Protein 8YP7 (pdb70)

Solvent-accessible surface area: 19147 Å² total; per-residue (Å²): 104,58,4,1,0,0,2,4,6,4,61,37,57,39,62,0,65,0,0,5,21,2,0,77,55,1,24,134,139,43,121,10,22,0,0,0,0,2,9,16,61,17,122,46,64,98,46,9,60,131,29,3,95,86,20,59,120,41,6,60,55,65,71,4,95,108,11,106,20,122,174,159,78,94,14,15,62,13,1,45,8,9,36,147,4,42,88,28,1,103,68,22,0,42,74,16,81,100,85,78,72,12,8,0,0,0,0,2,10,17,3,0,16,0,0,51,3,0,86,114,40,68,11,9,5,6,1,1,7,13,12,0,0,5,2,0,1,0,2,45,35,4,35,113,18,49,186,82,128,196,102,16,70,3,32,38,28,45,80,2,144,34,61,21,10,10,43,8,12,77,70,109,127,44,90,0,15,126,43,0,32,69,1,6,90,44,8,57,69,6,96,0,0,0,0,0,0,2,64,82,1,7,98,23,4,0,119,105,16,70,90,151,101,114,69,105,12,69,10,18,11,0,0,2,1,15,92,150,10,70,168,20,24,104,42,0,88,120,20,70,133,34,22,0,0,0,0,13,4,15,70,30,16,52,17,18,54,91,12,1,30,19,0,0,44,0,1,26,63,1,121,26,82,0,0,0,4,3,87,42,7,81,131,41,60,119,90,25,92,161,88,22,178,47,69,179,55,3,39,34,4,17,24,172,22,1,65,111,123,1,128,66,47,8,40,16,21,55,74,130,9,20,46,33,99,0,3,70,39,49,4,12,5,0,0,0,2,3,0,29,10,33,16,0,0,14,0,0,43,46,17,7,4,0,0,0,3,0,54,121,5,56,16,44,0,2,0,11,2,0,24,85,50,29,97,1,3,22,80,2,58,16,11,22,154,116,46,0,86,105,78,41,0,18,60,10,0,84,15,0,27,99,22,66,102,0,132,115,2,75,95,93,0,112,100,14,80,60,4,2,57,140,6,65,50,144,123,7,61,2,46,82,9,11,40,54,0,0,115,101,1,113,92,62,99

Sequence (445 aa):
GTPHIAILPSPGMGHLIPMAEFAKRLVHHHNFSITFVIPTDGPPSSAYQQVLTSLPSSIDHIFLPQVDLTDPRIETLISLTVARSLSSLRTTLSSLQSSKNLVSLVVDLFGTDAFDPAIELGISPYIFFPSTAMTLSLFLYMPQLDKSVDLVRIPGCVPVRGSDLFDPVQDRTDEAYKWVIHHSNRYPMAEGVIENSFMELEHGALKYLQTVQSGKPPVYAVGPLIKSGSKIIEWLDDQPVGSVLFVSFGSGGTLSYEQMTELAHGLESSQQRFLWVVRSPNQIPNSTYFSVQSQKDPLAYLPEGFLNRTEGRGLVVSNWAPQAQILSHGSTGGFMSHCGWNSILESVVHGVPIIAWPLYAEQKMNSIIVVEDVKVALRPAGVGERVVERSEITAVVKALMEGEEGKKVRNRMKELKEAAARAVSDDGASTIAIADLAQKWRSSM

Foldseek 3Di:
DAEEEEEEFAADCLTVQLVLLLQQVLVVPDVYAYEHEYQAQDDHDVVSVVSQVPHDPSYHYHYQPHDPPPDDDSLLVRLVSLLVRLVSLLVVVVVCVVVGNYAEYEYELSNLSNVVSCVVVVHAYEYEYSAALQLVQCLLCLLVVVVVDQFDCRQQDDTHGPCLRFDLCNDCVDPSNVSSVVSSVSQLSHQEYEYQADCLLRVRSLVRLQPDDPSHHHYAHQDDRADVQVVVVVVLVPADFQQEEEAFELDQDAAALVLQQLLLLLVVVLVTAYEHAFAAHPNDDPCQCVPFPDNRFNCSSYDPCSCVSCVVRYHYHYNDHPLLSSLQRRSHNEYEDLQSVRSVRSNLLSLHQYAHQHQGSSSVVSCCSCCPNLNLYHYFPQHNNDRGGSNSSSVRCCCLRPNPSVVVSSVSSVVSNVLNVQQCPCPHSNVVSSVVVSVVSRVSD

Nearest PDB structures (foldseek):
  8chd-assembly2_B  TM=9.323E-01  e=1.605E-59  Nicotiana tabacum
  2vg8-assembly1_A  TM=9.278E-01  e=6.434E-56  Arabidopsis thaliana
  2vce-assembly1_A  TM=9.344E-01  e=2.105E-55  Arabidopsis thaliana
  6su6-assembly1_A  TM=9.503E-01  e=6.708E-53  Persicaria tinctoria
  6jel-assembly1_A  TM=9.452E-01  e=6.356E-53  Phytolacca americana

B-factor: mean 32.53, std 11.42, range [18.03, 87.18]

Organism: Rhodiola rosea (NCBI:txid203015)

InterPro domains:
  IPR002213 UDP-glucuronosyl/UDP-glucosyltransferase [PF00201] (269-432)
  IPR002213 UDP-glucuronosyl/UDP-glucosyltransferase [cd03784] (5-452)
  IPR035595 UDP-glycosyltransferase family, conserved site [PS00375] (345-388)

Secondary structure (DSSP, 8-state):
--EEEEEEPPSSHHHHHHHHHHHHHHHHSS--EEEEEE--SSPPPHHHHHHHHTS-TTEEEEEPPPP------HHHHHHHHHHTTHHHHHHHHHHHHHHSEEEEEEE-TT-GGGHHHHHHHTPEEEEEE-S-HHHHHHHHHHHHHHHH---B--TTS--B-GGGS-GGGS-TTSHHHHHHHHHHHHGGG-SEEEES--TTTSHHHHHHHTS--TTS--EEE--------HHHHHHHHTS-TT-EEEEE-SSS---BHHHHHHHHHHHHHHT-EEEEEE---BS--HHHHTTSS-TT-GGGGSPTTHHHHTTTTEEEEES---HHHHHTSTTEEEEEE---HHHHHHHHHTT--EEE---SHHHHHHHHIIIIIS--EE--TTTTTSPPPHHHHHHHHHHHHTSHHHHHHHHHHHHHHHHHHHHTSTTSHHHHHHHHHHHHHHHT-

Radius of gyration: 22.28 Å; Cα contacts (8 Å, |Δi|>4): 879; chains: 1; bounding box: 59×59×52 Å

Structure (mmCIF, N/CA/C/O backbone):
data_8YP7
#
_entry.id   8YP7
#
_cell.length_a   69.191
_cell.length_b   70.826
_cell.length_c   92.662
_cell.angle_alpha   90.00
_cell.angle_beta   90.00
_cell.angle_gamma   90.00
#
_symmetry.space_group_name_H-M   'P 21 21 21'
#
loop_
_entity.id
_entity.type
_entity.pdbx_description
1 polymer Glycosyltransferase
2 water water
#
loop_
_atom_site.group_PDB
_atom_site.id
_atom_site.type_symbol
_atom_site.label_atom_id
_atom_site.label_alt_id
_atom_site.label_comp_id
_atom_site.label_asym_id
_atom_site.label_entity_id
_atom_site.label_seq_id
_atom_site.pdbx_PDB_ins_code
_atom_site.Cartn_x
_atom_site.Cartn_y
_atom_site.Cartn_z
_atom_site.occupancy
_atom_site.B_iso_or_equiv
_atom_site.auth_seq_id
_atom_site.auth_comp_id
_atom_site.auth_asym_id
_atom_site.auth_atom_id
_atom_site.pdbx_PDB_model_num
ATOM 1 N N . GLY A 1 5 ? 61.123 26.222 -0.384 1.00 57.71 3 GLY A N 1
ATOM 2 C CA . GLY A 1 5 ? 61.584 27.185 0.655 1.00 58.45 3 GLY A CA 1
ATOM 3 C C . GLY A 1 5 ? 63.040 26.950 1.051 1.00 62.33 3 GLY A C 1
ATOM 4 O O . GLY A 1 5 ? 63.701 26.116 0.400 1.00 63.69 3 GLY A O 1
ATOM 5 N N . THR A 1 6 ? 63.541 27.677 2.060 1.00 47.69 4 THR A N 1
ATOM 6 C CA . THR A 1 6 ? 64.928 27.563 2.590 1.00 45.93 4 THR A CA 1
ATOM 7 C C . THR A 1 6 ? 64.943 27.510 4.118 1.00 38.80 4 THR A C 1
ATOM 8 O O . THR A 1 6 ? 64.035 27.994 4.800 1.00 31.51 4 THR A O 1
ATOM 12 N N . PRO A 1 7 ? 66.040 26.977 4.678 1.00 33.74 5 PRO A N 1
ATOM 13 C CA . PRO A 1 7 ? 66.077 26.528 6.061 1.00 30.80 5 PRO A CA 1
ATOM 14 C C . PRO A 1 7 ? 66.057 27.710 7.033 1.00 26.78 5 PRO A C 1
ATOM 15 O O . PRO A 1 7 ? 66.604 28.734 6.736 1.00 26.19 5 PRO A O 1
ATOM 19 N N . HIS A 1 8 ? 65.440 27.498 8.180 1.00 27.10 6 HIS A N 1
ATOM 20 C CA . HIS A 1 8 ? 65.330 28.499 9.264 1.00 21.96 6 HIS A CA 1
ATOM 21 C C . HIS A 1 8 ? 65.868 27.857 10.543 1.00 23.87 6 HIS A C 1
ATOM 22 O O . HIS A 1 8 ? 65.489 26.709 10.827 1.00 22.94 6 HIS A O 1
ATOM 29 N N . ILE A 1 9 ? 66.700 28.568 11.292 1.00 19.91 7 ILE A N 1
ATOM 30 C CA . ILE A 1 9 ? 67.254 28.027 12.565 1.00 21.14 7 ILE A CA 1
ATOM 31 C C . ILE A 1 9 ? 66.848 28.971 13.680 1.00 21.80 7 ILE A C 1
ATOM 32 O O . ILE A 1 9 ? 66.850 30.179 13.435 1.00 22.60 7 ILE A O 1
ATOM 37 N N . ALA A 1 10 ? 66.401 28.419 14.803 1.00 22.82 8 ALA A N 1
ATOM 38 C CA . ALA A 1 10 ? 66.171 29.179 16.049 1.00 21.86 8 ALA A CA 1
ATOM 39 C C . ALA A 1 10 ? 67.426 29.066 16.894 1.00 22.07 8 ALA A C 1
ATOM 40 O O . ALA A 1 10 ? 68.029 27.970 16.921 1.00 19.94 8 ALA A O 1
ATOM 42 N N . ILE A 1 11 ? 67.831 30.168 17.543 1.00 20.19 9 ILE A N 1
ATOM 43 C CA . ILE A 1 11 ? 68.981 30.173 18.486 1.00 20.67 9 ILE A CA 1
ATOM 44 C C . ILE A 1 11 ? 68.468 30.708 19.816 1.00 21.15 9 ILE A C 1
ATOM 45 O O . ILE A 1 11 ? 67.824 31.801 19.826 1.00 22.59 9 ILE A O 1
ATOM 50 N N . LEU A 1 12 ? 68.699 29.965 20.886 1.00 20.60 10 LEU A N 1
ATOM 51 C CA . LEU A 1 12 ? 68.285 30.355 22.258 1.00 21.39 10 LEU A CA 1
ATOM 52 C C . LEU A 1 12 ? 69.523 30.744 23.070 1.00 21.59 10 LEU A C 1
ATOM 53 O O . LEU A 1 12 ? 70.189 29.870 23.616 1.00 23.27 10 LEU A O 1
ATOM 58 N N . PRO A 1 13 ? 69.872 32.047 23.201 1.00 23.07 11 PRO A N 1
ATOM 59 C CA . PRO A 1 13 ? 71.112 32.455 23.870 1.00 25.69 11 PRO A CA 1
ATOM 60 C C . PRO A 1 13 ? 70.926 32.607 25.386 1.00 30.04 11 PRO A C 1
ATOM 61 O O . PRO A 1 13 ? 69.798 32.698 25.834 1.00 30.54 11 PRO A O 1
ATOM 65 N N . SER A 1 14 ? 72.035 32.625 26.118 1.00 35.55 12 SER A N 1
ATOM 66 C CA . SER A 1 14 ? 72.124 33.088 27.524 1.00 37.39 12 SER A CA 1
ATOM 67 C C . SER A 1 14 ? 72.080 34.607 27.565 1.00 42.71 12 SER A C 1
ATOM 68 O O . SER A 1 14 ? 72.339 35.299 26.566 1.00 38.89 12 SER A O 1
ATOM 71 N N . PRO A 1 15 ? 71.737 35.157 28.748 1.00 48.16 13 PRO A N 1
ATOM 72 C CA . PRO A 1 15 ? 71.939 36.576 29.013 1.00 49.83 13 PRO A CA 1
ATOM 73 C C . PRO A 1 15 ? 73.459 36.808 29.025 1.00 43.45 13 PRO A C 1
ATOM 74 O O . PRO A 1 15 ? 74.221 35.882 29.209 1.00 45.80 13 PRO A O 1
ATOM 78 N N . GLY A 1 16 ? 73.879 38.044 28.807 1.00 46.53 14 GLY A N 1
ATOM 79 C CA . GLY A 1 16 ? 75.298 38.406 28.902 1.00 45.18 14 GLY A CA 1
ATOM 80 C C . GLY A 1 16 ? 75.936 38.471 27.540 1.00 45.88 14 GLY A C 1
ATOM 81 O O . GLY A 1 16 ? 75.817 37.509 26.726 1.00 45.55 14 GLY A O 1
ATOM 82 N N . MET A 1 17 ? 76.626 39.572 27.324 1.00 43.63 15 MET A N 1
ATOM 83 C CA . MET A 1 17 ? 77.329 39.869 26.064 1.00 46.93 15 MET A CA 1
ATOM 84 C C . MET A 1 17 ? 78.256 38.702 25.705 1.00 41.44 15 MET A C 1
ATOM 85 O O . MET A 1 17 ? 78.384 38.443 24.506 1.00 37.07 15 MET A O 1
ATOM 90 N N . GLY A 1 18 ? 78.843 38.019 26.700 1.00 39.97 16 GLY A N 1
ATOM 91 C CA . GLY A 1 18 ? 79.868 36.982 26.483 1.00 38.05 16 GLY A CA 1
ATOM 92 C C . GLY A 1 18 ? 79.314 35.781 25.719 1.00 35.20 16 GLY A C 1
ATOM 93 O O . GLY A 1 18 ? 80.057 35.162 24.962 1.00 38.60 16 GLY A O 1
ATOM 94 N N . HIS A 1 19 ? 78.058 35.419 25.952 1.00 31.98 17 HIS A N 1
ATOM 95 C CA . HIS A 1 19 ? 77.376 34.308 25.242 1.00 33.42 17 HIS A CA 1
ATOM 96 C C . HIS A 1 19 ? 76.768 34.819 23.937 1.00 31.57 17 HIS A C 1
ATOM 97 O O . HIS A 1 19 ? 76.794 34.060 22.941 1.00 29.66 17 HIS A O 1
ATOM 104 N N . LEU A 1 20 ? 76.225 36.046 23.938 1.00 26.96 18 LEU A N 1
ATOM 105 C CA . LEU A 1 20 ? 75.448 36.559 22.769 1.00 26.89 18 LEU A CA 1
ATOM 106 C C . LEU A 1 20 ? 76.399 36.876 21.631 1.00 25.20 18 LEU A C 1
ATOM 107 O O . LEU A 1 20 ? 76.079 36.511 20.484 1.00 24.90 18 LEU A O 1
ATOM 112 N N . ILE A 1 21 ? 77.526 37.541 21.921 1.00 25.57 19 ILE A N 1
ATOM 113 C CA . ILE A 1 21 ? 78.427 38.046 20.854 1.00 27.66 19 ILE A CA 1
ATOM 114 C C . ILE A 1 21 ? 78.826 36.885 19.940 1.00 25.57 19 ILE A C 1
ATOM 115 O O . ILE A 1 21 ? 78.705 36.999 18.716 1.00 21.72 19 ILE A O 1
ATOM 120 N N . PRO A 1 22 ? 79.371 35.764 20.448 1.00 22.42 20 PRO A N 1
ATOM 121 C CA . PRO A 1 22 ? 79.805 34.706 19.526 1.00 23.71 20 PRO A CA 1
ATOM 122 C C . PRO A 1 22 ? 78.641 34.031 18.777 1.00 22.58 20 PRO A C 1
ATOM 123 O O . PRO A 1 22 ? 78.820 33.635 17.633 1.00 23.98 20 PRO A O 1
ATOM 127 N N . MET A 1 23 ? 77.473 33.918 19.405 1.00 23.31 21 MET A N 1
ATOM 128 C CA . MET A 1 23 ? 76.275 33.364 18.721 1.00 25.04 21 MET A CA 1
ATOM 129 C C . MET A 1 23 ? 75.830 34.320 17.609 1.00 24.30 21 MET A C 1
ATOM 130 O O . MET A 1 23 ? 75.453 33.843 16.517 1.00 21.10 21 MET A O 1
ATOM 135 N N . ALA A 1 24 ? 75.868 35.628 17.866 1.00 20.92 22 ALA A N 1
ATOM 136 C CA . ALA A 1 24 ? 75.540 36.632 16.833 1.00 22.42 22 ALA A CA 1
ATOM 137 C C . ALA A 1 24 ? 76.531 36.521 15.690 1.00 20.71 22 ALA A C 1
ATOM 138 O O . ALA A 1 24 ? 76.090 36.638 14.518 1.00 22.46 22 ALA A O 1
ATOM 140 N N . GLU A 1 25 ? 77.817 36.356 15.996 1.00 21.40 23 GLU A N 1
ATOM 141 C CA . GLU A 1 25 ? 78.849 36.284 14.922 1.00 26.54 23 GLU A CA 1
ATOM 142 C C . GLU A 1 25 ? 78.699 34.970 14.142 1.00 23.22 23 GLU A C 1
ATOM 143 O O . GLU A 1 25 ? 78.845 34.974 12.915 1.00 22.05 23 GLU A O 1
ATOM 149 N N . PHE A 1 26 ? 78.398 33.875 14.832 1.00 21.74 24 PHE A N 1
ATOM 150 C CA . PHE A 1 26 ? 78.031 32.620 14.137 1.00 21.07 24 PHE A CA 1
ATOM 151 C C . PHE A 1 26 ? 76.877 32.892 13.154 1.00 20.15 24 PHE A C 1
ATOM 152 O O . PHE A 1 26 ? 76.971 32.478 11.993 1.00 20.65 24 PHE A O 1
ATOM 160 N N . ALA A 1 27 ? 75.791 33.530 13.603 1.00 21.76 25 ALA A N 1
ATOM 161 C CA . ALA A 1 27 ? 74.546 33.762 12.828 1.00 20.00 25 ALA A CA 1
ATOM 162 C C . ALA A 1 27 ? 74.877 34.618 11.608 1.00 23.01 25 ALA A C 1
ATOM 163 O O . ALA A 1 27 ? 74.467 34.245 10.478 1.00 21.02 25 ALA A O 1
ATOM 165 N N . LYS A 1 28 ? 75.664 35.680 11.817 1.00 22.93 26 LYS A N 1
ATOM 166 C CA . LYS A 1 28 ? 76.114 36.547 10.705 1.00 24.53 26 LYS A CA 1
ATOM 167 C C . LYS A 1 28 ? 76.941 35.745 9.697 1.00 22.51 26 LYS A C 1
ATOM 168 O O . LYS A 1 28 ? 76.757 35.960 8.485 1.00 23.17 26 LYS A O 1
ATOM 174 N N . ARG A 1 29 ? 77.864 34.927 10.173 1.00 23.62 27 ARG A N 1
ATOM 175 C CA . ARG A 1 29 ? 78.743 34.148 9.265 1.00 29.00 27 ARG A CA 1
ATOM 176 C C . ARG A 1 29 ? 77.871 33.168 8.462 1.00 27.27 27 ARG A C 1
ATOM 177 O O . ARG A 1 29 ? 78.098 33.035 7.223 1.00 25.64 27 ARG A O 1
ATOM 185 N N . LEU A 1 30 ? 76.873 32.534 9.093 1.00 25.06 28 LEU A N 1
ATOM 186 C CA . LEU A 1 30 ? 76.007 31.559 8.378 1.00 23.65 28 LEU A CA 1
ATOM 187 C C . LEU A 1 30 ? 75.191 32.252 7.279 1.00 25.41 28 LEU A C 1
ATOM 188 O O . LEU A 1 30 ? 75.154 31.749 6.179 1.00 25.83 28 LEU A O 1
ATOM 193 N N . VAL A 1 31 ? 74.533 33.372 7.564 1.00 24.13 29 VAL A N 1
ATOM 194 C CA . VAL A 1 31 ? 73.646 34.036 6.578 1.00 24.06 29 VAL A CA 1
ATOM 195 C C . VAL A 1 31 ? 74.494 34.793 5.547 1.00 26.93 29 VAL A C 1
ATOM 196 O O . VAL A 1 31 ? 73.935 35.136 4.527 1.00 26.81 29 VAL A O 1
ATOM 200 N N . HIS A 1 32 ? 75.776 35.037 5.798 1.00 26.74 30 HIS A N 1
ATOM 201 C CA . HIS A 1 32 ? 76.623 35.809 4.859 1.00 28.99 30 HIS A CA 1
ATOM 202 C C . HIS A 1 32 ? 76.719 35.032 3.540 1.00 28.61 30 HIS A C 1
ATOM 203 O O . HIS A 1 32 ? 76.503 35.646 2.463 1.00 25.57 30 HIS A O 1
ATOM 210 N N . HIS A 1 33 ? 76.968 33.731 3.604 1.00 25.07 31 HIS A N 1
ATOM 211 C CA . HIS A 1 33 ? 77.200 32.923 2.366 1.00 28.83 31 HIS A CA 1
ATOM 212 C C . HIS A 1 33 ? 76.188 31.784 2.221 1.00 28.91 31 HIS A C 1
ATOM 213 O O . HIS A 1 33 ? 76.495 30.874 1.448 1.00 26.10 31 HIS A O 1
ATOM 220 N N . HIS A 1 34 ? 75.050 31.827 2.931 1.00 25.42 32 HIS A N 1
ATOM 221 C CA . HIS A 1 34 ? 73.933 30.862 2.827 1.00 24.54 32 HIS A CA 1
ATOM 222 C C . HIS A 1 34 ? 72.590 31.574 2.835 1.00 26.53 32 HIS A C 1
ATOM 223 O O . HIS A 1 34 ? 72.385 32.464 3.669 1.00 26.30 32 HIS A O 1
ATOM 230 N N . ASN A 1 35 ? 71.643 31.130 1.999 1.00 26.91 33 ASN A N 1
ATOM 231 C CA . ASN A 1 35 ? 70.267 31.677 1.969 1.00 31.17 33 ASN A CA 1
ATOM 232 C C . ASN A 1 35 ? 69.466 31.071 3.135 1.00 30.05 33 ASN A C 1
ATOM 233 O O . ASN A 1 35 ? 68.467 30.400 2.886 1.00 35.63 33 ASN A O 1
ATOM 238 N N . PHE A 1 36 ? 69.930 31.224 4.366 1.00 26.01 34 PHE A N 1
ATOM 239 C CA . PHE A 1 36 ? 69.231 30.719 5.564 1.00 23.63 34 PHE A CA 1
ATOM 240 C C . PHE A 1 36 ? 68.665 31.933 6.290 1.00 26.45 34 PHE A C 1
ATOM 241 O O . PHE A 1 36 ? 69.163 33.054 6.094 1.00 25.69 34 PHE A O 1
ATOM 249 N N . SER A 1 37 ? 67.678 31.745 7.153 1.00 23.22 35 SER A N 1
ATOM 250 C CA . SER A 1 37 ? 67.217 32.847 8.031 1.00 22.58 35 SER A CA 1
ATOM 251 C C . SER A 1 37 ? 67.227 32.310 9.463 1.00 22.99 35 SER A C 1
ATOM 252 O O . SER A 1 37 ? 67.255 31.062 9.626 1.00 19.73 35 SER A O 1
ATOM 255 N N . ILE A 1 38 ? 67.264 33.191 10.461 1.00 20.17 36 ILE A N 1
ATOM 256 C CA . ILE A 1 38 ? 67.539 32.815 11.869 1.00 22.05 36 ILE A CA 1
ATOM 257 C C . ILE A 1 38 ? 66.597 33.657 12.718 1.00 22.06 36 ILE A C 1
ATOM 258 O O . ILE A 1 38 ? 66.429 34.829 12.342 1.00 23.12 36 ILE A O 1
ATOM 263 N N . THR A 1 39 ? 66.089 33.094 13.815 1.00 22.91 37 THR A N 1
ATOM 264 C CA . THR A 1 39 ? 65.419 33.830 14.918 1.00 22.62 37 THR A CA 1
ATOM 265 C C . THR A 1 39 ? 66.145 33.542 16.223 1.00 21.79 37 THR A C 1
ATOM 266 O O . THR A 1 39 ? 66.331 32.351 16.594 1.00 22.53 37 THR A O 1
ATOM 270 N N . PHE A 1 40 ? 66.619 34.586 16.870 1.00 19.27 38 PHE A N 1
ATOM 271 C CA . PHE A 1 40 ? 67.062 34.519 18.279 1.00 21.72 38 PHE A CA 1
ATOM 272 C C . PHE A 1 40 ? 65.795 34.545 19.140 1.00 22.51 38 PHE A C 1
ATOM 273 O O . PHE A 1 40 ? 64.996 35.474 19.045 1.00 24.30 38 PHE A O 1
ATOM 281 N N . VAL A 1 41 ? 65.613 33.513 19.937 1.00 24.97 39 VAL A N 1
ATOM 282 C CA . VAL A 1 41 ? 64.438 33.338 20.814 1.00 25.83 39 VAL A CA 1
ATOM 283 C C . VAL A 1 41 ? 64.985 33.426 22.231 1.00 30.02 39 VAL A C 1
ATOM 284 O O . VAL A 1 41 ? 65.809 32.597 22.586 1.00 29.26 39 VAL A O 1
ATOM 288 N N . ILE A 1 42 ? 64.641 34.497 22.942 1.00 28.00 40 ILE A N 1
ATOM 289 C CA . ILE A 1 42 ? 65.420 34.945 24.115 1.00 26.92 40 ILE A CA 1
ATOM 290 C C . ILE A 1 42 ? 64.570 34.757 25.366 1.00 26.53 40 ILE A C 1
ATOM 291 O O . ILE A 1 42 ? 63.578 35.450 25.549 1.00 25.36 40 ILE A O 1
ATOM 296 N N . PRO A 1 43 ? 64.955 33.809 26.243 1.00 28.42 41 PRO A N 1
ATOM 297 C CA . PRO A 1 43 ? 64.316 33.655 27.550 1.00 29.67 41 PRO A CA 1
ATOM 298 C C . PRO A 1 43 ? 64.844 34.770 28.460 1.00 28.11 41 PRO A C 1
ATOM 299 O O . PRO A 1 43 ? 66.006 35.085 28.341 1.00 28.03 41 PRO A O 1
ATOM 303 N N . THR A 1 44 ? 64.021 35.314 29.359 1.00 31.39 42 THR A N 1
ATOM 304 C CA . THR A 1 44 ? 64.438 36.450 30.226 1.00 33.77 42 THR A CA 1
ATOM 305 C C . THR A 1 44 ? 63.816 36.279 31.611 1.00 31.65 42 THR A C 1
ATOM 306 O O . THR A 1 44 ? 62.671 35.787 31.678 1.00 30.35 42 THR A O 1
ATOM 310 N N . ASP A 1 45 ? 64.538 36.687 32.647 1.00 34.69 43 ASP A N 1
ATOM 311 C CA . ASP A 1 45 ? 63.976 36.817 34.025 1.00 36.79 43 ASP A CA 1
ATOM 312 C C . ASP A 1 45 ? 63.911 38.298 34.426 1.00 41.65 43 ASP A C 1
ATOM 313 O O . ASP A 1 45 ? 63.536 38.596 35.564 1.00 40.06 43 ASP A O 1
ATOM 318 N N . GLY A 1 46 ? 64.156 39.195 33.486 1.00 41.99 44 GLY A N 1
ATOM 319 C CA . GLY A 1 46 ? 64.141 40.643 33.725 1.00 43.32 44 GLY A CA 1
ATOM 320 C C . GLY A 1 46 ? 64.505 41.370 32.441 1.00 41.28 44 GLY A C 1
ATOM 321 O O . GLY A 1 46 ? 64.936 40.735 31.472 1.00 33.40 44 GLY A O 1
ATOM 322 N N . PRO A 1 47 ? 64.422 42.711 32.429 1.00 36.63 45 PRO A N 1
ATOM 323 C CA . PRO A 1 47 ? 64.638 43.461 31.190 1.00 35.21 45 PRO A CA 1
ATOM 324 C C . PRO A 1 47 ? 66.048 43.189 30.678 1.00 31.37 45 PRO A C 1
ATOM 325 O O . PRO A 1 47 ? 67.018 43.127 31.426 1.00 30.14 45 PRO A O 1
ATOM 329 N N . PRO A 1 48 ? 66.227 42.895 29.382 1.00 36.40 46 PRO A N 1
ATOM 330 C CA . PRO A 1 48 ? 67.575 42.772 28.844 1.00 35.45 46 PRO A CA 1
ATOM 331 C C . PRO A 1 48 ? 68.289 44.137 28.940 1.00 32.99 46 PRO A C 1
ATOM 332 O O . PRO A 1 48 ? 67.620 45.171 28.916 1.00 34.99 46 PRO A O 1
ATOM 336 N N . SER A 1 49 ? 69.610 44.121 28.998 1.00 30.64 47 SER A N 1
ATOM 337 C CA . SER A 1 49 ? 70.466 45.334 29.038 1.00 32.09 47 SER A CA 1
ATOM 338 C C . SER A 1 49 ? 70.389 46.045 27.685 1.00 28.78 47 SER A C 1
ATOM 339 O O . SER A 1 49 ? 70.094 45.394 26.660 1.00 23.72 47 SER A O 1
ATOM 342 N N . SER A 1 50 ? 70.731 47.328 27.649 1.00 26.75 48 SER A N 1
ATOM 343 C CA . SER A 1 50 ? 70.732 48.089 26.383 1.00 27.04 48 SER A CA 1
ATOM 344 C C . SER A 1 50 ? 71.847 47.562 25.473 1.00 23.36 48 SER A C 1
ATOM 345 O O . SER A 1 50 ? 71.642 47.587 24.265 1.00 23.36 48 SER A O 1
ATOM 348 N N . ALA A 1 51 ? 72.969 47.081 26.025 1.00 28.48 49 ALA A N 1
ATOM 349 C CA . ALA A 1 51 ? 74.091 46.502 25.235 1.00 28.33 49 ALA A CA 1
ATOM 350 C C . ALA A 1 51 ? 73.591 45.225 24.533 1.00 25.10 49 ALA A C 1
ATOM 351 O O . ALA A 1 51 ? 73.868 45.030 23.383 1.00 23.39 49 ALA A O 1
ATOM 353 N N . TYR A 1 52 ? 72.764 44.432 25.193 1.00 25.88 50 TYR A N 1
ATOM 354 C CA . TYR A 1 52 ? 72.172 43.196 24.627 1.00 26.66 50 TYR A CA 1
ATOM 355 C C . TYR A 1 52 ? 71.224 43.578 23.489 1.00 26.69 50 TYR A C 1
ATOM 356 O O . TYR A 1 52 ? 71.332 43.036 22.394 1.00 27.51 50 TYR A O 1
ATOM 365 N N . GLN A 1 53 ? 70.338 44.558 23.724 1.00 25.90 51 GLN A N 1
ATOM 366 C CA . GLN A 1 53 ? 69.439 45.096 22.682 1.00 24.10 51 GLN A CA 1
ATOM 367 C C . GLN A 1 53 ? 70.239 45.650 21.511 1.00 24.43 51 GLN A C 1
ATOM 368 O O . GLN A 1 53 ? 69.754 45.527 20.357 1.00 25.56 51 GLN A O 1
ATOM 374 N N . GLN A 1 54 ? 71.368 46.313 21.784 1.00 24.78 52 GLN A N 1
ATOM 375 C CA . GLN A 1 54 ? 72.199 46.951 20.731 1.00 26.51 52 GLN A CA 1
ATOM 376 C C . GLN A 1 54 ? 72.641 45.842 19.761 1.00 24.10 52 GLN A C 1
ATOM 377 O O . GLN A 1 54 ? 72.511 46.017 18.581 1.00 23.22 52 GLN A O 1
ATOM 383 N N . VAL A 1 55 ? 73.161 44.736 20.284 1.00 25.00 53 VAL A N 1
ATOM 384 C CA . VAL A 1 55 ? 73.607 43.587 19.433 1.00 26.88 53 VAL A CA 1
ATOM 385 C C . VAL A 1 55 ? 72.402 43.086 18.615 1.00 23.85 53 VAL A C 1
ATOM 386 O O . VAL A 1 55 ? 72.522 42.993 17.377 1.00 25.87 53 VAL A O 1
ATOM 390 N N . LEU A 1 56 ? 71.260 42.808 19.252 1.00 24.21 54 LEU A N 1
ATOM 391 C CA . LEU A 1 56 ? 70.095 42.203 18.519 1.00 27.37 54 LEU A CA 1
ATOM 392 C C . LEU A 1 56 ? 69.594 43.145 17.428 1.00 29.68 54 LEU A C 1
ATOM 393 O O . LEU A 1 56 ? 69.252 42.664 16.339 1.00 26.72 54 LEU A O 1
ATOM 398 N N . THR A 1 57 ? 69.524 44.452 17.688 1.00 28.96 55 THR A N 1
ATOM 399 C CA . THR A 1 57 ? 68.789 45.339 16.757 1.00 28.65 55 THR A CA 1
ATOM 400 C C . THR A 1 57 ? 69.730 45.681 15.603 1.00 30.86 55 THR A C 1
ATOM 401 O O . THR A 1 57 ? 69.217 46.187 14.609 1.00 35.13 55 THR A O 1
ATOM 405 N N . SER A 1 58 ? 71.030 45.390 15.700 1.00 30.61 56 SER A N 1
ATOM 406 C CA . SER A 1 58 ? 72.060 45.697 14.670 1.00 34.77 56 SER A CA 1
ATOM 407 C C . SER A 1 58 ? 72.269 44.525 13.714 1.00 34.02 56 SER A C 1
ATOM 408 O O . SER A 1 58 ? 73.053 44.687 12.780 1.00 31.12 56 SER A O 1
ATOM 411 N N . LEU A 1 59 ? 71.612 43.392 13.921 1.00 28.30 57 LEU A N 1
ATOM 412 C CA . LEU A 1 59 ? 71.803 42.224 13.039 1.00 29.39 57 LEU A CA 1
ATOM 413 C C . LEU A 1 59 ? 71.125 42.436 11.692 1.00 26.51 57 LEU A C 1
ATOM 414 O O . LEU A 1 59 ? 70.118 43.126 11.570 1.00 27.09 57 LEU A O 1
ATOM 419 N N . PRO A 1 60 ? 71.585 41.742 10.639 1.00 29.40 58 PRO A N 1
ATOM 420 C CA . PRO A 1 60 ? 70.932 41.864 9.338 1.00 30.32 58 PRO A CA 1
ATOM 421 C C . PRO A 1 60 ? 69.494 41.327 9.351 1.00 28.81 58 PRO A C 1
ATOM 422 O O . PRO A 1 60 ? 69.103 40.594 10.267 1.00 25.63 58 PRO A O 1
ATOM 426 N N . SER A 1 61 ? 68.719 41.734 8.347 1.00 26.85 59 SER A N 1
ATOM 427 C CA . SER A 1 61 ? 67.252 41.512 8.278 1.00 32.74 59 SER A CA 1
ATOM 428 C C . SER A 1 61 ? 66.949 40.020 8.111 1.00 27.93 59 SER A C 1
ATOM 429 O O . SER A 1 61 ? 65.840 39.663 8.409 1.00 29.88 59 SER A O 1
ATOM 432 N N . SER A 1 62 ? 67.909 39.179 7.743 1.00 26.51 60 SER A N 1
ATOM 433 C CA . SER A 1 62 ? 67.685 37.704 7.709 1.00 27.51 60 SER A CA 1
ATOM 434 C C . SER A 1 62 ? 67.694 37.122 9.133 1.00 25.13 60 SER A C 1
ATOM 435 O O . SER A 1 62 ? 67.374 35.899 9.282 1.00 26.25 60 SER A O 1
ATOM 438 N N . ILE A 1 63 ? 68.109 37.891 10.138 1.00 24.89 61 ILE A N 1
ATOM 439 C CA . ILE A 1 63 ? 68.229 37.454 11.561 1.00 23.75 61 ILE A CA 1
ATOM 440 C C . ILE A 1 63 ? 67.276 38.278 12.427 1.00 31.32 61 ILE A C 1
ATOM 441 O O . ILE A 1 63 ? 67.642 39.427 12.778 1.00 29.15 61 ILE A O 1
ATOM 446 N N . ASP A 1 64 ? 66.142 37.712 12.858 1.00 27.73 62 ASP A N 1
ATOM 447 C CA . ASP A 1 64 ? 65.204 38.464 13.741 1.00 27.47 62 ASP A CA 1
ATOM 448 C C . ASP A 1 64 ? 65.326 37.927 15.151 1.00 24.97 62 ASP A C 1
ATOM 449 O O . ASP A 1 64 ? 66.193 37.072 15.399 1.00 22.39 62 ASP A O 1
ATOM 454 N N . HIS A 1 65 ? 64.558 38.491 16.074 1.00 21.79 63 HIS A N 1
ATOM 455 C CA . HIS A 1 65 ? 64.607 38.043 17.487 1.00 23.40 63 HIS A CA 1
ATOM 456 C C . HIS A 1 65 ? 63.225 38.238 18.105 1.00 25.34 63 HIS A C 1
ATOM 457 O O . HIS A 1 65 ? 62.487 39.142 17.626 1.00 24.99 63 HIS A O 1
ATOM 464 N N . ILE A 1 66 ? 62.907 37.350 19.036 1.00 28.11 64 ILE A N 1
ATOM 465 C CA . ILE A 1 66 ? 61.655 37.272 19.831 1.00 27.30 64 ILE A CA 1
ATOM 466 C C . ILE A 1 66 ? 62.073 37.074 21.281 1.00 28.25 64 ILE A C 1
ATOM 467 O O . ILE A 1 66 ? 62.881 36.176 21.581 1.00 29.41 64 ILE A O 1
ATOM 472 N N . PHE A 1 67 ? 61.521 37.886 22.176 1.00 25.85 65 PHE A N 1
ATOM 473 C CA . PHE A 1 67 ? 61.623 37.707 23.638 1.00 27.33 65 PHE A CA 1
ATOM 474 C C . PHE A 1 67 ? 60.438 36.877 24.108 1.00 25.19 65 PHE A C 1
ATOM 475 O O . PHE A 1 67 ? 59.304 37.152 23.703 1.00 27.67 65 PHE A O 1
ATOM 483 N N . LEU A 1 68 ? 60.735 35.865 24.915 1.00 29.64 66 LEU A N 1
ATOM 484 C CA . LEU A 1 68 ? 59.714 35.039 25.582 1.00 29.96 66 LEU A CA 1
ATOM 485 C C . LEU A 1 68 ? 59.211 35.846 26.776 1.00 32.34 66 LEU A C 1
ATOM 486 O O . LEU A 1 68 ? 59.949 36.679 27.306 1.00 30.21 66 LEU A O 1
ATOM 491 N N . PRO A 1 69 ? 57.961 35.606 27.224 1.00 34.29 67 PRO A N 1
ATOM 492 C CA . PRO A 1 69 ? 57.455 36.227 28.445 1.00 35.04 67 PRO A CA 1
ATOM 493 C C . PRO A 1 69 ? 58.469 36.042 29.575 1.00 33.98 67 PRO A C 1
ATOM 494 O O . PRO A 1 69 ? 58.982 34.957 29.809 1.00 33.39 67 PRO A O 1
ATOM 498 N N . GLN A 1 70 ? 58.732 37.135 30.277 1.00 34.10 68 GLN A N 1
ATOM 499 C CA . GLN A 1 70 ? 59.647 37.175 31.422 1.00 37.07 68 GLN A CA 1
ATOM 500 C C . GLN A 1 70 ? 59.200 36.172 32.489 1.00 37.50 68 GLN A C 1
ATOM 501 O O . GLN A 1 70 ? 58.009 36.100 32.772 1.00 39.91 68 GLN A O 1
ATOM 507 N N . VAL A 1 71 ? 60.143 35.408 33.027 1.00 39.99 69 VAL A N 1
ATOM 508 C CA . VAL A 1 71 ? 59.924 34.532 34.203 1.00 42.33 69 VAL A CA 1
ATOM 509 C C . VAL A 1 71 ? 60.154 35.404 35.442 1.00 46.49 69 VAL A C 1
ATOM 510 O O . VAL A 1 71 ? 61.112 36.176 35.467 1.00 43.66 69 VAL A O 1
ATOM 514 N N . ASP A 1 72 ? 59.253 35.324 36.405 1.00 46.62 70 ASP A N 1
ATOM 515 C CA . ASP A 1 72 ? 59.448 35.856 37.778 1.00 51.70 70 ASP A CA 1
ATOM 516 C C . ASP A 1 72 ? 60.236 34.829 38.604 1.00 44.18 70 ASP A C 1
ATOM 517 O O . ASP A 1 72 ? 59.646 33.783 38.877 1.00 41.04 70 ASP A O 1
ATOM 522 N N . LEU A 1 73 ? 61.504 35.089 38.958 1.00 41.19 71 LEU A N 1
ATOM 523 C CA . LEU A 1 73 ? 62.343 34.176 39.816 1.00 50.13 71 LEU A CA 1
ATOM 524 C C . LEU A 1 73 ? 62.417 34.625 41.296 1.00 53.77 71 LEU A C 1
ATOM 525 O O . LEU A 1 73 ? 63.279 34.087 42.030 1.00 55.36 71 LEU A O 1
ATOM 530 N N . THR A 1 74 ? 61.570 35.561 41.736 1.00 61.59 72 THR A N 1
ATOM 531 C CA . THR A 1 74 ? 61.655 36.234 43.067 1.00 67.35 72 THR A CA 1
ATOM 532 C C . THR A 1 74 ? 61.879 35.214 44.205 1.00 69.59 72 THR A C 1
ATOM 533 O O . THR A 1 74 ? 61.095 34.240 44.329 1.00 69.80 72 THR A O 1
ATOM 537 N N . ASP A 1 75 ? 62.918 35.480 45.005 1.00 74.73 73 ASP A N 1
ATOM 538 C CA . ASP A 1 75 ? 63.549 34.622 46.050 1.00 82.14 73 ASP A CA 1
ATOM 539 C C . ASP A 1 75 ? 65.061 34.926 46.043 1.00 75.80 73 ASP A C 1
ATOM 540 O O . ASP A 1 75 ? 65.584 35.317 47.102 1.00 68.05 73 ASP A O 1
ATOM 545 N N . PRO A 1 84 ? 71.267 32.624 44.228 1.00 72.11 82 PRO A N 1
ATOM 546 C CA . PRO A 1 84 ? 72.117 33.665 43.647 1.00 68.70 82 PRO A CA 1
ATOM 547 C C . PRO A 1 84 ? 72.758 33.351 42.277 1.00 60.47 82 PRO A C 1
ATOM 548 O O . PRO A 1 84 ? 72.571 34.172 41.403 1.00 65.28 82 PRO A O 1
ATOM 552 N N . ARG A 1 85 ? 73.479 32.232 42.095 1.00 54.32 83 ARG A N 1
ATOM 553 C CA . ARG A 1 85 ? 74.454 32.035 40.970 1.00 52.62 83 ARG A CA 1
ATOM 554 C C . ARG A 1 85 ? 73.761 32.104 39.599 1.00 51.81 83 ARG A C 1
ATOM 555 O O . ARG A 1 85 ? 72.631 31.572 39.481 1.00 44.11 83 ARG A O 1
ATOM 563 N N . ILE A 1 86 ? 74.425 32.706 38.597 1.00 52.65 84 ILE A N 1
ATOM 564 C CA . ILE A 1 86 ? 73.802 33.103 37.288 1.00 53.49 84 ILE A CA 1
ATOM 565 C C . ILE A 1 86 ? 73.347 31.854 36.512 1.00 51.07 84 ILE A C 1
ATOM 566 O O . ILE A 1 86 ? 72.381 31.998 35.710 1.00 42.54 84 ILE A O 1
ATOM 571 N N . GLU A 1 87 ? 74.035 30.718 36.714 1.00 46.02 85 GLU A N 1
ATOM 572 C CA . GLU A 1 87 ? 73.792 29.417 36.026 1.00 51.83 85 GLU A CA 1
ATOM 573 C C . GLU A 1 87 ? 72.509 28.780 36.560 1.00 49.53 85 GLU A C 1
ATOM 574 O O . GLU A 1 87 ? 71.798 28.127 35.764 1.00 41.20 85 GLU A O 1
ATOM 580 N N . THR A 1 88 ? 72.272 28.898 37.869 1.00 45.33 86 THR A N 1
ATOM 581 C CA . THR A 1 88 ? 71.001 28.460 38.505 1.00 39.64 86 THR A CA 1
ATOM 582 C C . THR A 1 88 ? 69.893 29.325 37.935 1.00 35.88 86 THR A C 1
ATOM 583 O O . THR A 1 88 ? 68.879 28.754 37.474 1.00 36.36 86 THR A O 1
ATOM 587 N N . LEU A 1 89 ? 70.099 30.650 37.904 1.00 36.65 87 LEU A N 1
ATOM 588 C CA . LEU A 1 89 ? 69.098 31.626 37.382 1.00 37.37 87 LEU A CA 1
ATOM 589 C C . LEU A 1 89 ? 68.796 31.349 35.891 1.00 37.64 87 LEU A C 1
ATOM 590 O O . LEU A 1 89 ? 67.611 31.397 35.496 1.00 32.95 87 LEU A O 1
ATOM 595 N N . ILE A 1 90 ? 69.829 31.093 35.078 1.00 38.37 88 ILE A N 1
ATOM 596 C CA . ILE A 1 90 ? 69.670 30.799 33.622 1.00 38.01 88 ILE A CA 1
ATOM 597 C C . ILE A 1 90 ? 68.853 29.507 33.497 1.00 30.25 88 ILE A C 1
ATOM 598 O O . ILE A 1 90 ? 67.892 29.473 32.707 1.00 32.87 88 ILE A O 1
ATOM 603 N N . SER A 1 91 ? 69.255 28.498 34.260 1.00 30.14 89 SER A N 1
ATOM 604 C CA . SER A 1 91 ? 68.652 27.151 34.229 1.00 33.60 89 SER A CA 1
ATOM 605 C C . SER A 1 91 ? 67.169 27.272 34.599 1.00 32.13 89 SER A C 1
ATOM 606 O O . SER A 1 91 ? 66.347 26.707 33.916 1.00 31.15 89 SER A O 1
ATOM 609 N N . LEU A 1 92 ? 66.831 27.985 35.668 1.00 31.23 90 LEU A N 1
ATOM 610 C CA . LEU A 1 92 ? 65.420 28.212 36.070 1.00 32.04 90 LEU A CA 1
ATOM 611 C C . LEU A 1 92 ? 64.689 29.040 35.018 1.00 29.37 90 LEU A C 1
ATOM 612 O O . LEU A 1 92 ? 63.518 28.767 34.795 1.00 29.77 90 LEU A O 1
ATOM 617 N N . THR A 1 93 ? 65.339 30.026 34.387 1.00 29.41 91 THR A N 1
ATOM 618 C CA . THR A 1 93 ? 64.655 30.871 33.371 1.00 30.19 91 THR A CA 1
ATOM 619 C C . THR A 1 93 ? 64.182 29.975 32.229 1.00 27.43 91 THR A C 1
ATOM 620 O O . THR A 1 93 ? 63.011 30.090 31.821 1.00 34.26 91 THR A O 1
ATOM 624 N N . VAL A 1 94 ? 65.086 29.151 31.719 1.00 28.79 92 VAL A N 1
ATOM 625 C CA . VAL A 1 94 ? 64.786 28.239 30.577 1.00 28.49 92 VAL A CA 1
ATOM 626 C C . VAL A 1 94 ? 63.720 27.234 30.998 1.00 27.03 92 VAL A C 1
ATOM 627 O O . VAL A 1 94 ? 62.730 27.079 30.273 1.00 26.90 92 VAL A O 1
ATOM 631 N N . ALA A 1 95 ? 63.901 26.565 32.140 1.00 32.78 93 ALA A N 1
ATOM 632 C CA . ALA A 1 95 ? 62.949 25.525 32.609 1.00 32.13 93 ALA A CA 1
ATOM 633 C C . ALA A 1 95 ? 61.542 26.136 32.745 1.00 31.41 93 ALA A C 1
ATOM 634 O O . ALA A 1 95 ? 60.543 25.498 32.352 1.00 33.88 93 ALA A O 1
ATOM 636 N N . ARG A 1 96 ? 61.426 27.385 33.187 1.00 32.10 94 ARG A N 1
ATOM 637 C CA . ARG A 1 96 ? 60.100 28.004 33.426 1.00 31.63 94 ARG A CA 1
ATOM 638 C C . ARG A 1 96 ? 59.554 28.647 32.155 1.00 33.01 94 ARG A C 1
ATOM 639 O O . ARG A 1 96 ? 58.442 29.200 32.187 1.00 32.65 94 ARG A O 1
ATOM 647 N N . SER A 1 97 ? 60.317 28.590 31.073 1.00 33.30 95 SER A N 1
ATOM 648 C CA . SER A 1 97 ? 59.965 29.194 29.772 1.00 29.29 95 SER A CA 1
ATOM 649 C C . SER A 1 97 ? 59.600 28.100 28.774 1.00 27.20 95 SER A C 1
ATOM 650 O O . SER A 1 97 ? 59.401 28.442 27.603 1.00 27.32 95 SER A O 1
ATOM 653 N N . LEU A 1 98 ? 59.511 26.832 29.171 1.00 28.12 96 LEU A N 1
ATOM 654 C CA . LEU A 1 98 ? 59.444 25.762 28.144 1.00 29.53 96 LEU A CA 1
ATOM 655 C C . LEU A 1 98 ? 58.096 25.819 27.423 1.00 28.71 96 LEU A C 1
ATOM 656 O O . LEU A 1 98 ? 58.063 25.540 26.211 1.00 28.27 96 LEU A O 1
ATOM 661 N N . SER A 1 99 ? 57.023 26.199 28.122 1.00 29.92 97 SER A N 1
ATOM 662 C CA . SER A 1 99 ? 55.671 26.267 27.527 1.00 30.26 97 SER A CA 1
ATOM 663 C C . SER A 1 99 ? 55.693 27.337 26.428 1.00 28.74 97 SER A C 1
ATOM 664 O O . SER A 1 99 ? 55.233 27.071 25.318 1.00 27.68 97 SER A O 1
ATOM 667 N N . SER A 1 100 ? 56.208 28.511 26.760 1.00 29.24 98 SER A N 1
ATOM 668 C CA . SER A 1 100 ? 56.341 29.668 25.844 1.00 30.12 98 SER A CA 1
ATOM 669 C C . SER A 1 100 ? 57.217 29.274 24.672 1.00 25.07 98 SER A C 1
ATOM 670 O O . SER A 1 100 ? 56.889 29.644 23.553 1.00 26.57 98 SER A O 1
ATOM 673 N N . LEU A 1 101 ? 58.354 28.638 24.959 1.00 27.97 99 LEU A N 1
ATOM 674 C CA . LEU A 1 101 ? 59.278 28.210 23.885 1.00 24.98 99 LEU A CA 1
ATOM 675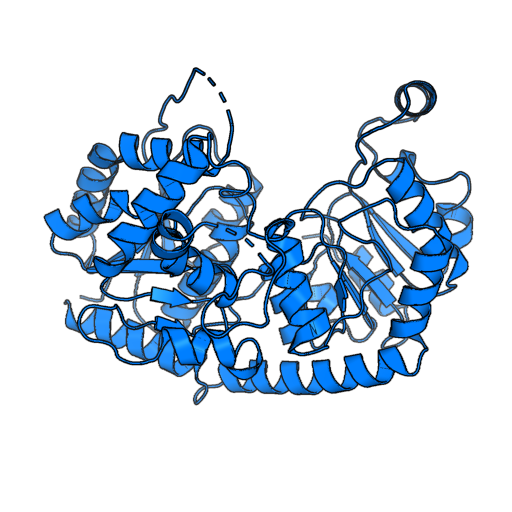 C C . LEU A 1 101 ? 58.529 27.288 22.917 1.00 24.37 99 LEU A C 1
ATOM 676 O O . LEU A 1 101 ? 58.668 27.483 21.686 1.00 23.26 99 LEU A O 1
ATOM 681 N N . ARG A 1 102 ? 57.800 26.277 23.403 1.00 25.62 100 ARG A N 1
ATOM 682 C CA . ARG A 1 102 ? 57.138 25.350 22.443 1.00 29.09 100 ARG A CA 1
ATOM 683 C C . ARG A 1 102 ? 56.141 26.136 21.568 1.00 29.71 100 ARG A C 1
ATOM 684 O O . ARG A 1 102 ? 56.145 25.954 20.312 1.00 26.38 100 ARG A O 1
ATOM 692 N N . THR A 1 103 ? 55.331 27.011 22.162 1.00 28.94 101 THR A N 1
ATOM 693 C CA . THR A 1 103 ? 54.316 27.765 21.381 1.00 32.47 101 THR A CA 1
ATOM 694 C C . THR A 1 103 ? 55.034 28.733 20.419 1.00 28.34 101 THR A C 1
ATOM 695 O O . THR A 1 103 ? 54.605 28.788 19.255 1.00 25.77 101 THR A O 1
ATOM 699 N N . THR A 1 104 ? 56.117 29.391 20.845 1.00 27.28 102 THR A N 1
ATOM 700 C CA . THR A 1 104 ? 56.927 30.272 19.956 1.00 27.51 102 THR A CA 1
ATOM 701 C C . THR A 1 104 ? 57.525 29.461 18.796 1.00 26.53 102 THR A C 1
ATOM 702 O O . THR A 1 104 ? 57.466 29.941 17.683 1.00 24.42 102 THR A O 1
ATOM 706 N N . LEU A 1 105 ? 58.132 28.309 19.056 1.00 25.75 103 LEU A N 1
ATOM 707 C CA . LEU A 1 105 ? 58.763 27.518 17.963 1.00 26.99 103 LEU A CA 1
ATOM 708 C C . LEU A 1 105 ? 57.685 27.045 16.977 1.00 25.45 103 LEU A C 1
ATOM 709 O O . LEU A 1 105 ? 57.915 27.036 15.727 1.00 24.80 103 LEU A O 1
ATOM 714 N N . SER A 1 106 ? 56.520 26.667 17.501 1.00 27.81 104 SER A N 1
ATOM 715 C CA . SER A 1 106 ? 55.375 26.278 16.646 1.00 28.29 104 SER A CA 1
ATOM 716 C C . SER A 1 106 ? 54.935 27.465 15.775 1.00 25.07 104 SER A C 1
ATOM 717 O O . SER A 1 106 ? 54.723 27.268 14.573 1.00 26.24 104 SER A O 1
ATOM 720 N N . SER A 1 107 ? 54.831 28.664 16.341 1.00 27.44 105 SER A N 1
ATOM 721 C CA . SER A 1 107 ? 54.469 29.879 15.560 1.00 30.68 105 SER A CA 1
ATOM 722 C C . SER A 1 107 ? 55.528 30.179 14.470 1.00 29.83 105 SER A C 1
ATOM 723 O O . SER A 1 107 ? 55.149 30.380 13.275 1.00 28.44 105 SER A O 1
ATOM 726 N N . LEU A 1 108 ? 56.813 30.088 14.809 1.00 28.72 106 LEU A N 1
ATOM 727 C CA . LEU A 1 108 ? 57.938 30.222 13.839 1.00 29.35 106 LEU A CA 1
ATOM 728 C C . LEU A 1 108 ? 57.803 29.169 12.727 1.00 29.14 106 LEU A C 1
ATOM 729 O O . LEU A 1 108 ? 57.906 29.536 11.556 1.00 27.78 106 LEU A O 1
ATOM 734 N N . GLN A 1 109 ? 57.552 27.902 13.093 1.00 28.35 107 GLN A N 1
ATOM 735 C CA . GLN A 1 109 ? 57.357 26.788 12.101 1.00 28.55 107 GLN A CA 1
ATOM 736 C C . GLN A 1 109 ? 56.235 27.148 11.107 1.00 26.06 107 GLN A C 1
ATOM 737 O O . GLN A 1 109 ? 56.304 26.673 9.963 1.00 27.50 107 GLN A O 1
ATOM 743 N N . SER A 1 110 ? 55.233 27.960 11.484 1.00 28.22 108 SER A N 1
ATOM 744 C CA . SER A 1 110 ? 54.091 28.283 10.585 1.00 30.86 108 SER A CA 1
ATOM 745 C C . SER A 1 110 ? 54.438 29.446 9.648 1.00 31.01 108 SER A C 1
ATOM 746 O O . SER A 1 110 ? 53.921 29.445 8.545 1.00 31.19 108 SER A O 1
ATOM 749 N N . SER A 1 111 ? 55.465 30.243 9.930 1.00 32.94 109 SER A N 1
ATOM 750 C CA . SER A 1 111 ? 55.935 31.303 8.999 1.00 32.20 109 SER A CA 1
ATOM 751 C C . SER A 1 111 ? 57.252 30.934 8.307 1.00 32.33 109 SER A C 1
ATOM 752 O O . SER A 1 111 ? 57.488 31.468 7.212 1.00 31.92 109 SER A O 1
ATOM 755 N N . LYS A 1 112 ? 58.077 30.050 8.878 1.00 29.10 110 LYS A N 1
ATOM 756 C CA . LYS A 1 112 ? 59.443 29.721 8.364 1.00 27.24 110 LYS A CA 1
ATOM 757 C C . LYS A 1 112 ? 59.661 28.203 8.356 1.00 24.51 110 LYS A C 1
ATOM 758 O O . LYS A 1 112 ? 59.034 27.525 9.174 1.00 24.57 110 LYS A O 1
ATOM 764 N N . ASN A 1 113 ? 60.564 27.723 7.505 1.00 23.15 111 ASN A N 1
ATOM 765 C CA . ASN A 1 113 ? 61.016 26.300 7.403 1.00 26.12 111 ASN A CA 1
ATOM 766 C C . ASN A 1 113 ? 61.977 25.989 8.560 1.00 22.30 111 ASN A C 1
ATOM 767 O O . ASN A 1 113 ? 63.161 25.741 8.325 1.00 22.90 111 ASN A O 1
ATOM 772 N N . LEU A 1 114 ? 61.452 26.026 9.785 1.00 23.64 112 LEU A N 1
ATOM 773 C CA . LEU A 1 114 ? 62.235 25.782 11.015 1.00 22.49 112 LEU A CA 1
ATOM 774 C C . LEU A 1 114 ? 62.751 24.354 10.987 1.00 24.68 112 LEU A C 1
ATOM 775 O O . LEU A 1 114 ? 61.920 23.448 10.942 1.00 23.09 112 LEU A O 1
ATOM 780 N N . VAL A 1 115 ? 64.067 24.175 11.057 1.00 22.26 113 VAL A N 1
ATOM 781 C CA . VAL A 1 115 ? 64.660 22.814 11.033 1.00 23.51 113 VAL A CA 1
ATOM 782 C C . VAL A 1 115 ? 65.429 22.527 12.299 1.00 22.87 113 VAL A C 1
ATOM 783 O O . VAL A 1 115 ? 65.714 21.325 12.570 1.00 22.04 113 VAL A O 1
ATOM 787 N N . SER A 1 116 ? 65.822 23.546 13.048 1.00 20.75 114 SER A N 1
ATOM 788 C CA . SER A 1 116 ? 66.740 23.311 14.181 1.00 20.33 114 SER A CA 1
ATOM 789 C C . SER A 1 116 ? 66.578 24.361 15.268 1.00 20.10 114 SER A C 1
ATOM 790 O O . SER A 1 116 ? 66.151 25.492 14.978 1.00 19.47 114 SER A O 1
ATOM 793 N N . LEU A 1 117 ? 66.915 23.961 16.488 1.00 18.78 115 LEU A N 1
ATOM 794 C CA . LEU A 1 117 ? 67.108 24.860 17.645 1.00 19.36 115 LEU A CA 1
ATOM 795 C C . LEU A 1 117 ? 68.531 24.688 18.162 1.00 18.94 115 LEU A C 1
ATOM 796 O O . LEU A 1 117 ? 68.936 23.574 18.531 1.00 24.34 115 LEU A O 1
ATOM 801 N N . VAL A 1 118 ? 69.263 25.782 18.231 1.00 21.01 116 VAL A N 1
ATOM 802 C CA . VAL A 1 118 ? 70.632 25.858 18.809 1.00 19.60 116 VAL A CA 1
ATOM 803 C C . VAL A 1 118 ? 70.510 26.483 20.199 1.00 20.36 116 VAL A C 1
ATOM 804 O O . VAL A 1 118 ? 69.988 27.590 20.274 1.00 22.57 116 VAL A O 1
ATOM 808 N N . VAL A 1 119 ? 71.015 25.817 21.239 1.00 20.10 117 VAL A N 1
ATOM 809 C CA . VAL A 1 119 ? 71.001 26.307 22.650 1.00 21.32 117 VAL A CA 1
ATOM 810 C C . VAL A 1 119 ? 72.455 26.403 23.159 1.00 23.87 117 VAL A C 1
ATOM 811 O O . VAL A 1 119 ? 73.316 25.755 22.591 1.00 26.47 117 VAL A O 1
ATOM 815 N N . ASP A 1 120 ? 72.697 27.165 24.235 1.00 29.00 118 ASP A N 1
ATOM 816 C CA . ASP A 1 120 ? 73.972 27.262 25.008 1.00 34.47 118 ASP A CA 1
ATOM 817 C C . ASP A 1 120 ? 74.101 26.046 25.916 1.00 34.99 118 ASP A C 1
ATOM 818 O O . ASP A 1 120 ? 73.085 25.357 26.088 1.00 32.11 118 ASP A O 1
ATOM 823 N N . LEU A 1 121 ? 75.231 25.913 26.618 1.00 34.44 119 LEU A N 1
ATOM 824 C CA . LEU A 1 121 ? 75.535 24.801 27.560 1.00 41.76 119 LEU A CA 1
ATOM 825 C C . LEU A 1 121 ? 74.461 24.727 28.634 1.00 35.62 119 LEU A C 1
ATOM 826 O O . LEU A 1 121 ? 74.160 23.596 29.030 1.00 39.33 119 LEU A O 1
ATOM 828 N N . PHE A 1 122 ? 73.844 25.853 29.053 1.00 31.69 120 PHE A N 1
ATOM 829 C CA . PHE A 1 122 ? 72.805 25.816 30.124 1.00 32.90 120 PHE A CA 1
ATOM 830 C C . PHE A 1 122 ? 71.383 25.800 29.546 1.00 29.48 120 PHE A C 1
ATOM 831 O O . PHE A 1 122 ? 70.453 26.107 30.282 1.00 28.66 120 PHE A O 1
ATOM 839 N N . GLY A 1 123 ? 71.230 25.471 28.262 1.00 27.73 121 GLY A N 1
ATOM 840 C CA . GLY A 1 123 ? 69.926 25.482 27.588 1.00 25.21 121 GLY A CA 1
ATOM 841 C C . GLY A 1 123 ? 69.422 24.082 27.279 1.00 24.22 121 GLY A C 1
ATOM 842 O O . GLY A 1 123 ? 68.489 23.983 26.498 1.00 27.13 121 GLY A O 1
ATOM 843 N N . THR A 1 124 ? 69.963 23.025 27.867 1.00 25.20 122 THR A N 1
ATOM 844 C CA . THR A 1 124 ? 69.606 21.635 27.459 1.00 23.63 122 THR A CA 1
ATOM 845 C C . THR A 1 124 ? 68.115 21.334 27.727 1.00 23.34 122 THR A C 1
ATOM 846 O O . THR A 1 124 ? 67.572 20.413 27.059 1.00 22.81 122 THR A O 1
ATOM 850 N N . ASP A 1 125 ? 67.463 21.991 28.691 1.00 24.03 123 ASP A N 1
ATOM 851 C CA . ASP A 1 125 ? 66.015 21.743 28.955 1.00 25.45 123 ASP A CA 1
ATOM 852 C C . ASP A 1 125 ? 65.188 22.202 27.750 1.00 24.30 123 ASP A C 1
ATOM 853 O O . ASP A 1 125 ? 64.118 21.615 27.507 1.00 20.40 123 ASP A O 1
ATOM 858 N N . ALA A 1 126 ? 65.715 23.113 26.936 1.00 22.03 124 ALA A N 1
ATOM 859 C CA . ALA A 1 126 ? 65.025 23.556 25.709 1.00 21.85 124 ALA A CA 1
ATOM 860 C C . ALA A 1 126 ? 65.095 22.474 24.634 1.00 22.91 124 ALA A C 1
ATOM 861 O O . ALA A 1 126 ? 64.351 22.610 23.653 1.00 22.65 124 ALA A O 1
ATOM 863 N N . PHE A 1 127 ? 65.925 21.432 24.787 1.00 23.27 125 PHE A N 1
ATOM 864 C CA . PHE A 1 127 ? 65.883 20.281 23.850 1.00 24.85 125 PHE A CA 1
ATOM 865 C C . PHE A 1 127 ? 64.475 19.662 23.794 1.00 25.21 125 PHE A C 1
ATOM 866 O O . PHE A 1 127 ? 64.110 19.083 22.738 1.00 25.67 125 PHE A O 1
ATOM 874 N N . ASP A 1 128 ? 63.748 19.650 24.908 1.00 25.21 126 ASP A N 1
ATOM 875 C CA . ASP A 1 128 ? 62.443 18.935 24.995 1.00 26.64 126 ASP A CA 1
ATOM 876 C C . ASP A 1 128 ? 61.485 19.492 23.950 1.00 25.76 126 ASP A C 1
ATOM 877 O O . ASP A 1 128 ? 61.011 18.747 23.101 1.00 25.64 126 ASP A O 1
ATOM 882 N N . PRO A 1 129 ? 61.158 20.806 23.930 1.00 25.53 127 PRO A N 1
ATOM 883 C CA . PRO A 1 129 ? 60.295 21.349 22.876 1.00 23.81 127 PRO A CA 1
ATOM 884 C C . PRO A 1 129 ? 60.803 21.115 21.458 1.00 24.96 127 PRO A C 1
ATOM 885 O O . PRO A 1 129 ? 59.992 20.939 20.574 1.00 25.34 127 PRO A O 1
ATOM 889 N N . ALA A 1 130 ? 62.117 21.178 21.249 1.00 22.88 128 ALA A N 1
ATOM 890 C CA . ALA A 1 130 ? 62.701 20.920 19.912 1.00 22.22 128 ALA A CA 1
ATOM 891 C C . ALA A 1 130 ? 62.376 19.472 19.484 1.00 19.95 128 ALA A C 1
ATOM 892 O O . ALA A 1 130 ? 61.900 19.248 18.355 1.00 21.83 128 ALA A O 1
ATOM 894 N N . ILE A 1 131 ? 62.636 18.525 20.374 1.00 20.52 129 ILE A N 1
ATOM 895 C CA . ILE A 1 131 ? 62.453 17.092 20.048 1.00 24.58 129 ILE A CA 1
ATOM 896 C C . ILE A 1 131 ? 60.957 16.844 19.829 1.00 24.45 129 ILE A C 1
ATOM 897 O O . ILE A 1 131 ? 60.580 16.169 18.826 1.00 24.15 129 ILE A O 1
ATOM 902 N N . GLU A 1 132 ? 60.127 17.461 20.666 1.00 23.10 130 GLU A N 1
ATOM 903 C CA . GLU A 1 132 ? 58.650 17.368 20.559 1.00 24.67 130 GLU A CA 1
ATOM 904 C C . GLU A 1 132 ? 58.233 17.843 19.172 1.00 26.10 130 GLU A C 1
ATOM 905 O O . GLU A 1 132 ? 57.416 17.142 18.522 1.00 23.70 130 GLU A O 1
ATOM 911 N N . LEU A 1 133 ? 58.792 18.968 18.696 1.00 25.09 131 LEU A N 1
ATOM 912 C CA . LEU A 1 133 ? 58.315 19.577 17.425 1.00 24.63 131 LEU A CA 1
ATOM 913 C C . LEU A 1 133 ? 58.965 18.890 16.220 1.00 26.52 131 LEU 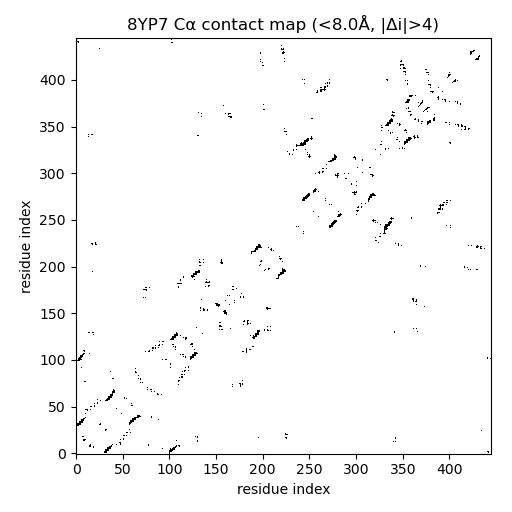A C 1
ATOM 914 O O . LEU A 1 133 ? 58.582 19.262 15.097 1.00 25.94 131 LEU A O 1
ATOM 919 N N . GLY A 1 134 ? 59.942 17.994 16.440 1.00 27.17 132 GLY A N 1
ATOM 920 C CA . GLY A 1 134 ? 60.639 17.237 15.382 1.00 27.27 132 GLY A CA 1
ATOM 921 C C . GLY A 1 134 ? 61.751 18.040 14.709 1.00 28.76 132 GLY A C 1
ATOM 922 O O . GLY A 1 134 ? 62.122 17.707 13.597 1.00 26.72 132 GLY A O 1
ATOM 923 N N . ILE A 1 135 ? 62.272 19.062 15.372 1.00 24.79 133 ILE A N 1
ATOM 924 C CA . ILE A 1 135 ? 63.442 19.833 14.871 1.00 25.49 133 ILE A CA 1
ATOM 925 C C . ILE A 1 135 ? 64.696 19.387 15.604 1.00 21.90 133 ILE A C 1
ATOM 926 O O . ILE A 1 135 ? 64.595 18.784 16.691 1.00 24.29 133 ILE A O 1
ATOM 931 N N . SER A 1 136 ? 65.855 19.611 15.000 1.00 22.81 134 SER A N 1
ATOM 932 C CA . SER A 1 136 ? 67.135 19.063 15.506 1.00 22.97 134 SER A CA 1
ATOM 933 C C . SER A 1 136 ? 67.666 19.931 16.653 1.00 23.16 134 SER A C 1
ATOM 934 O O . SER A 1 136 ? 67.847 21.138 16.483 1.00 25.37 134 SER A O 1
ATOM 937 N N . PRO A 1 137 ? 67.907 19.365 17.849 1.00 21.11 135 PRO A N 1
ATOM 938 C CA . PRO A 1 137 ? 68.549 20.103 18.928 1.00 22.67 135 PRO A CA 1
ATOM 939 C C . PRO A 1 137 ? 70.076 20.101 18.739 1.00 21.55 135 PRO A C 1
ATOM 940 O O . PRO A 1 137 ? 70.681 19.029 18.560 1.00 21.28 135 PRO A O 1
ATOM 944 N N . TYR A 1 138 ? 70.673 21.292 18.780 1.00 18.85 136 TYR A N 1
ATOM 945 C CA . TYR A 1 138 ? 72.132 21.557 18.681 1.00 19.19 136 TYR A CA 1
ATOM 946 C C . TYR A 1 138 ? 72.558 22.386 19.889 1.00 19.71 136 TYR A C 1
ATOM 947 O O . TYR A 1 138 ? 71.710 23.103 20.423 1.00 21.54 136 TYR A O 1
ATOM 956 N N . ILE A 1 139 ? 73.793 22.164 20.320 1.00 21.56 137 ILE A N 1
ATOM 957 C CA . ILE A 1 139 ? 74.515 22.957 21.338 1.00 24.91 137 ILE A CA 1
ATOM 958 C C . ILE A 1 139 ? 75.552 23.836 20.648 1.00 26.40 137 ILE A C 1
ATOM 959 O O . ILE A 1 139 ? 76.305 23.351 19.772 1.00 28.09 137 ILE A O 1
ATOM 964 N N . PHE A 1 140 ? 75.574 25.097 21.068 1.00 24.89 138 PHE A N 1
ATOM 965 C CA . PHE A 1 140 ? 76.594 26.104 20.727 1.00 25.57 138 PHE A CA 1
ATOM 966 C C . PHE A 1 140 ? 77.413 26.391 21.989 1.00 24.15 138 PHE A C 1
ATOM 967 O O . PHE A 1 140 ? 76.793 26.744 23.026 1.00 23.67 138 PHE A O 1
ATOM 975 N N . PHE A 1 141 ? 78.730 26.197 21.931 1.00 20.42 139 PHE A N 1
ATOM 976 C CA . PHE A 1 141 ? 79.628 26.398 23.098 1.00 23.36 139 PHE A CA 1
ATOM 977 C C . PHE A 1 141 ? 80.497 27.609 22.803 1.00 23.54 139 PHE A C 1
ATOM 978 O O . PHE A 1 141 ? 81.363 27.549 21.937 1.00 22.16 139 PHE A O 1
ATOM 986 N N . PRO A 1 142 ? 80.272 28.760 23.467 1.00 24.17 140 PRO A N 1
ATOM 987 C CA . PRO A 1 142 ? 80.980 29.986 23.102 1.00 26.66 140 PRO A CA 1
ATOM 988 C C . PRO A 1 142 ? 82.363 30.108 23.739 1.00 28.12 140 PRO A C 1
ATOM 989 O O . PRO A 1 142 ? 83.069 31.005 23.364 1.00 31.32 140 PRO A O 1
ATOM 993 N N . SER A 1 143 ? 82.679 29.249 24.717 1.00 26.81 141 SER A N 1
ATOM 994 C CA . SER A 1 143 ? 83.983 29.270 25.414 1.00 33.04 141 SER A CA 1
ATOM 995 C C . SER A 1 143 ? 84.936 28.228 24.813 1.00 30.37 141 SER A C 1
ATOM 996 O O . SER A 1 143 ? 84.735 27.810 23.648 1.00 25.76 141 SER A O 1
ATOM 999 N N . THR A 1 144 ? 85.993 27.887 25.554 1.00 24.54 142 THR A N 1
ATOM 1000 C CA . THR A 1 144 ? 87.098 27.044 25.059 1.00 24.30 142 THR A CA 1
ATOM 1001 C C . THR A 1 144 ? 86.626 25.611 24.833 1.00 24.99 142 THR A C 1
ATOM 1002 O O . THR A 1 144 ? 85.682 25.141 25.552 1.00 23.97 142 THR A O 1
ATOM 1006 N N . ALA A 1 145 ? 87.365 24.892 23.991 1.00 23.52 143 ALA A N 1
ATOM 1007 C CA . ALA A 1 145 ? 87.252 23.422 23.868 1.00 23.25 143 ALA A CA 1
ATOM 1008 C C . ALA A 1 145 ? 87.689 22.770 25.192 1.00 23.44 143 ALA A C 1
ATOM 1009 O O . ALA A 1 145 ? 87.136 21.708 25.552 1.00 22.44 143 ALA A O 1
ATOM 1011 N N . MET A 1 146 ? 88.588 23.399 25.937 1.00 22.39 144 MET A N 1
ATOM 1012 C CA . MET A 1 146 ? 88.977 22.876 27.274 1.00 25.57 144 MET A CA 1
ATOM 1013 C C . MET A 1 146 ? 87.776 22.918 28.237 1.00 24.82 144 MET A C 1
ATOM 1014 O O . MET A 1 146 ? 87.525 21.900 28.932 1.00 25.95 144 MET A O 1
ATOM 1019 N N . THR A 1 147 ? 87.065 24.036 28.312 1.00 25.04 145 THR A N 1
ATOM 1020 C CA . THR A 1 147 ? 85.828 24.168 29.121 1.00 25.90 145 THR A CA 1
ATOM 1021 C C . THR A 1 147 ? 84.744 23.199 28.658 1.00 25.38 145 THR A C 1
ATOM 1022 O O . THR A 1 147 ? 84.127 22.581 29.546 1.00 25.79 145 THR A O 1
ATOM 1026 N N . LEU A 1 148 ? 84.592 22.975 27.352 1.00 24.39 146 LEU A N 1
ATOM 1027 C CA . LEU A 1 148 ? 83.615 21.986 26.836 1.00 27.16 146 LEU A CA 1
ATOM 1028 C C . LEU A 1 148 ? 83.997 20.592 27.346 1.00 29.99 146 LEU A C 1
ATOM 1029 O O . LEU A 1 148 ? 83.106 19.864 27.852 1.00 29.82 146 LEU A O 1
ATOM 1034 N N . SER A 1 149 ? 85.270 20.220 27.227 1.00 27.33 147 SER A N 1
ATOM 1035 C CA . SER A 1 149 ? 85.768 18.902 27.682 1.00 30.03 147 SER A CA 1
ATOM 1036 C C . SER A 1 149 ? 85.557 18.759 29.199 1.00 28.42 147 SER A C 1
ATOM 1037 O O . SER A 1 149 ? 85.033 17.693 29.644 1.00 27.65 147 SER A O 1
ATOM 1040 N N . LEU A 1 150 ? 85.867 19.791 29.968 1.00 26.02 148 LEU A N 1
ATOM 1041 C CA . LEU A 1 150 ? 85.603 19.776 31.427 1.00 28.84 148 LEU A CA 1
ATOM 1042 C C . LEU A 1 150 ? 84.089 19.596 31.691 1.00 29.95 148 LEU A C 1
ATOM 1043 O O . LEU A 1 150 ? 83.736 18.750 32.532 1.00 31.67 148 LEU A O 1
ATOM 1048 N N . PHE A 1 151 ? 83.224 20.390 31.056 1.00 31.05 149 PHE A N 1
ATOM 1049 C CA . PHE A 1 151 ? 81.742 20.276 31.162 1.00 29.74 149 PHE A CA 1
ATOM 1050 C C . PHE A 1 151 ? 81.340 18.802 30.961 1.00 30.59 149 PHE A C 1
ATOM 1051 O O . PHE A 1 151 ? 80.732 18.230 31.881 1.00 32.56 149 PHE A O 1
ATOM 1059 N N . LEU A 1 152 ? 81.702 18.191 29.836 1.00 28.82 150 LEU A N 1
ATOM 1060 C CA . LEU A 1 152 ? 81.342 16.792 29.476 1.00 31.73 150 LEU A CA 1
ATOM 1061 C C . LEU A 1 152 ? 81.863 15.815 30.524 1.00 34.98 150 LEU A C 1
ATOM 1062 O O . LEU A 1 152 ? 81.152 14.847 30.815 1.00 39.23 150 LEU A O 1
ATOM 1067 N N . TYR A 1 153 ? 83.041 16.082 31.080 1.00 35.10 151 TYR A N 1
ATOM 1068 C CA . TYR A 1 153 ? 83.759 15.220 32.053 1.00 34.80 151 TYR A CA 1
ATOM 1069 C C . TYR A 1 153 ? 83.189 15.357 33.484 1.00 37.38 151 TYR A C 1
ATOM 1070 O O . TYR A 1 153 ? 83.465 14.434 34.276 1.00 40.01 151 TYR A O 1
ATOM 1079 N N . MET A 1 154 ? 82.422 16.419 33.813 1.00 34.08 152 MET A N 1
ATOM 1080 C CA . MET A 1 154 ? 81.911 16.730 35.186 1.00 37.54 152 MET A CA 1
ATOM 1081 C C . MET A 1 154 ? 81.185 15.529 35.813 1.00 41.85 152 MET A C 1
ATOM 1082 O O . MET A 1 154 ? 81.385 15.252 37.001 1.00 41.04 152 MET A O 1
ATOM 1087 N N . PRO A 1 155 ? 80.287 14.800 35.108 1.00 38.68 153 PRO A N 1
ATOM 1088 C CA . PRO A 1 155 ? 79.653 13.620 35.711 1.00 42.25 153 PRO A CA 1
ATOM 1089 C C . PRO A 1 155 ? 80.670 12.575 36.210 1.00 42.82 153 PRO A C 1
ATOM 1090 O O . PRO A 1 155 ? 80.520 12.065 37.313 1.00 45.45 153 PRO A O 1
ATOM 1094 N N . GLN A 1 156 ? 81.700 12.298 35.415 1.00 46.05 154 GLN A N 1
ATOM 1095 C CA . GLN A 1 156 ? 82.801 11.375 35.790 1.00 48.02 154 GLN A CA 1
ATOM 1096 C C . GLN A 1 156 ? 83.571 11.972 36.987 1.00 48.95 154 GLN A C 1
ATOM 1097 O O . GLN A 1 156 ? 83.732 11.261 38.019 1.00 47.00 154 GLN A O 1
ATOM 1103 N N . LEU A 1 157 ? 84.007 13.240 36.911 1.00 47.81 155 LEU A N 1
ATOM 1104 C CA . LEU A 1 157 ? 84.828 13.896 37.974 1.00 45.65 155 LEU A CA 1
ATOM 1105 C C . LEU A 1 157 ? 84.060 13.859 39.295 1.00 49.41 155 LEU A C 1
ATOM 1106 O O . LEU A 1 157 ? 84.700 13.646 40.356 1.00 48.63 155 LEU A O 1
ATOM 1111 N N . ASP A 1 158 ? 82.739 14.064 39.214 1.00 47.76 156 ASP A N 1
ATOM 1112 C CA . ASP A 1 158 ? 81.801 14.093 40.365 1.00 51.18 156 ASP A CA 1
ATOM 1113 C C . ASP A 1 158 ? 81.804 12.731 41.086 1.00 52.41 156 ASP A C 1
ATOM 1114 O O . ASP A 1 158 ? 81.797 12.727 42.331 1.00 51.73 156 ASP A O 1
ATOM 1119 N N . LYS A 1 159 ? 81.802 11.625 40.334 1.00 60.33 157 LYS A N 1
ATOM 1120 C CA . LYS A 1 159 ? 81.788 10.235 40.878 1.00 68.91 157 LYS A CA 1
ATOM 1121 C C . LYS A 1 159 ? 83.205 9.844 41.346 1.00 72.89 157 LYS A C 1
ATOM 1122 O O . LYS A 1 159 ? 83.307 8.920 42.174 1.00 73.27 157 LYS A O 1
ATOM 1128 N N . SER A 1 160 ? 84.252 10.526 40.860 1.00 73.19 158 SER A N 1
ATOM 1129 C CA . SER A 1 160 ? 85.685 10.232 41.152 1.00 75.00 158 SER A CA 1
ATOM 1130 C C . SER A 1 160 ? 86.118 10.853 42.487 1.00 73.81 158 SER A C 1
ATOM 1131 O O . SER A 1 160 ? 86.544 10.093 43.371 1.00 78.89 158 SER A O 1
ATOM 1134 N N . VAL A 1 161 ? 86.047 12.186 42.604 1.00 68.30 159 VAL A N 1
ATOM 1135 C CA . VAL A 1 161 ? 86.609 12.981 43.739 1.00 66.64 159 VAL A CA 1
ATOM 1136 C C . VAL A 1 161 ? 85.552 13.134 44.839 1.00 66.21 159 VAL A C 1
ATOM 1137 O O . VAL A 1 161 ? 84.525 13.778 44.543 1.00 61.10 159 VAL A O 1
ATOM 1141 N N . ASP A 1 170 ? 96.083 14.905 41.910 1.00 64.42 168 ASP A N 1
ATOM 1142 C CA . ASP A 1 170 ? 95.590 16.066 42.702 1.00 62.73 168 ASP A CA 1
ATOM 1143 C C . ASP A 1 170 ? 95.275 17.242 41.754 1.00 58.30 168 ASP A C 1
ATOM 1144 O O . ASP A 1 170 ? 94.347 18.005 42.072 1.00 54.00 168 ASP A O 1
ATOM 1149 N N . LEU A 1 171 ? 96.011 17.401 40.646 1.00 57.23 169 LEU A N 1
ATOM 1150 C CA . LEU A 1 171 ? 95.632 18.314 39.523 1.00 54.28 169 LEU A CA 1
ATOM 1151 C C . LEU A 1 171 ? 94.511 17.640 38.720 1.00 53.72 169 LEU A C 1
ATOM 1152 O O . LEU A 1 171 ? 94.505 16.409 38.657 1.00 54.93 169 LEU A O 1
ATOM 1157 N N . VAL A 1 172 ? 93.593 18.412 38.125 1.00 52.56 170 VAL A N 1
ATOM 1158 C CA . VAL A 1 172 ? 92.426 17.856 37.373 1.00 48.49 170 VAL A CA 1
ATOM 1159 C C . VAL A 1 172 ? 92.871 17.531 35.948 1.00 45.03 170 VAL A C 1
ATOM 1160 O O . VAL A 1 172 ? 93.428 18.432 35.297 1.00 46.45 170 VAL A O 1
ATOM 1164 N N . ARG A 1 173 ? 92.634 16.303 35.488 1.00 42.99 171 ARG A N 1
ATOM 1165 C CA . ARG A 1 173 ? 93.065 15.866 34.134 1.00 44.79 171 ARG A CA 1
ATOM 1166 C C . ARG A 1 173 ? 91.865 16.022 33.194 1.00 39.38 171 ARG A C 1
ATOM 1167 O O . ARG A 1 173 ? 91.149 15.055 32.970 1.00 37.85 171 ARG A O 1
ATOM 1169 N N . ILE A 1 174 ? 91.614 17.220 32.673 1.00 41.76 172 ILE A N 1
ATOM 1170 C CA . ILE A 1 174 ? 90.516 17.389 31.671 1.00 41.86 172 ILE A CA 1
ATOM 1171 C C . ILE A 1 174 ? 90.934 16.661 30.384 1.00 39.31 172 ILE A C 1
ATOM 1172 O O . ILE A 1 174 ? 92.011 16.929 29.844 1.00 35.59 172 ILE A O 1
ATOM 1177 N N . PRO A 1 175 ? 90.139 15.693 29.866 1.00 44.69 173 PRO A N 1
ATOM 1178 C CA . PRO A 1 175 ? 90.507 14.972 28.639 1.00 41.19 173 PRO A CA 1
ATOM 1179 C C . PRO A 1 175 ? 90.957 15.902 27.502 1.00 43.56 173 PRO A C 1
ATOM 1180 O O . PRO A 1 175 ? 90.240 16.851 27.200 1.00 45.12 173 PRO A O 1
ATOM 1184 N N . GLY A 1 176 ? 92.143 15.611 26.941 1.00 43.32 174 GLY A N 1
ATOM 1185 C CA . GLY A 1 176 ? 92.790 16.326 25.829 1.00 38.96 174 GLY A CA 1
ATOM 1186 C C . GLY A 1 176 ? 93.547 17.569 26.267 1.00 44.21 174 GLY A C 1
ATOM 1187 O O . GLY A 1 176 ? 94.140 18.233 25.401 1.00 48.24 174 GLY A O 1
ATOM 1188 N N . CYS A 1 177 ? 93.515 17.946 27.542 1.00 39.25 175 CYS A N 1
ATOM 1189 C CA . CYS A 1 177 ? 94.009 19.283 27.961 1.00 43.41 175 CYS A CA 1
ATOM 1190 C C . CYS A 1 177 ? 95.287 19.146 28.789 1.00 44.41 175 CYS A C 1
ATOM 1191 O O . CYS A 1 177 ? 95.526 18.066 29.324 1.00 45.60 175 CYS A O 1
ATOM 1194 N N . VAL A 1 178 ? 96.041 20.235 28.885 1.00 42.79 176 VAL A N 1
ATOM 1195 C CA . VAL A 1 178 ? 97.098 20.458 29.917 1.00 46.83 176 VAL A CA 1
ATOM 1196 C C . VAL A 1 178 ? 96.420 20.389 31.290 1.00 52.10 176 VAL A C 1
ATOM 1197 O O . VAL A 1 178 ? 95.286 20.850 31.452 1.00 47.64 176 VAL A O 1
ATOM 1201 N N . PRO A 1 179 ? 97.059 19.801 32.329 1.00 48.94 177 PRO A N 1
ATOM 1202 C CA . PRO A 1 179 ? 96.374 19.593 33.599 1.00 48.52 177 PRO A CA 1
ATOM 1203 C C . PRO A 1 179 ? 96.122 20.967 34.238 1.00 47.61 177 PRO A C 1
ATOM 1204 O O . PRO A 1 179 ? 96.759 21.945 33.872 1.00 46.00 177 PRO A O 1
ATOM 1208 N N . VAL A 1 180 ? 95.133 21.021 35.126 1.00 48.07 178 VAL A N 1
ATOM 1209 C CA . VAL A 1 180 ? 94.532 22.280 35.658 1.00 46.38 178 VAL A CA 1
ATOM 1210 C C . VAL A 1 180 ? 94.313 22.089 37.170 1.00 45.28 178 VAL A C 1
ATOM 1211 O O . VAL A 1 180 ? 93.918 20.985 37.564 1.00 43.24 178 VAL A O 1
ATOM 1215 N N . ARG A 1 181 ? 94.592 23.096 38.000 1.00 43.37 179 ARG A N 1
ATOM 1216 C CA . ARG A 1 181 ? 94.273 23.045 39.461 1.00 49.10 179 ARG A CA 1
ATOM 1217 C C . ARG A 1 181 ? 92.747 22.928 39.658 1.00 44.81 179 ARG A C 1
ATOM 1218 O O . ARG A 1 181 ? 91.979 23.542 38.861 1.00 42.16 179 ARG A O 1
ATOM 1226 N N . GLY A 1 182 ? 92.321 22.151 40.666 1.00 44.64 180 GLY A N 1
ATOM 1227 C CA . GLY A 1 182 ? 90.923 22.097 41.144 1.00 49.20 180 GLY A CA 1
ATOM 1228 C C . GLY A 1 182 ? 90.384 23.503 41.383 1.00 47.61 180 GLY A C 1
ATOM 1229 O O . GLY A 1 182 ? 89.226 23.783 41.018 1.00 48.33 180 GLY A O 1
ATOM 1230 N N . SER A 1 183 ? 91.218 24.372 41.957 1.00 45.41 181 SER A N 1
ATOM 1231 C CA . SER A 1 183 ? 90.880 25.771 42.303 1.00 48.76 181 SER A CA 1
ATOM 1232 C C . SER A 1 183 ? 90.679 26.610 41.036 1.00 45.76 181 SER A C 1
ATOM 1233 O O . SER A 1 183 ? 90.155 27.724 41.186 1.00 48.44 181 SER A O 1
ATOM 1236 N N . ASP A 1 184 ? 91.067 26.118 39.845 1.00 45.14 182 ASP A N 1
ATOM 1237 C CA . ASP A 1 184 ? 90.903 26.856 38.560 1.00 45.20 182 ASP A CA 1
ATOM 1238 C C . ASP A 1 184 ? 89.646 26.414 37.793 1.00 47.45 182 ASP A C 1
ATOM 1239 O O . ASP A 1 184 ? 89.383 27.053 36.739 1.00 46.08 182 ASP A O 1
ATOM 1244 N N . LEU A 1 185 ? 88.947 25.343 38.207 1.00 42.36 183 LEU A N 1
ATOM 1245 C CA . LEU A 1 185 ? 87.773 24.818 37.449 1.00 43.42 183 LEU A CA 1
ATOM 1246 C C . LEU A 1 185 ? 86.696 25.916 37.407 1.00 43.78 183 LEU A C 1
ATOM 1247 O O . LEU A 1 185 ? 86.528 26.600 38.461 1.00 39.47 183 LEU A O 1
ATOM 1252 N N . PHE A 1 186 ? 86.015 26.103 36.259 1.00 39.13 184 PHE A N 1
ATOM 1253 C CA . PHE A 1 186 ? 85.079 27.244 36.025 1.00 40.89 184 PHE A CA 1
ATOM 1254 C C . PHE A 1 186 ? 84.096 27.354 37.197 1.00 42.40 184 PHE A C 1
ATOM 1255 O O . PHE A 1 186 ? 83.758 26.305 37.813 1.00 41.87 184 PHE A O 1
ATOM 1263 N N . ASP A 1 187 ? 83.663 28.592 37.474 1.00 43.37 185 ASP A N 1
ATOM 1264 C CA . ASP A 1 187 ? 83.075 29.051 38.768 1.00 47.81 185 ASP A CA 1
ATOM 1265 C C . ASP A 1 187 ? 81.803 28.278 39.120 1.00 48.12 185 ASP A C 1
ATOM 1266 O O . ASP A 1 187 ? 81.581 27.983 40.299 1.00 42.65 185 ASP A O 1
ATOM 1271 N N . PRO A 1 188 ? 80.931 27.880 38.158 1.00 44.34 186 PRO A N 1
ATOM 1272 C CA . PRO A 1 188 ? 79.733 27.130 38.553 1.00 47.99 186 PRO A CA 1
ATOM 1273 C C . PRO A 1 188 ? 79.986 25.792 39.291 1.00 46.09 186 PRO A C 1
ATOM 1274 O O . PRO A 1 188 ? 79.026 25.279 39.846 1.00 43.73 186 PRO A O 1
ATOM 1278 N N . VAL A 1 189 ? 81.214 25.229 39.280 1.00 46.02 187 VAL A N 1
ATOM 1279 C CA . VAL A 1 189 ? 81.532 23.951 40.002 1.00 42.99 187 VAL A CA 1
ATOM 1280 C C . VAL A 1 189 ? 82.443 24.209 41.211 1.00 45.91 187 VAL A C 1
ATOM 1281 O O . VAL A 1 189 ? 82.877 23.205 41.804 1.00 41.41 187 VAL A O 1
ATOM 1285 N N . GLN A 1 190 ? 82.722 25.474 41.569 1.00 48.81 188 GLN A N 1
ATOM 1286 C CA . GLN A 1 190 ? 83.669 25.835 42.673 1.00 50.66 188 GLN A CA 1
ATOM 1287 C C . GLN A 1 190 ? 82.968 25.697 44.039 1.00 51.48 188 GLN A C 1
ATOM 1288 O O . GLN A 1 190 ? 83.630 25.953 45.064 1.00 47.43 188 GLN A O 1
ATOM 1294 N N . ASP A 1 191 ? 81.681 25.321 44.059 1.00 54.03 189 ASP A N 1
ATOM 1295 C CA . ASP A 1 191 ? 80.900 25.025 45.296 1.00 53.52 189 ASP A CA 1
ATOM 1296 C C . ASP A 1 191 ? 79.891 23.893 45.023 1.00 48.12 189 ASP A C 1
ATOM 1297 O O . ASP A 1 191 ? 78.808 24.196 44.491 1.00 43.68 189 ASP A O 1
ATOM 1302 N N . ARG A 1 192 ? 80.205 22.651 45.420 1.00 46.80 190 ARG A N 1
ATOM 1303 C CA . ARG A 1 192 ? 79.398 21.448 45.071 1.00 52.35 190 ARG A CA 1
ATOM 1304 C C . ARG A 1 192 ? 78.051 21.475 45.794 1.00 55.39 190 ARG A C 1
ATOM 1305 O O . ARG A 1 192 ? 77.075 20.909 45.245 1.00 70.53 190 ARG A O 1
ATOM 1313 N N . THR A 1 193 ? 77.988 22.120 46.962 1.00 57.78 191 THR A N 1
ATOM 1314 C CA . THR A 1 193 ? 76.747 22.224 47.786 1.00 59.11 191 THR A CA 1
ATOM 1315 C C . THR A 1 193 ? 75.722 23.095 47.027 1.00 59.72 191 THR A C 1
ATOM 1316 O O . THR A 1 193 ? 74.530 22.875 47.232 1.00 58.25 191 THR A O 1
ATOM 1320 N N . ASP A 1 194 ? 76.173 23.993 46.137 1.00 57.01 192 ASP A N 1
ATOM 1321 C CA . ASP A 1 194 ? 75.333 25.017 45.456 1.00 53.60 192 ASP A CA 1
ATOM 1322 C C . ASP A 1 194 ? 74.437 24.346 44.398 1.00 56.34 192 ASP A C 1
ATOM 1323 O O . ASP A 1 194 ? 74.788 23.238 43.882 1.00 59.83 192 ASP A O 1
ATOM 1328 N N . GLU A 1 195 ? 73.308 24.995 44.104 1.00 48.53 193 GLU A N 1
ATOM 1329 C CA . GLU A 1 195 ? 72.354 24.593 43.041 1.00 54.00 193 GLU A CA 1
ATOM 1330 C C . GLU A 1 195 ? 73.077 24.621 41.685 1.00 45.91 193 GLU A C 1
ATOM 1331 O O . GLU A 1 195 ? 72.827 23.724 40.901 1.00 40.64 193 GLU A O 1
ATOM 1337 N N . ALA A 1 196 ? 73.962 25.598 41.450 1.00 45.88 194 ALA A N 1
ATOM 1338 C CA . ALA A 1 196 ? 74.714 25.768 40.176 1.00 46.21 194 ALA A CA 1
ATOM 1339 C C . ALA A 1 196 ? 75.443 24.463 39.815 1.00 41.63 194 ALA A C 1
ATOM 1340 O O . ALA A 1 196 ? 75.465 24.102 38.640 1.00 39.43 194 ALA A O 1
ATOM 1342 N N . TYR A 1 197 ? 75.941 23.733 40.805 1.00 37.24 195 TYR A N 1
ATOM 1343 C CA . TYR A 1 197 ? 76.696 22.478 40.590 1.00 41.23 195 TYR A CA 1
ATOM 1344 C C . TYR A 1 197 ? 75.758 21.365 40.089 1.00 41.67 195 TYR A C 1
ATOM 1345 O O . TYR A 1 197 ? 76.096 20.596 39.157 1.00 34.80 195 TYR A O 1
ATOM 1354 N N . LYS A 1 198 ? 74.594 21.240 40.703 1.00 39.74 196 LYS A N 1
ATOM 1355 C CA . LYS A 1 198 ? 73.640 20.155 40.334 1.00 43.49 196 LYS A CA 1
ATOM 1356 C C . LYS A 1 198 ? 73.099 20.459 38.923 1.00 34.72 196 LYS A C 1
ATOM 1357 O O . LYS A 1 198 ? 72.816 19.544 38.180 1.00 32.94 196 LYS A O 1
ATOM 1363 N N . TRP A 1 199 ? 72.989 21.732 38.573 1.00 33.37 197 TRP A N 1
ATOM 1364 C CA . TRP A 1 199 ? 72.568 22.160 37.212 1.00 31.98 197 TRP A CA 1
ATOM 1365 C C . TRP A 1 199 ? 73.651 21.792 36.172 1.00 30.46 197 TRP A C 1
ATOM 1366 O O . TRP A 1 199 ? 73.319 21.207 35.096 1.00 35.69 197 TRP A O 1
ATOM 1377 N N . VAL A 1 200 ? 74.921 22.030 36.476 1.00 31.53 198 VAL A N 1
ATOM 1378 C CA . VAL A 1 200 ? 76.026 21.645 35.557 1.00 30.68 198 VAL A CA 1
ATOM 1379 C C . VAL A 1 200 ? 75.926 20.126 35.309 1.00 31.23 198 VAL A C 1
ATOM 1380 O O . VAL A 1 200 ? 76.095 19.659 34.158 1.00 27.82 198 VAL A O 1
ATOM 1384 N N . ILE A 1 201 ? 75.707 19.332 36.347 1.00 30.80 199 ILE A N 1
ATOM 1385 C CA . ILE A 1 201 ? 75.605 17.852 36.159 1.00 29.66 199 ILE A CA 1
ATOM 1386 C C . ILE A 1 201 ? 74.397 17.506 35.283 1.00 26.44 199 ILE A C 1
ATOM 1387 O O . ILE A 1 201 ? 74.508 16.604 34.414 1.00 25.77 199 ILE A O 1
ATOM 1392 N N . HIS A 1 202 ? 73.276 18.151 35.542 1.00 25.72 200 HIS A N 1
ATOM 1393 C CA . HIS A 1 202 ? 72.008 17.962 34.795 1.00 26.47 200 HIS A CA 1
ATOM 1394 C C . HIS A 1 202 ? 72.253 18.201 33.304 1.00 26.41 200 HIS A C 1
ATOM 1395 O O . HIS A 1 202 ? 71.897 17.344 32.501 1.00 26.33 200 HIS A O 1
ATOM 1402 N N . HIS A 1 203 ? 72.856 19.334 32.950 1.00 25.67 201 HIS A N 1
ATOM 1403 C CA . HIS A 1 203 ? 73.086 19.699 31.524 1.00 25.63 201 HIS A CA 1
ATOM 1404 C C . HIS A 1 203 ? 74.106 18.775 30.879 1.00 24.16 201 HIS A C 1
ATOM 1405 O O . HIS A 1 203 ? 73.923 18.371 29.706 1.00 24.00 201 HIS A O 1
ATOM 1412 N N . SER A 1 204 ? 75.152 18.404 31.627 1.00 26.29 202 SER A N 1
ATOM 1413 C CA . SER A 1 204 ? 76.263 17.580 31.128 1.00 27.58 202 SER A CA 1
ATOM 1414 C C . SER A 1 204 ?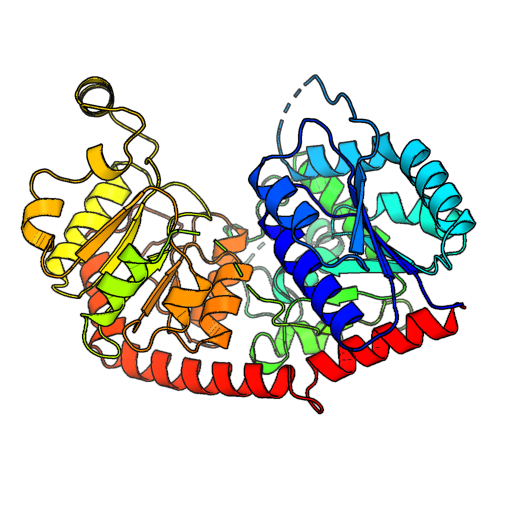 75.734 16.211 30.696 1.00 27.98 202 SER A C 1
ATOM 1415 O O . SER A 1 204 ? 76.131 15.720 29.604 1.00 24.79 202 SER A O 1
ATOM 1418 N N . ASN A 1 205 ? 74.881 15.611 31.521 1.00 29.37 203 ASN A N 1
ATOM 1419 C CA . ASN A 1 205 ? 74.271 14.271 31.257 1.00 28.02 203 ASN A CA 1
ATOM 1420 C C . ASN A 1 205 ? 73.341 14.340 30.046 1.00 27.06 203 ASN A C 1
ATOM 1421 O O . ASN A 1 205 ? 73.162 13.306 29.409 1.00 27.97 203 ASN A O 1
ATOM 1426 N N . ARG A 1 206 ? 72.836 15.529 29.690 1.00 24.26 204 ARG A N 1
ATOM 1427 C CA . ARG A 1 206 ? 71.862 15.676 28.568 1.00 25.20 204 ARG A CA 1
ATOM 1428 C C . ARG A 1 206 ? 72.571 15.998 27.242 1.00 27.12 204 ARG A C 1
ATOM 1429 O O . ARG A 1 206 ? 71.922 15.939 26.181 1.00 26.13 204 ARG A O 1
ATOM 1437 N N . TYR A 1 207 ? 73.862 16.309 27.288 1.00 24.64 205 TYR A N 1
ATOM 1438 C CA . TYR A 1 207 ? 74.675 16.669 26.114 1.00 28.83 205 TYR A CA 1
ATOM 1439 C C . TYR A 1 207 ? 74.471 15.698 24.944 1.00 25.45 205 TYR A C 1
ATOM 1440 O O . TYR A 1 207 ? 74.407 16.120 23.790 1.00 25.44 205 TYR A O 1
ATOM 1449 N N . PRO A 1 208 ? 74.452 14.364 25.148 1.00 24.39 206 PRO A N 1
ATOM 1450 C CA . PRO A 1 208 ? 74.274 13.428 24.019 1.00 24.71 206 PRO A CA 1
ATOM 1451 C C . PRO A 1 208 ? 72.923 13.509 23.292 1.00 24.03 206 PRO A C 1
ATOM 1452 O O . PRO A 1 208 ? 72.755 12.968 22.189 1.00 23.51 206 PRO A O 1
ATOM 1456 N N . MET A 1 209 ? 71.967 14.219 23.866 1.00 24.16 207 MET A N 1
ATOM 1457 C CA . MET A 1 209 ? 70.700 14.466 23.139 1.00 24.80 207 MET A CA 1
ATOM 1458 C C . MET A 1 209 ? 70.971 15.370 21.928 1.00 23.72 207 MET A C 1
ATOM 1459 O O . MET A 1 209 ? 70.113 15.413 20.994 1.00 21.67 207 MET A O 1
ATOM 1464 N N . ALA A 1 210 ? 72.083 16.121 21.937 1.00 23.19 208 ALA A N 1
ATOM 1465 C CA . ALA A 1 210 ? 72.345 17.090 20.850 1.00 22.35 208 ALA A CA 1
ATOM 1466 C C . ALA A 1 210 ? 72.675 16.302 19.577 1.00 24.33 208 ALA A C 1
ATOM 1467 O O . ALA A 1 210 ? 73.379 15.302 19.679 1.00 23.96 208 ALA A O 1
ATOM 1469 N N . GLU A 1 211 ? 72.194 16.754 18.413 1.00 23.36 209 GLU A N 1
ATOM 1470 C CA . GLU A 1 211 ? 72.601 16.188 17.106 1.00 25.74 209 GLU A CA 1
ATOM 1471 C C . GLU A 1 211 ? 73.987 16.692 16.725 1.00 27.03 209 GLU A C 1
ATOM 1472 O O . GLU A 1 211 ? 74.612 16.089 15.880 1.00 22.16 209 GLU A O 1
ATOM 1478 N N . GLY A 1 212 ? 74.449 17.789 17.312 1.00 22.87 210 GLY A N 1
ATOM 1479 C CA . GLY A 1 212 ? 75.801 18.285 17.043 1.00 23.37 210 GLY A CA 1
ATOM 1480 C C . GLY A 1 212 ? 76.132 19.396 18.010 1.00 20.12 210 GLY A C 1
ATOM 1481 O O . GLY A 1 212 ? 75.189 19.927 18.648 1.00 20.15 210 GLY A O 1
ATOM 1482 N N . VAL A 1 213 ? 77.419 19.646 18.155 1.00 22.23 211 VAL A N 1
ATOM 1483 C CA . VAL A 1 213 ? 77.978 20.655 19.075 1.00 23.89 211 VAL A CA 1
ATOM 1484 C C . VAL A 1 213 ? 78.841 21.614 18.268 1.00 23.16 211 VAL A C 1
ATOM 1485 O O . VAL A 1 213 ? 79.762 21.169 17.566 1.00 21.99 211 VAL A O 1
ATOM 1489 N N . ILE A 1 214 ? 78.497 22.896 18.347 1.00 21.62 212 ILE A N 1
ATOM 1490 C CA . ILE A 1 214 ? 79.203 23.968 17.612 1.00 21.23 212 ILE A CA 1
ATOM 1491 C C . ILE A 1 214 ? 80.187 24.631 18.587 1.00 20.57 212 ILE A C 1
ATOM 1492 O O . ILE A 1 214 ? 79.702 25.299 19.510 1.00 23.07 212 ILE A O 1
ATOM 1497 N N . GLU A 1 215 ? 81.484 24.446 18.395 1.00 19.00 213 GLU A N 1
ATOM 1498 C CA . GLU A 1 215 ? 82.535 24.935 19.326 1.00 22.05 213 GLU A CA 1
ATOM 1499 C C . GLU A 1 215 ? 83.213 26.165 18.723 1.00 20.50 213 GLU A C 1
ATOM 1500 O O . GLU A 1 215 ? 83.817 26.052 17.640 1.00 22.18 213 GLU A O 1
ATOM 1506 N N . ASN A 1 216 ? 83.271 27.243 19.508 1.00 20.71 214 ASN A N 1
ATOM 1507 C CA . ASN A 1 216 ? 84.013 28.483 19.172 1.00 20.40 214 ASN A CA 1
ATOM 1508 C C . ASN A 1 216 ? 85.516 28.345 19.428 1.00 21.30 214 ASN A C 1
ATOM 1509 O O . ASN A 1 216 ? 86.077 29.003 20.302 1.00 20.69 214 ASN A O 1
ATOM 1514 N N . SER A 1 217 ? 86.182 27.484 18.696 1.00 20.45 215 SER A N 1
ATOM 1515 C CA . SER A 1 217 ? 87.652 27.334 18.781 1.00 20.23 215 SER A CA 1
ATOM 1516 C C . SER A 1 217 ? 88.195 26.754 17.472 1.00 22.36 215 SER A C 1
ATOM 1517 O O . SER A 1 217 ? 87.393 26.478 16.582 1.00 22.99 215 SER A O 1
ATOM 1520 N N . PHE A 1 218 ? 89.521 26.581 17.375 1.00 21.05 216 PHE A N 1
ATOM 1521 C CA . PHE A 1 218 ? 90.151 25.999 16.173 1.00 24.51 216 PHE A CA 1
ATOM 1522 C C . PHE A 1 218 ? 91.365 25.171 16.612 1.00 23.83 216 PHE A C 1
ATOM 1523 O O . PHE A 1 218 ? 91.918 25.421 17.674 1.00 21.94 216 PHE A O 1
ATOM 1531 N N . MET A 1 219 ? 91.734 24.208 15.761 1.00 27.06 217 MET A N 1
ATOM 1532 C CA . MET A 1 219 ? 92.758 23.161 16.019 1.00 25.99 217 MET A CA 1
ATOM 1533 C C . MET A 1 219 ? 94.077 23.738 16.534 1.00 24.90 217 MET A C 1
ATOM 1534 O O . MET A 1 219 ? 94.611 23.218 17.541 1.00 24.76 217 MET A O 1
ATOM 1539 N N . GLU A 1 220 ? 94.651 24.752 15.883 1.00 24.67 218 GLU A N 1
ATOM 1540 C CA . GLU A 1 220 ? 96.003 25.214 16.273 1.00 26.74 218 GLU A CA 1
ATOM 1541 C C . GLU A 1 220 ? 95.931 25.886 17.642 1.00 28.89 218 GLU A C 1
ATOM 1542 O O . GLU A 1 220 ? 96.965 26.004 18.292 1.00 26.91 218 GLU A O 1
ATOM 1548 N N . LEU A 1 221 ? 94.745 26.323 18.080 1.00 25.75 219 LEU A N 1
ATOM 1549 C CA . LEU A 1 221 ? 94.640 26.964 19.422 1.00 25.39 219 LEU A CA 1
ATOM 1550 C C . LEU A 1 221 ? 94.480 25.896 20.514 1.00 23.32 219 LEU A C 1
ATOM 1551 O O . LEU A 1 221 ? 94.968 26.127 21.646 1.00 25.72 219 LEU A O 1
ATOM 1556 N N . GLU A 1 222 ? 93.777 24.807 20.236 1.00 21.62 220 GLU A N 1
ATOM 1557 C CA . GLU A 1 222 ? 93.390 23.798 21.264 1.00 21.33 220 GLU A CA 1
ATOM 1558 C C . GLU A 1 222 ? 93.406 22.408 20.626 1.00 23.28 220 GLU A C 1
ATOM 1559 O O . GLU A 1 222 ? 92.341 21.737 20.600 1.00 26.44 220 GLU A O 1
ATOM 1565 N N . HIS A 1 223 ? 94.561 22.008 20.095 1.00 24.87 221 HIS A N 1
ATOM 1566 C CA . HIS A 1 223 ? 94.735 20.735 19.347 1.00 30.72 221 HIS A CA 1
ATOM 1567 C C . HIS A 1 223 ? 94.321 19.576 20.257 1.00 28.45 221 HIS A C 1
ATOM 1568 O O . HIS A 1 223 ? 93.469 18.785 19.830 1.00 31.93 221 HIS A O 1
ATOM 1575 N N . GLY A 1 224 ? 94.832 19.543 21.486 1.00 31.00 222 GLY A N 1
ATOM 1576 C CA . GLY A 1 224 ? 94.552 18.438 22.430 1.00 32.52 222 GLY A CA 1
ATOM 1577 C C . GLY A 1 224 ? 93.058 18.259 22.674 1.00 31.21 222 GLY A C 1
ATOM 1578 O O . GLY A 1 224 ? 92.536 17.132 22.535 1.00 32.47 222 GLY A O 1
ATOM 1579 N N . ALA A 1 225 ? 92.360 19.329 23.046 1.00 28.21 223 ALA A N 1
ATOM 1580 C CA . ALA A 1 225 ? 90.944 19.262 23.448 1.00 29.50 223 ALA A CA 1
ATOM 1581 C C . ALA A 1 225 ? 90.098 18.878 22.241 1.00 29.44 223 ALA A C 1
ATOM 1582 O O . ALA A 1 225 ? 89.183 18.012 22.378 1.00 28.51 223 ALA A O 1
ATOM 1584 N N . LEU A 1 226 ? 90.324 19.556 21.116 1.00 30.65 224 LEU A N 1
ATOM 1585 C CA . LEU A 1 226 ? 89.482 19.338 19.923 1.00 29.37 224 LEU A CA 1
ATOM 1586 C C . LEU A 1 226 ? 89.698 17.912 19.402 1.00 29.87 224 LEU A C 1
ATOM 1587 O O . LEU A 1 226 ? 88.694 17.317 19.008 1.00 32.72 224 LEU A O 1
ATOM 1592 N N . LYS A 1 227 ? 90.940 17.440 19.355 1.00 32.45 225 LYS A N 1
ATOM 1593 C CA . LYS A 1 227 ? 91.263 16.055 18.885 1.00 35.47 225 LYS A CA 1
ATOM 1594 C C . LYS A 1 227 ? 90.462 15.071 19.739 1.00 34.95 225 LYS A C 1
ATOM 1595 O O . LYS A 1 227 ? 89.822 14.169 19.176 1.00 38.85 225 LYS A O 1
ATOM 1601 N N . TYR A 1 228 ? 90.474 15.255 21.056 1.00 36.81 226 TYR A N 1
ATOM 1602 C CA . TYR A 1 228 ? 89.687 14.428 21.990 1.00 36.49 226 TYR A CA 1
ATOM 1603 C C . TYR A 1 228 ? 88.195 14.512 21.644 1.00 39.86 226 TYR A C 1
ATOM 1604 O O . TYR A 1 228 ? 87.597 13.465 21.382 1.00 36.05 226 TYR A O 1
ATOM 1613 N N . LEU A 1 229 ? 87.617 15.720 21.587 1.00 33.66 227 LEU A N 1
ATOM 1614 C CA . LEU A 1 229 ? 86.156 15.938 21.395 1.00 32.78 227 LEU A CA 1
ATOM 1615 C C . LEU A 1 229 ? 85.707 15.449 20.012 1.00 29.73 227 LEU A C 1
ATOM 1616 O O . LEU A 1 229 ? 84.515 15.088 19.861 1.00 32.64 227 LEU A O 1
ATOM 1621 N N . GLN A 1 230 ? 86.612 15.468 19.043 1.00 31.72 228 GLN A N 1
ATOM 1622 C CA . GLN A 1 230 ? 86.255 15.108 17.650 1.00 37.09 228 GLN A CA 1
ATOM 1623 C C . GLN A 1 230 ? 86.551 13.634 17.384 1.00 43.19 228 GLN A C 1
ATOM 1624 O O . GLN A 1 230 ? 86.284 13.198 16.269 1.00 46.33 228 GLN A O 1
ATOM 1630 N N . THR A 1 231 ? 87.049 12.892 18.366 1.00 43.86 229 THR A N 1
ATOM 1631 C CA . THR A 1 231 ? 87.233 11.429 18.224 1.00 44.04 229 THR A CA 1
ATOM 1632 C C . THR A 1 231 ? 85.852 10.814 18.039 1.00 47.06 229 THR A C 1
ATOM 1633 O O . THR A 1 231 ? 85.011 10.997 18.926 1.00 45.09 229 THR A O 1
ATOM 1637 N N . VAL A 1 232 ? 85.608 10.177 16.891 1.00 46.88 230 VAL A N 1
ATOM 1638 C CA . VAL A 1 232 ? 84.284 9.562 16.598 1.00 50.13 230 VAL A CA 1
ATOM 1639 C C . VAL A 1 232 ? 84.066 8.490 17.665 1.00 47.65 230 VAL A C 1
ATOM 1640 O O . VAL A 1 232 ? 84.979 7.707 17.957 1.00 49.80 230 VAL A O 1
ATOM 1644 N N . GLN A 1 233 ? 82.932 8.564 18.335 1.00 43.15 231 GLN A N 1
ATOM 1645 C CA . GLN A 1 233 ? 82.545 7.596 19.385 1.00 44.50 231 GLN A CA 1
ATOM 1646 C C . GLN A 1 233 ? 81.042 7.421 19.215 1.00 41.98 231 GLN A C 1
ATOM 1647 O O . GLN A 1 233 ? 80.330 8.435 19.058 1.00 35.83 231 GLN A O 1
ATOM 1653 N N . SER A 1 234 ? 80.604 6.170 19.159 1.00 38.54 232 SER A N 1
ATOM 1654 C CA . SER A 1 234 ? 79.186 5.789 19.016 1.00 34.52 232 SER A CA 1
ATOM 1655 C C . SER A 1 234 ? 78.371 6.473 20.112 1.00 31.01 232 SER A C 1
ATOM 1656 O O . SER A 1 234 ? 78.826 6.425 21.258 1.00 30.46 232 SER A O 1
ATOM 1659 N N . GLY A 1 235 ? 77.264 7.139 19.735 1.00 30.18 233 GLY A N 1
ATOM 1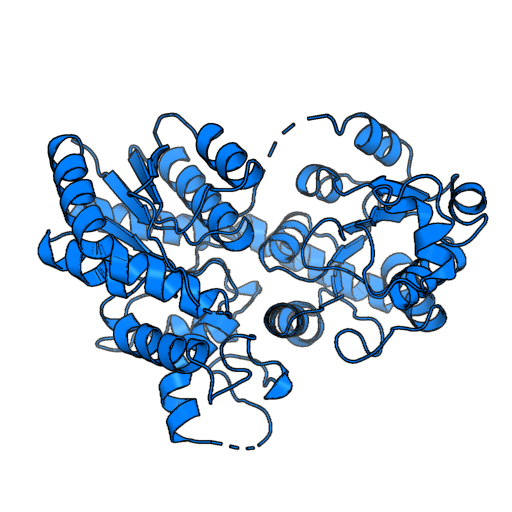660 C CA . GLY A 1 235 ? 76.317 7.776 20.674 1.00 30.65 233 GLY A CA 1
ATOM 1661 C C . GLY A 1 235 ? 76.809 9.106 21.232 1.00 33.72 233 GLY A C 1
ATOM 1662 O O . GLY A 1 235 ? 76.168 9.573 22.148 1.00 32.83 233 GLY A O 1
ATOM 1663 N N . LYS A 1 236 ? 77.961 9.652 20.784 1.00 34.78 234 LYS A N 1
ATOM 1664 C CA . LYS A 1 236 ? 78.452 10.996 21.212 1.00 34.26 234 LYS A CA 1
ATOM 1665 C C . LYS A 1 236 ? 78.252 11.913 20.012 1.00 32.44 234 LYS A C 1
ATOM 1666 O O . LYS A 1 236 ? 78.548 11.501 18.897 1.00 32.45 234 LYS A O 1
ATOM 1672 N N . PRO A 1 237 ? 77.769 13.167 20.176 1.00 30.31 235 PRO A N 1
ATOM 1673 C CA . PRO A 1 237 ? 77.457 14.011 19.011 1.00 30.47 235 PRO A CA 1
ATOM 1674 C C . PRO A 1 237 ? 78.732 14.473 18.323 1.00 25.77 235 PRO A C 1
ATOM 1675 O O . PRO A 1 237 ? 79.740 14.656 18.989 1.00 26.06 235 PRO A O 1
ATOM 1679 N N . PRO A 1 238 ? 78.728 14.717 16.998 1.00 26.35 236 PRO A N 1
ATOM 1680 C CA . PRO A 1 238 ? 79.877 15.322 16.353 1.00 26.42 236 PRO A CA 1
ATOM 1681 C C . PRO A 1 238 ? 80.093 16.766 16.855 1.00 25.54 236 PRO A C 1
ATOM 1682 O O . PRO A 1 238 ? 79.150 17.427 17.230 1.00 22.33 236 PRO A O 1
ATOM 1686 N N . VAL A 1 239 ? 81.355 17.184 16.894 1.00 26.82 237 VAL A N 1
ATOM 1687 C CA . VAL A 1 239 ? 81.760 18.543 17.354 1.00 24.91 237 VAL A CA 1
ATOM 1688 C C . VAL A 1 239 ? 82.330 19.278 16.149 1.00 24.19 237 VAL A C 1
ATOM 1689 O O . VAL A 1 239 ? 83.226 18.750 15.494 1.00 26.12 237 VAL A O 1
ATOM 1693 N N . TYR A 1 240 ? 81.784 20.441 15.866 1.00 22.52 238 TYR A N 1
ATOM 1694 C CA . TYR A 1 240 ? 82.174 21.305 14.739 1.00 23.23 238 TYR A CA 1
ATOM 1695 C C . TYR A 1 240 ? 82.970 22.484 15.293 1.00 23.85 238 TYR A C 1
ATOM 1696 O O . TYR A 1 240 ? 82.358 23.294 16.028 1.00 23.54 238 TYR A O 1
ATOM 1705 N N . ALA A 1 241 ? 84.259 22.547 14.952 1.00 22.69 239 ALA A N 1
ATOM 1706 C CA . ALA A 1 241 ? 85.193 23.644 15.299 1.00 22.74 239 ALA A CA 1
ATOM 1707 C C . ALA A 1 241 ? 84.972 24.790 14.310 1.00 23.06 239 ALA A C 1
ATOM 1708 O O . ALA A 1 241 ? 85.378 24.703 13.136 1.00 23.26 239 ALA A O 1
ATOM 1710 N N . VAL A 1 242 ? 84.258 25.818 14.745 1.00 21.08 240 VAL A N 1
ATOM 1711 C CA . VAL A 1 242 ? 83.835 26.912 13.822 1.00 20.48 240 VAL A CA 1
ATOM 1712 C C . VAL A 1 242 ? 84.594 28.205 14.144 1.00 21.42 240 VAL A C 1
ATOM 1713 O O . VAL A 1 242 ? 84.331 29.188 13.457 1.00 20.65 240 VAL A O 1
ATOM 1717 N N . GLY A 1 243 ? 85.446 28.208 15.165 1.00 20.26 241 GLY A N 1
ATOM 1718 C CA . GLY A 1 243 ? 86.170 29.400 15.631 1.00 23.11 241 GLY A CA 1
ATOM 1719 C C . GLY A 1 243 ? 87.322 29.762 14.705 1.00 24.09 241 GLY A C 1
ATOM 1720 O O . GLY A 1 243 ? 87.695 28.976 13.837 1.00 24.99 241 GLY A O 1
ATOM 1721 N N . PRO A 1 244 ? 87.891 30.972 14.840 1.00 26.43 242 PRO A N 1
ATOM 1722 C CA . PRO A 1 244 ? 87.411 31.962 15.801 1.00 26.57 242 PRO A CA 1
ATOM 1723 C C . PRO A 1 244 ? 86.215 32.806 15.311 1.00 28.84 242 PRO A C 1
ATOM 1724 O O . PRO A 1 244 ? 86.259 33.290 14.213 1.00 35.62 242 PRO A O 1
ATOM 1728 N N . LEU A 1 245 ? 85.168 32.927 16.125 1.00 27.01 243 LEU A N 1
ATOM 1729 C CA . LEU A 1 245 ? 83.934 33.705 15.810 1.00 31.97 243 LEU A CA 1
ATOM 1730 C C . LEU A 1 245 ? 84.037 35.126 16.402 1.00 35.14 243 LEU A C 1
ATOM 1731 O O . LEU A 1 245 ? 83.535 35.340 17.520 1.00 47.06 243 LEU A O 1
ATOM 1736 N N . ILE A 1 246 ? 84.576 36.086 15.673 1.00 37.30 244 ILE A N 1
ATOM 1737 C CA . ILE A 1 246 ? 84.751 37.481 16.201 1.00 41.53 244 ILE A CA 1
ATOM 1738 C C . ILE A 1 246 ? 84.239 38.541 15.202 1.00 41.12 244 ILE A C 1
ATOM 1739 O O . ILE A 1 246 ? 84.249 38.257 14.004 1.00 42.44 244 ILE A O 1
ATOM 1744 N N . LYS A 1 247 ? 83.897 39.750 15.680 1.00 51.08 245 LYS A N 1
ATOM 1745 C CA . LYS A 1 247 ? 83.640 40.976 14.851 1.00 54.69 245 LYS A CA 1
ATOM 1746 C C . LYS A 1 247 ? 84.852 41.345 13.974 1.00 57.10 245 LYS A C 1
ATOM 1747 O O . LYS A 1 247 ? 85.048 40.694 12.920 1.00 57.27 245 LYS A O 1
ATOM 1749 N N . SER A 1 255 ? 82.104 57.264 16.947 1.00 42.64 253 SER A N 1
ATOM 1750 C CA . SER A 1 255 ? 82.031 57.474 18.420 1.00 44.95 253 SER A CA 1
ATOM 1751 C C . SER A 1 255 ? 83.427 57.330 19.056 1.00 42.89 253 SER A C 1
ATOM 1752 O O . SER A 1 255 ? 83.687 58.057 20.036 1.00 44.53 253 SER A O 1
ATOM 1755 N N . GLY A 1 256 ? 84.279 56.419 18.552 1.00 36.40 254 GLY A N 1
ATOM 1756 C CA . GLY A 1 256 ? 85.648 56.219 19.092 1.00 35.91 254 GLY A CA 1
ATOM 1757 C C . GLY A 1 256 ? 86.718 56.955 18.282 1.00 38.10 254 GLY A C 1
ATOM 1758 O O . GLY A 1 256 ? 87.891 56.617 18.465 1.00 32.69 254 GLY A O 1
ATOM 1759 N N . SER A 1 257 ? 86.342 57.937 17.442 1.00 35.83 255 SER A N 1
ATOM 1760 C CA . SER A 1 257 ? 87.239 58.577 16.438 1.00 38.90 255 SER A CA 1
ATOM 1761 C C . SER A 1 257 ? 88.432 59.158 17.171 1.00 32.53 255 SER A C 1
ATOM 1762 O O . SER A 1 257 ? 89.523 59.024 16.646 1.00 36.47 255 SER A O 1
ATOM 1765 N N . LYS A 1 258 ? 88.188 59.870 18.266 1.00 33.04 256 LYS A N 1
ATOM 1766 C CA . LYS A 1 258 ? 89.247 60.556 19.042 1.00 38.02 256 LYS A CA 1
ATOM 1767 C C . LYS A 1 258 ? 90.210 59.519 19.608 1.00 34.18 256 LYS A C 1
ATOM 1768 O O . LYS A 1 258 ? 91.410 59.829 19.711 1.00 28.25 256 LYS A O 1
ATOM 1774 N N . ILE A 1 259 ? 89.733 58.327 19.967 1.00 30.08 257 ILE A N 1
ATOM 1775 C CA . ILE A 1 259 ? 90.661 57.303 20.504 1.00 27.78 257 ILE A CA 1
ATOM 1776 C C . ILE A 1 259 ? 91.547 56.859 19.343 1.00 27.35 257 ILE A C 1
ATOM 1777 O O . ILE A 1 259 ? 92.760 56.711 19.539 1.00 29.60 257 ILE A O 1
ATOM 1782 N N . ILE A 1 260 ? 90.971 56.656 18.163 1.00 28.61 258 ILE A N 1
ATOM 1783 C CA . ILE A 1 260 ? 91.718 56.170 16.967 1.00 28.88 258 ILE A CA 1
ATOM 1784 C C . ILE A 1 260 ? 92.717 57.247 16.534 1.00 32.69 258 ILE A C 1
ATOM 1785 O O . ILE A 1 260 ? 93.863 56.878 16.157 1.00 28.69 258 ILE A O 1
ATOM 1790 N N . GLU A 1 261 ? 92.306 58.520 16.568 1.00 31.87 259 GLU A N 1
ATOM 1791 C CA . GLU A 1 261 ? 93.193 59.663 16.218 1.00 34.65 259 GLU A CA 1
ATOM 1792 C C . GLU A 1 261 ? 94.401 59.673 17.150 1.00 29.95 259 GLU A C 1
ATOM 1793 O O . GLU A 1 261 ? 95.487 59.924 16.689 1.00 27.45 259 GLU A O 1
ATOM 1799 N N . TRP A 1 262 ? 94.211 59.393 18.432 1.00 28.86 260 TRP A N 1
ATOM 1800 C CA . TRP A 1 262 ? 95.337 59.268 19.397 1.00 28.31 260 TRP A CA 1
ATOM 1801 C C . TRP A 1 262 ? 96.283 58.162 18.936 1.00 25.81 260 TRP A C 1
ATOM 1802 O O . TRP A 1 262 ? 97.499 58.383 18.848 1.00 24.19 260 TRP A O 1
ATOM 1813 N N . LEU A 1 263 ? 95.721 56.983 18.656 1.00 25.20 261 LEU A N 1
ATOM 1814 C CA . LEU A 1 263 ? 96.480 55.783 18.280 1.00 27.29 261 LEU A CA 1
ATOM 1815 C C . LEU A 1 263 ? 97.262 56.068 16.988 1.00 29.01 261 LEU A C 1
ATOM 1816 O O . LEU A 1 263 ? 98.459 55.701 16.936 1.00 25.08 261 LEU A O 1
ATOM 1821 N N . ASP A 1 264 ? 96.632 56.738 16.024 1.00 29.41 262 ASP A N 1
ATOM 1822 C CA . ASP A 1 264 ? 97.269 57.183 14.747 1.00 31.08 262 ASP A CA 1
ATOM 1823 C C . ASP A 1 264 ? 98.564 57.957 15.003 1.00 31.32 262 ASP A C 1
ATOM 1824 O O . ASP A 1 264 ? 99.455 57.925 14.129 1.00 30.20 262 ASP A O 1
ATOM 1829 N N . ASP A 1 265 ? 98.662 58.673 16.128 1.00 31.11 263 ASP A N 1
ATOM 1830 C CA . ASP A 1 265 ? 99.810 59.567 16.423 1.00 34.45 263 ASP A CA 1
ATOM 1831 C C . ASP A 1 265 ? 100.904 58.812 17.190 1.00 32.30 263 ASP A C 1
ATOM 1832 O O . ASP A 1 265 ? 101.836 59.470 17.631 1.00 31.71 263 ASP A O 1
ATOM 1837 N N . GLN A 1 266 ? 100.787 57.502 17.403 1.00 25.88 264 GLN A N 1
ATOM 1838 C CA . GLN A 1 266 ? 101.825 56.734 18.132 1.00 26.90 264 GLN A CA 1
ATOM 1839 C C . GLN A 1 266 ? 102.581 55.863 17.144 1.00 25.13 264 GLN A C 1
ATOM 1840 O O . GLN A 1 266 ? 102.009 55.460 16.137 1.00 26.64 264 GLN A O 1
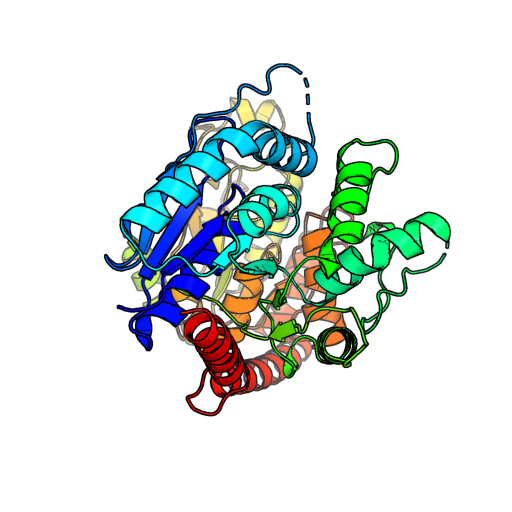ATOM 1846 N N . PRO A 1 267 ? 103.874 55.559 17.390 1.00 27.65 265 PRO A N 1
ATOM 1847 C CA . PRO A 1 267 ? 104.661 54.723 16.485 1.00 27.21 265 PRO A CA 1
ATOM 1848 C C . PRO A 1 267 ? 104.120 53.300 16.434 1.00 29.06 265 PRO A C 1
ATOM 1849 O O . PRO A 1 267 ? 103.467 52.801 17.422 1.00 25.04 265 PRO A O 1
ATOM 1853 N N . VAL A 1 268 ? 104.456 52.632 15.345 1.00 26.43 266 VAL A N 1
ATOM 1854 C CA . VAL A 1 268 ? 104.054 51.223 15.081 1.00 28.62 266 VAL A CA 1
ATOM 1855 C C . VAL A 1 268 ? 104.492 50.365 16.270 1.00 29.16 266 VAL A C 1
ATOM 1856 O O . VAL A 1 268 ? 105.618 50.526 16.735 1.00 28.05 266 VAL A O 1
ATOM 1860 N N . GLY A 1 269 ? 103.597 49.506 16.761 1.00 28.20 267 GLY A N 1
ATOM 1861 C CA . GLY A 1 269 ? 103.912 48.426 17.700 1.00 26.24 267 GLY A CA 1
ATOM 1862 C C . GLY A 1 269 ? 104.162 48.930 19.108 1.00 24.04 267 GLY A C 1
ATOM 1863 O O . GLY A 1 269 ? 104.640 48.121 19.885 1.00 24.55 267 GLY A O 1
ATOM 1864 N N . SER A 1 270 ? 103.888 50.203 19.421 1.00 24.33 268 SER A N 1
ATOM 1865 C CA . SER A 1 270 ? 104.362 50.871 20.668 1.00 23.26 268 SER A CA 1
ATOM 1866 C C . SER A 1 270 ? 103.323 50.821 21.807 1.00 22.04 268 SER A C 1
ATOM 1867 O O . SER A 1 270 ? 103.738 50.948 22.978 1.00 24.48 268 SER A O 1
ATOM 1870 N N . VAL A 1 271 ? 102.039 50.630 21.513 1.00 20.97 269 VAL A N 1
ATOM 1871 C CA . VAL A 1 271 ? 100.959 50.855 22.515 1.00 20.63 269 VAL A CA 1
ATOM 1872 C C . VAL A 1 271 ? 100.574 49.561 23.171 1.00 19.74 269 VAL A C 1
ATOM 1873 O O . VAL A 1 271 ? 100.204 48.628 22.436 1.00 20.15 269 VAL A O 1
ATOM 1877 N N . LEU A 1 272 ? 100.586 49.530 24.514 1.00 19.19 270 LEU A N 1
ATOM 1878 C CA . LEU A 1 272 ? 99.928 48.446 25.293 1.00 19.28 270 LEU A CA 1
ATOM 1879 C C . LEU A 1 272 ? 98.457 48.827 25.495 1.00 20.70 270 LEU A C 1
ATOM 1880 O O . LEU A 1 272 ? 98.142 49.809 26.183 1.00 20.63 270 LEU A O 1
ATOM 1885 N N . PHE A 1 273 ? 97.565 48.076 24.881 1.00 19.55 271 PHE A N 1
ATOM 1886 C CA . PHE A 1 273 ? 96.115 48.242 25.046 1.00 20.29 271 PHE A CA 1
ATOM 1887 C C . PHE A 1 273 ? 95.682 47.464 26.283 1.00 18.46 271 PHE A C 1
ATOM 1888 O O . PHE A 1 273 ? 95.663 46.238 26.179 1.00 20.50 271 PHE A O 1
ATOM 1896 N N . VAL A 1 274 ? 95.372 48.171 27.363 1.00 19.00 272 VAL A N 1
ATOM 1897 C CA . VAL A 1 274 ? 94.820 47.596 28.622 1.00 18.56 272 VAL A CA 1
ATOM 1898 C C . VAL A 1 274 ? 93.295 47.627 28.508 1.00 20.18 272 VAL A C 1
ATOM 1899 O O . VAL A 1 274 ? 92.641 48.668 28.778 1.00 19.08 272 VAL A O 1
ATOM 1903 N N . SER A 1 275 ? 92.734 46.530 28.040 1.00 19.07 273 SER A N 1
ATOM 1904 C CA . SER A 1 275 ? 91.315 46.449 27.632 1.00 22.16 273 SER A CA 1
ATOM 1905 C C . SER A 1 275 ? 90.532 45.976 28.862 1.00 23.35 273 SER A C 1
ATOM 1906 O O . SER A 1 275 ? 90.168 44.796 28.913 1.00 25.31 273 SER A O 1
ATOM 1909 N N . PHE A 1 276 ? 90.364 46.844 29.843 1.00 24.00 274 PHE A N 1
ATOM 1910 C CA . PHE A 1 276 ? 89.787 46.469 31.155 1.00 24.08 274 PHE A CA 1
ATOM 1911 C C . PHE A 1 276 ? 88.373 47.048 31.274 1.00 26.56 274 PHE A C 1
ATOM 1912 O O . PHE A 1 276 ? 87.919 47.199 32.427 1.00 30.91 274 PHE A O 1
ATOM 1920 N N . GLY A 1 277 ? 87.728 47.356 30.140 1.00 29.62 275 GLY A N 1
ATOM 1921 C CA . GLY A 1 277 ? 86.325 47.796 30.033 1.00 30.91 275 GLY A CA 1
ATOM 1922 C C . GLY A 1 277 ? 85.326 46.679 30.280 1.00 36.40 275 GLY A C 1
ATOM 1923 O O . GLY A 1 277 ? 84.160 46.992 30.534 1.00 42.28 275 GLY A O 1
ATOM 1924 N N . SER A 1 278 ? 85.746 45.414 30.199 1.00 33.83 276 SER A N 1
ATOM 1925 C CA . SER A 1 278 ? 84.886 44.241 30.478 1.00 32.92 276 SER A CA 1
ATOM 1926 C C . SER A 1 278 ? 85.703 43.154 31.178 1.00 29.19 276 SER A C 1
ATOM 1927 O O . SER A 1 278 ? 86.952 43.275 31.308 1.00 21.99 276 SER A O 1
ATOM 1930 N N . GLY A 1 279 ? 85.004 42.184 31.739 1.00 25.14 277 GLY A N 1
ATOM 1931 C CA . GLY A 1 279 ? 85.641 40.973 32.270 1.00 25.13 277 GLY A CA 1
ATOM 1932 C C . GLY A 1 279 ? 85.955 41.096 33.737 1.00 24.75 277 GLY A C 1
ATOM 1933 O O . GLY A 1 279 ? 86.662 40.223 34.271 1.00 25.59 277 GLY A O 1
ATOM 1934 N N . GLY A 1 280 ? 85.421 42.114 34.404 1.00 27.62 278 GLY A N 1
ATOM 1935 C CA . GLY A 1 280 ? 85.507 42.231 35.867 1.00 28.47 278 GLY A CA 1
ATOM 1936 C C . GLY A 1 280 ? 86.139 43.532 36.312 1.00 28.01 278 GLY A C 1
ATOM 1937 O O . GLY A 1 280 ? 86.654 44.282 35.497 1.00 29.64 278 GLY A O 1
ATOM 1938 N N . THR A 1 281 ? 86.111 43.718 37.617 1.00 29.03 279 THR A N 1
ATOM 1939 C CA . T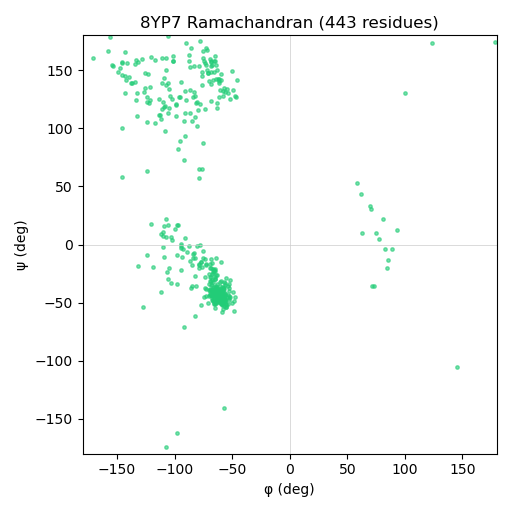HR A 1 281 ? 86.439 44.957 38.347 1.00 31.77 279 THR A CA 1
ATOM 1940 C C . THR A 1 281 ? 87.740 44.714 39.117 1.00 27.76 279 THR A C 1
ATOM 1941 O O . THR A 1 281 ? 87.864 43.628 39.731 1.00 29.77 279 THR A O 1
ATOM 1945 N N . LEU A 1 282 ? 88.639 45.688 39.141 1.00 23.96 280 LEU A N 1
ATOM 1946 C CA . LEU A 1 282 ? 89.829 45.690 40.025 1.00 23.98 280 LEU A CA 1
ATOM 1947 C C . LEU A 1 282 ? 89.456 46.283 41.381 1.00 21.57 280 LEU A C 1
ATOM 1948 O O . LEU A 1 282 ? 88.583 47.172 41.446 1.00 21.99 280 LEU A O 1
ATOM 1953 N N . SER A 1 283 ? 90.168 45.866 42.421 1.00 23.52 281 SER A N 1
ATOM 1954 C CA . SER A 1 283 ? 90.158 46.581 43.723 1.00 21.70 281 SER A CA 1
ATOM 1955 C C . SER A 1 283 ? 90.839 47.944 43.536 1.00 22.10 281 SER A C 1
ATOM 1956 O O . SER A 1 283 ? 91.660 48.123 42.642 1.00 21.74 281 SER A O 1
ATOM 1959 N N . TYR A 1 284 ? 90.486 48.892 44.368 1.00 22.73 282 TYR A N 1
ATOM 1960 C CA . TYR A 1 284 ? 91.140 50.210 44.459 1.00 21.44 282 TYR A CA 1
ATOM 1961 C C . TYR A 1 284 ? 92.642 50.020 44.627 1.00 21.66 282 TYR A C 1
ATOM 1962 O O . TYR A 1 284 ? 93.443 50.695 43.960 1.00 23.27 282 TYR A O 1
ATOM 1971 N N . GLU A 1 285 ? 93.042 49.094 45.486 1.00 20.22 283 GLU A N 1
ATOM 1972 C CA . GLU A 1 285 ? 94.466 48.799 45.734 1.00 22.26 283 GLU A CA 1
ATOM 1973 C C . GLU A 1 285 ? 95.100 48.313 44.424 1.00 21.73 283 GLU A C 1
ATOM 1974 O O . GLU A 1 285 ? 96.232 48.759 44.085 1.00 22.26 283 GLU A O 1
ATOM 1980 N N . GLN A 1 286 ? 94.437 47.406 43.715 1.00 20.13 284 GLN A N 1
ATOM 1981 C CA . GLN A 1 286 ? 95.058 46.785 42.523 1.00 20.31 284 GLN A CA 1
ATOM 1982 C C . GLN A 1 286 ? 95.156 47.882 41.458 1.00 20.37 284 GLN A C 1
ATOM 1983 O O . GLN A 1 286 ? 96.173 47.956 40.717 1.00 21.69 284 GLN A O 1
ATOM 1989 N N . MET A 1 287 ? 94.120 48.690 41.367 1.00 21.23 285 MET A N 1
ATOM 1990 C CA . MET A 1 287 ? 94.073 49.762 40.349 1.00 23.54 285 MET A CA 1
ATOM 1991 C C . MET A 1 287 ? 95.229 50.741 40.613 1.00 21.27 285 MET A C 1
ATOM 1992 O O . MET A 1 287 ? 95.848 51.214 39.670 1.00 19.62 285 MET A O 1
ATOM 1997 N N . THR A 1 288 ? 95.486 51.103 41.864 1.00 21.56 286 THR A N 1
ATOM 1998 C CA . THR A 1 288 ? 96.631 51.966 42.255 1.00 22.56 286 THR A CA 1
ATOM 1999 C C . THR A 1 288 ? 97.948 51.313 41.806 1.00 21.74 286 THR A C 1
ATOM 2000 O O . THR A 1 288 ? 98.770 51.991 41.203 1.00 21.63 286 THR A O 1
ATOM 2004 N N . GLU A 1 289 ? 98.174 50.024 42.073 1.00 19.81 287 GLU A N 1
ATOM 2005 C CA . GLU A 1 289 ? 99.422 49.331 41.666 1.00 20.97 287 GLU A CA 1
ATOM 2006 C C . GLU A 1 289 ? 99.543 49.279 40.140 1.00 21.87 287 GLU A C 1
ATOM 2007 O O . GLU A 1 289 ? 100.682 49.375 39.649 1.00 20.71 287 GLU A O 1
ATOM 2013 N N . LEU A 1 290 ? 98.426 49.106 39.434 1.00 20.25 288 LEU A N 1
ATOM 2014 C CA . LEU A 1 290 ? 98.475 49.021 37.953 1.00 19.76 288 LEU A CA 1
ATOM 2015 C C . LEU A 1 290 ? 98.879 50.405 37.390 1.00 20.00 288 LEU A C 1
ATOM 2016 O O . LEU A 1 290 ? 99.724 50.453 36.477 1.00 21.00 288 LEU A O 1
ATOM 2021 N N . ALA A 1 291 ? 98.320 51.495 37.903 1.00 19.05 289 ALA A N 1
ATOM 2022 C CA . ALA A 1 291 ? 98.669 52.857 37.452 1.00 20.34 289 ALA A CA 1
ATOM 2023 C C . ALA A 1 291 ? 100.176 53.094 37.641 1.00 22.73 289 ALA A C 1
ATOM 2024 O O . ALA A 1 291 ? 100.836 53.502 36.694 1.00 22.00 289 ALA A O 1
ATOM 2026 N N . HIS A 1 292 ? 100.736 52.793 38.815 1.00 23.17 290 HIS A N 1
ATOM 2027 C CA . HIS A 1 292 ? 102.199 52.983 39.065 1.00 24.38 290 HIS A CA 1
ATOM 2028 C C . HIS A 1 292 ? 103.037 52.081 38.158 1.00 22.66 290 HIS A C 1
ATOM 2029 O O . HIS A 1 292 ? 104.055 52.526 37.627 1.00 22.83 290 HIS A O 1
ATOM 2036 N N . GLY A 1 293 ? 102.630 50.830 37.996 1.00 24.07 291 GLY A N 1
ATOM 2037 C CA . GLY A 1 293 ? 103.367 49.872 37.187 1.00 23.66 291 GLY A CA 1
ATOM 2038 C C . GLY A 1 293 ? 103.405 50.282 35.722 1.00 23.95 291 GLY A C 1
ATOM 2039 O O . GLY A 1 293 ? 104.463 50.138 35.127 1.00 23.56 291 GLY A O 1
ATOM 2040 N N . LEU A 1 294 ? 102.290 50.792 35.179 1.00 24.56 292 LEU A N 1
ATOM 2041 C CA . LEU A 1 294 ? 102.239 51.318 33.793 1.00 23.29 292 LEU A CA 1
ATOM 2042 C C . LEU A 1 294 ? 103.132 52.552 33.691 1.00 23.82 292 LEU A C 1
ATOM 2043 O O . LEU A 1 294 ? 103.934 52.648 32.728 1.00 23.02 292 LEU A O 1
ATOM 2048 N N . GLU A 1 295 ? 102.966 53.512 34.596 1.00 25.03 293 GLU A N 1
ATOM 2049 C CA . GLU A 1 295 ? 103.776 54.760 34.541 1.00 24.71 293 GLU A CA 1
ATOM 2050 C C . GLU A 1 295 ? 105.268 54.387 34.576 1.00 25.34 293 GLU A C 1
ATOM 2051 O O . GLU A 1 295 ? 106.005 54.852 33.696 1.00 25.98 293 GLU A O 1
ATOM 2057 N N . SER A 1 296 ? 105.707 53.513 35.495 1.00 25.84 294 SER A N 1
ATOM 2058 C CA . SER A 1 296 ? 107.137 53.172 35.696 1.00 26.69 294 SER A CA 1
ATOM 2059 C C . SER A 1 296 ? 107.697 52.389 34.499 1.00 29.71 294 SER A C 1
ATOM 2060 O O . SER A 1 296 ? 108.925 52.391 34.313 1.00 26.11 294 SER A O 1
ATOM 2063 N N . SER A 1 297 ? 106.850 51.773 33.683 1.00 24.63 295 SER A N 1
ATOM 2064 C CA . SER A 1 297 ? 107.295 51.032 32.468 1.00 23.59 295 SER A CA 1
ATOM 2065 C C . SER A 1 297 ? 107.810 52.017 31.409 1.00 23.35 295 SER A C 1
ATOM 2066 O O . SER A 1 297 ? 108.570 51.606 30.504 1.00 25.34 295 SER A O 1
ATOM 2069 N N . GLN A 1 298 ? 107.343 53.256 31.455 1.00 23.20 296 GLN A N 1
ATOM 2070 C CA . GLN A 1 298 ? 107.633 54.288 30.425 1.00 26.03 296 GLN A CA 1
ATOM 2071 C C . GLN A 1 298 ? 107.082 53.863 29.061 1.00 25.42 296 GLN A C 1
ATOM 2072 O O . GLN A 1 298 ? 107.381 54.536 28.080 1.00 30.30 296 GLN A O 1
ATOM 2078 N N . GLN A 1 299 ? 106.284 52.814 28.972 1.00 24.00 297 GLN A N 1
ATOM 2079 C CA . GLN A 1 299 ? 105.688 52.392 27.678 1.00 23.87 297 GLN A CA 1
ATOM 2080 C C . GLN A 1 299 ? 104.435 53.213 27.408 1.00 22.83 297 GLN A C 1
ATOM 2081 O O . GLN A 1 299 ? 103.755 53.639 28.353 1.00 22.71 297 GLN A O 1
ATOM 2087 N N . ARG A 1 300 ? 104.096 53.369 26.137 1.00 22.00 298 ARG A N 1
ATOM 2088 C CA . ARG A 1 300 ? 102.798 53.901 25.705 1.00 22.61 298 ARG A CA 1
ATOM 2089 C C . ARG A 1 300 ? 101.685 52.915 26.074 1.00 20.91 298 ARG A C 1
ATOM 2090 O O . ARG A 1 300 ? 101.902 51.704 25.959 1.00 21.37 298 ARG A O 1
ATOM 2098 N N . PHE A 1 301 ? 100.549 53.434 26.491 1.00 20.20 299 PHE A N 1
ATOM 2099 C CA . PHE A 1 301 ? 99.396 52.600 26.867 1.00 21.00 299 PHE A CA 1
ATOM 2100 C C . PHE A 1 301 ? 98.103 53.326 26.535 1.00 21.01 299 PHE A C 1
ATOM 2101 O O . PHE A 1 301 ? 98.047 54.556 26.583 1.00 21.63 299 PHE A O 1
ATOM 2109 N N . LEU A 1 302 ? 97.083 52.524 26.279 1.00 21.30 300 LEU A N 1
ATOM 2110 C CA . LEU A 1 302 ? 95.670 52.927 26.116 1.00 20.01 300 LEU A CA 1
ATOM 2111 C C . LEU A 1 302 ? 94.883 52.113 27.122 1.00 20.97 300 LEU A C 1
ATOM 2112 O O . LEU A 1 302 ? 94.799 50.889 26.943 1.00 19.77 300 LEU A O 1
ATOM 2117 N N . TRP A 1 303 ? 94.443 52.723 28.199 1.00 18.99 301 TRP A N 1
ATOM 2118 C CA . TRP A 1 303 ? 93.890 51.967 29.331 1.00 19.21 301 TRP A CA 1
ATOM 2119 C C . TRP A 1 303 ? 92.399 52.269 29.382 1.00 21.00 301 TRP A C 1
ATOM 2120 O O . TRP A 1 303 ? 92.001 53.459 29.597 1.00 21.52 301 TRP A O 1
ATOM 2131 N N . VAL A 1 304 ? 91.601 51.232 29.187 1.00 19.02 302 VAL A N 1
ATOM 2132 C CA . VAL A 1 304 ? 90.123 51.350 29.364 1.00 21.82 302 VAL A CA 1
ATOM 2133 C C . VAL A 1 304 ? 89.837 50.994 30.827 1.00 23.18 302 VAL A C 1
ATOM 2134 O O . VAL A 1 304 ? 89.991 49.823 31.181 1.00 25.25 302 VAL A O 1
ATOM 2138 N N . VAL A 1 305 ? 89.383 51.963 31.606 1.00 22.45 303 VAL A N 1
ATOM 2139 C CA . VAL A 1 305 ? 89.236 51.822 33.080 1.00 24.74 303 VAL A CA 1
ATOM 2140 C C . VAL A 1 305 ? 87.754 51.673 33.447 1.00 26.14 303 VA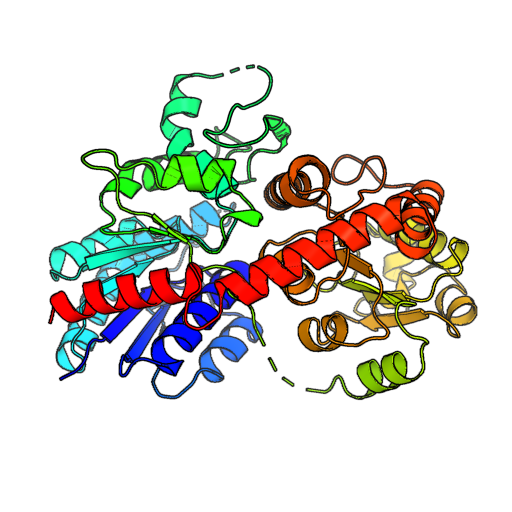L A C 1
ATOM 2141 O O . VAL A 1 305 ? 86.888 52.379 32.897 1.00 25.69 303 VAL A O 1
ATOM 2145 N N . ARG A 1 306 ? 87.448 50.788 34.383 1.00 26.02 304 ARG A N 1
ATOM 2146 C CA . ARG A 1 306 ? 86.105 50.816 35.022 1.00 31.70 304 ARG A CA 1
ATOM 2147 C C . ARG A 1 306 ? 86.303 51.118 36.499 1.00 29.84 304 ARG A C 1
ATOM 2148 O O . ARG A 1 306 ? 87.444 51.021 36.985 1.00 28.11 304 ARG A O 1
ATOM 2156 N N . SER A 1 307 ? 85.250 51.610 37.137 1.00 27.76 305 SER A N 1
ATOM 2157 C CA . SER A 1 307 ? 85.293 52.050 38.549 1.00 29.61 305 SER A CA 1
ATOM 2158 C C . SER A 1 307 ? 85.793 50.859 39.356 1.00 24.56 305 SER A C 1
ATOM 2159 O O . SER A 1 307 ? 85.340 49.756 39.151 1.00 22.26 305 SER A O 1
ATOM 2162 N N . PRO A 1 308 ? 86.780 51.027 40.248 1.00 23.96 306 PRO A N 1
ATOM 2163 C CA . PRO A 1 308 ? 87.175 49.920 41.091 1.00 24.48 306 PRO A CA 1
ATOM 2164 C C . PRO A 1 308 ? 86.114 49.608 42.154 1.00 25.21 306 PRO A C 1
ATOM 2165 O O . PRO A 1 308 ? 85.260 50.417 42.414 1.00 25.51 306 PRO A O 1
ATOM 2169 N N . ASN A 1 309 ? 86.250 48.463 42.801 1.00 26.20 307 ASN A N 1
ATOM 2170 C CA . ASN A 1 309 ? 85.492 48.170 44.040 1.00 25.51 307 ASN A CA 1
ATOM 2171 C C . ASN A 1 309 ? 86.473 48.226 45.202 1.00 26.33 307 ASN A C 1
ATOM 2172 O O . ASN A 1 309 ? 87.609 48.719 45.035 1.00 24.00 307 ASN A O 1
ATOM 2177 N N . GLN A 1 310 ? 85.994 47.875 46.395 1.00 22.41 308 GLN A N 1
ATOM 2178 C CA . GLN A 1 310 ? 86.877 47.782 47.558 1.00 23.44 308 GLN A CA 1
ATOM 2179 C C . GLN A 1 310 ? 87.473 49.163 47.827 1.00 25.70 308 GLN A C 1
ATOM 2180 O O . GLN A 1 310 ? 88.678 49.227 48.096 1.00 28.22 308 GLN A O 1
ATOM 2186 N N . ILE A 1 311 ? 86.650 50.220 47.755 1.00 24.91 309 ILE A N 1
ATOM 2187 C CA . ILE A 1 311 ? 87.138 51.625 47.813 1.00 26.94 309 ILE A CA 1
ATOM 2188 C C . ILE A 1 311 ? 87.042 52.125 49.250 1.00 30.12 309 ILE A C 1
ATOM 2189 O O . ILE A 1 311 ? 85.963 52.096 49.812 1.00 28.13 309 ILE A O 1
ATOM 2194 N N . PRO A 1 312 ? 88.138 52.648 49.829 1.00 33.16 310 PRO A N 1
ATOM 2195 C CA . PRO A 1 312 ? 88.124 53.186 51.197 1.00 37.37 310 PRO A CA 1
ATOM 2196 C C . PRO A 1 312 ? 87.198 54.403 51.326 1.00 41.10 310 PRO A C 1
ATOM 2197 O O . PRO A 1 312 ? 87.126 55.208 50.380 1.00 36.64 310 PRO A O 1
ATOM 2201 N N . ASN A 1 313 ? 86.494 54.513 52.457 1.00 42.89 311 ASN A N 1
ATOM 2202 C CA . ASN A 1 313 ? 85.508 55.605 52.717 1.00 48.75 311 ASN A CA 1
ATOM 2203 C C . ASN A 1 313 ? 86.079 56.990 52.399 1.00 43.19 311 ASN A C 1
ATOM 2204 O O . ASN A 1 313 ? 85.360 57.782 51.748 1.00 47.25 311 ASN A O 1
ATOM 2209 N N . SER A 1 314 ? 87.283 57.279 52.895 1.00 45.35 312 SER A N 1
ATOM 2210 C CA . SER A 1 314 ? 88.008 58.563 52.702 1.00 50.33 312 SER A CA 1
ATOM 2211 C C . SER A 1 314 ? 88.128 58.876 51.197 1.00 50.60 312 SER A C 1
ATOM 2212 O O . SER A 1 314 ? 87.855 60.025 50.796 1.00 50.18 312 SER A O 1
ATOM 2215 N N . THR A 1 315 ? 88.503 57.893 50.372 1.00 47.03 313 THR A N 1
ATOM 2216 C CA . THR A 1 315 ? 88.568 58.071 48.897 1.00 42.95 313 THR A CA 1
ATOM 2217 C C . THR A 1 315 ? 87.159 58.316 48.346 1.00 38.17 313 THR A C 1
ATOM 2218 O O . THR A 1 315 ? 86.950 59.331 47.640 1.00 42.76 313 THR A O 1
ATOM 2222 N N . TYR A 1 316 ? 86.227 57.410 48.648 1.00 34.16 314 TYR A N 1
ATOM 2223 C CA . TYR A 1 316 ? 84.887 57.360 48.021 1.00 39.27 314 TYR A CA 1
ATOM 2224 C C . TYR A 1 316 ? 84.177 58.700 48.198 1.00 43.30 314 TYR A C 1
ATOM 2225 O O . TYR A 1 316 ? 83.544 59.193 47.246 1.00 46.32 314 TYR A O 1
ATOM 2234 N N . PHE A 1 317 ? 84.291 59.290 49.386 1.00 46.73 315 PHE A N 1
ATOM 2235 C CA . PHE A 1 317 ? 83.506 60.487 49.778 1.00 51.87 315 PHE A CA 1
ATOM 2236 C C . PHE A 1 317 ? 84.272 61.745 49.371 1.00 49.07 315 PHE A C 1
ATOM 2237 O O . PHE A 1 317 ? 83.675 62.829 49.492 1.00 60.77 315 PHE A O 1
ATOM 2245 N N . SER A 1 318 ? 85.513 61.621 48.882 1.00 48.05 316 SER A N 1
ATOM 2246 C CA . SER A 1 318 ? 86.386 62.788 48.568 1.00 49.18 316 SER A CA 1
ATOM 2247 C C . SER A 1 318 ? 86.498 63.044 47.055 1.00 45.01 316 SER A C 1
ATOM 2248 O O . SER A 1 318 ? 86.878 64.165 46.682 1.00 45.15 316 SER A O 1
ATOM 2251 N N . VAL A 1 319 ? 86.209 62.063 46.198 1.00 40.39 317 VAL A N 1
ATOM 2252 C CA . VAL A 1 319 ? 86.309 62.250 44.719 1.00 38.14 317 VAL A CA 1
ATOM 2253 C C . VAL A 1 319 ? 85.223 63.216 44.240 1.00 37.11 317 VAL A C 1
ATOM 2254 O O . VAL A 1 319 ? 84.156 63.299 44.871 1.00 33.22 317 VAL A O 1
ATOM 2258 N N . GLN A 1 320 ? 85.471 63.895 43.120 1.00 40.54 318 GLN A N 1
ATOM 2259 C CA . GLN A 1 320 ? 84.576 64.961 42.597 1.00 43.69 318 GLN A CA 1
ATOM 2260 C C . GLN A 1 320 ? 83.286 64.282 42.125 1.00 42.18 318 GLN A C 1
ATOM 2261 O O . GLN A 1 320 ? 82.195 64.716 42.511 1.00 37.54 318 GLN A O 1
ATOM 2267 N N . SER A 1 321 ? 83.427 63.158 41.433 1.00 35.14 319 SER A N 1
ATOM 2268 C CA . SER A 1 321 ? 82.310 62.348 40.907 1.00 31.15 319 SER A CA 1
ATOM 2269 C C . SER A 1 321 ? 82.599 60.898 41.249 1.00 29.42 319 SER A C 1
ATOM 2270 O O . SER A 1 321 ? 83.697 60.445 40.839 1.00 24.93 319 SER A O 1
ATOM 2273 N N . GLN A 1 322 ? 81.663 60.241 41.932 1.00 27.48 320 GLN A N 1
ATOM 2274 C CA . GLN A 1 322 ? 81.719 58.799 42.262 1.00 32.28 320 GLN A CA 1
ATOM 2275 C C . GLN A 1 322 ? 81.621 57.968 40.983 1.00 31.25 320 GLN A C 1
ATOM 2276 O O . GLN A 1 322 ? 82.089 56.830 41.007 1.00 29.58 320 GLN A O 1
ATOM 2282 N N . LYS A 1 323 ? 81.019 58.514 39.923 1.00 31.27 321 LYS A N 1
ATOM 2283 C CA . LYS A 1 323 ? 80.776 57.761 38.667 1.00 29.23 321 LYS A CA 1
ATOM 2284 C C . LYS A 1 323 ? 82.009 57.791 37.756 1.00 29.85 321 LYS A C 1
ATOM 2285 O O . LYS A 1 323 ? 81.959 57.148 36.697 1.00 31.63 321 LYS A O 1
ATOM 2291 N N . ASP A 1 324 ? 83.025 58.581 38.090 1.00 26.91 322 ASP A N 1
ATOM 2292 C CA . ASP A 1 324 ? 84.198 58.794 37.204 1.00 27.86 322 ASP A CA 1
ATOM 2293 C C . ASP A 1 324 ? 85.285 57.773 37.555 1.00 26.42 322 ASP A C 1
ATOM 2294 O O . ASP A 1 324 ? 85.934 57.921 38.585 1.00 23.43 322 ASP A O 1
ATOM 2299 N N . PRO A 1 325 ? 85.557 56.717 36.744 1.00 27.32 323 PRO A N 1
ATOM 2300 C CA . PRO A 1 325 ? 86.595 55.734 37.102 1.00 26.83 323 PRO A CA 1
ATOM 2301 C C . PRO A 1 325 ? 87.962 56.400 37.245 1.00 27.88 323 PRO A C 1
ATOM 2302 O O . PRO A 1 325 ? 88.722 55.989 38.073 1.00 28.55 323 PRO A O 1
ATOM 2306 N N . LEU A 1 326 ? 88.220 57.463 36.477 1.00 25.60 324 LEU A N 1
ATOM 2307 C CA . LEU A 1 326 ? 89.537 58.145 36.449 1.00 27.37 324 LEU A CA 1
ATOM 2308 C C . LEU A 1 326 ? 89.779 58.876 37.779 1.00 25.34 324 LEU A C 1
ATOM 2309 O O . LEU A 1 326 ? 90.945 59.167 38.088 1.00 26.67 324 LEU A O 1
ATOM 2314 N N . ALA A 1 327 ? 88.743 59.095 38.578 1.00 26.44 325 ALA A N 1
ATOM 2315 C CA . ALA A 1 327 ? 88.877 59.854 39.850 1.00 29.07 325 ALA A CA 1
ATOM 2316 C C . ALA A 1 327 ? 89.612 59.032 40.918 1.00 26.64 325 ALA A C 1
ATOM 2317 O O . ALA A 1 327 ? 90.106 59.638 41.851 1.00 24.51 325 ALA A O 1
ATOM 2319 N N . TYR A 1 328 ? 89.717 57.717 40.747 1.00 26.31 326 TYR A N 1
ATOM 2320 C CA . TYR A 1 328 ? 90.309 56.776 41.738 1.00 26.24 326 TYR A CA 1
ATOM 2321 C C . TYR A 1 328 ? 91.793 56.526 41.426 1.00 28.17 326 TYR A C 1
ATOM 2322 O O . TYR A 1 328 ? 92.466 55.842 42.225 1.00 29.81 326 TYR A O 1
ATOM 2331 N N . LEU A 1 329 ? 92.320 57.133 40.354 1.00 26.02 327 LEU A N 1
ATOM 2332 C CA . LEU A 1 329 ? 93.748 56.993 39.968 1.00 25.14 327 LEU A CA 1
ATOM 2333 C C . LEU A 1 329 ? 94.630 57.802 40.909 1.00 26.11 327 LEU A C 1
ATOM 2334 O O . LEU A 1 329 ? 94.178 58.782 41.490 1.00 26.35 327 LEU A O 1
ATOM 2339 N N . PRO A 1 330 ? 95.926 57.459 41.007 1.00 25.90 328 PRO A N 1
ATOM 2340 C CA . PRO A 1 330 ? 96.860 58.195 41.860 1.00 27.24 328 PRO A CA 1
ATOM 2341 C C . PRO A 1 330 ? 96.957 59.668 41.447 1.00 29.64 328 PRO A C 1
ATOM 2342 O O . PRO A 1 330 ? 96.891 59.982 40.256 1.00 27.69 328 PRO A O 1
ATOM 2346 N N . GLU A 1 331 ? 97.172 60.529 42.439 1.00 29.76 329 GLU A N 1
ATOM 2347 C CA . GLU A 1 331 ? 97.415 61.985 42.255 1.00 35.45 329 GLU A CA 1
ATOM 2348 C C . GLU A 1 331 ? 98.539 62.190 41.228 1.00 27.66 329 GLU A C 1
ATOM 2349 O O . GLU A 1 331 ? 99.623 61.644 41.413 1.00 28.31 329 GLU A O 1
ATOM 2355 N N . GLY A 1 332 ? 98.272 62.972 40.187 1.00 29.97 330 GLY A N 1
ATOM 2356 C CA . GLY A 1 332 ? 99.298 63.387 39.215 1.00 30.51 330 GLY A CA 1
ATOM 2357 C C . GLY A 1 332 ? 99.509 62.358 38.110 1.00 31.78 330 GLY A C 1
ATOM 2358 O O . GLY A 1 332 ? 100.161 62.707 37.150 1.00 27.75 330 GLY A O 1
ATOM 2359 N N . PHE A 1 333 ? 99.005 61.125 38.233 1.00 27.77 331 PHE A N 1
ATOM 2360 C CA . PHE A 1 333 ? 99.289 60.031 37.269 1.00 23.60 331 PHE A CA 1
ATOM 2361 C C . PHE A 1 333 ? 98.849 60.426 35.856 1.00 22.45 331 PHE A C 1
ATOM 2362 O O . PHE A 1 333 ? 99.648 60.238 34.883 1.00 25.04 331 PHE A O 1
ATOM 2370 N N . LEU A 1 334 ? 97.638 60.955 35.713 1.00 22.45 332 LEU A N 1
ATOM 2371 C CA . LEU A 1 334 ? 97.098 61.340 34.385 1.00 27.12 332 LEU A CA 1
ATOM 2372 C C . LEU A 1 334 ? 97.932 62.503 33.831 1.00 27.84 332 LEU A C 1
ATOM 2373 O O . LEU A 1 334 ? 98.207 62.523 32.633 1.00 29.45 332 LEU A O 1
ATOM 2378 N N . ASN A 1 335 ? 98.323 63.458 34.670 1.00 31.77 333 ASN A N 1
ATOM 2379 C CA . ASN A 1 335 ? 99.107 64.632 34.194 1.00 30.30 333 ASN A CA 1
ATOM 2380 C C . ASN A 1 335 ? 100.489 64.149 33.749 1.00 30.69 333 ASN A C 1
ATOM 2381 O O . ASN A 1 335 ? 100.910 64.518 32.649 1.00 30.06 333 ASN A O 1
ATOM 2386 N N . ARG A 1 336 ? 101.150 63.314 34.542 1.00 27.28 334 ARG A N 1
ATOM 2387 C CA . ARG A 1 336 ? 102.543 62.864 34.277 1.00 28.13 334 ARG A CA 1
ATOM 2388 C C . ARG A 1 336 ? 102.581 61.972 33.026 1.00 29.64 334 ARG A C 1
ATOM 2389 O O . ARG A 1 336 ? 103.575 62.104 32.332 1.00 26.99 334 ARG A O 1
ATOM 2397 N N . THR A 1 337 ? 101.518 61.206 32.708 1.00 23.71 335 THR A N 1
ATOM 2398 C CA . THR A 1 337 ? 101.543 60.189 31.615 1.00 22.76 335 THR A CA 1
ATOM 2399 C C . THR A 1 337 ? 100.839 60.699 30.373 1.00 24.63 335 THR A C 1
ATOM 2400 O O . THR A 1 337 ? 100.665 59.908 29.433 1.00 24.88 335 THR A O 1
ATOM 2404 N N . GLU A 1 338 ? 100.386 61.945 30.367 1.00 26.13 336 GLU A N 1
ATOM 2405 C CA . GLU A 1 338 ? 99.430 62.370 29.320 1.00 29.30 336 GLU A CA 1
ATOM 2406 C C . GLU A 1 338 ? 100.135 62.350 27.958 1.00 26.32 336 GLU A C 1
ATOM 2407 O O . GLU A 1 338 ? 99.453 62.178 26.979 1.00 27.31 336 GLU A O 1
ATOM 2413 N N . GLY A 1 339 ? 101.450 62.440 27.899 1.00 25.98 337 GLY A N 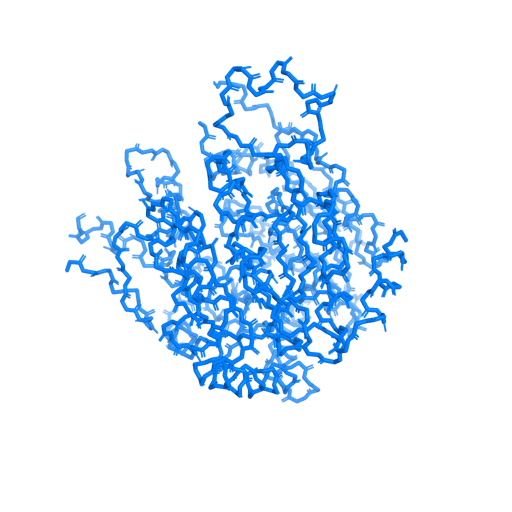1
ATOM 2414 C CA . GLY A 1 339 ? 102.153 62.332 26.600 1.00 28.82 337 GLY A CA 1
ATOM 2415 C C . GLY A 1 339 ? 102.200 60.921 26.035 1.00 31.67 337 GLY A C 1
ATOM 2416 O O . GLY A 1 339 ? 102.335 60.790 24.810 1.00 38.46 337 GLY A O 1
ATOM 2417 N N . ARG A 1 340 ? 102.163 59.868 26.847 1.00 26.57 338 ARG A N 1
ATOM 2418 C CA . ARG A 1 340 ? 102.373 58.489 26.336 1.00 24.86 338 ARG A CA 1
ATOM 2419 C C . ARG A 1 340 ? 101.194 57.567 26.677 1.00 23.92 338 ARG A C 1
ATOM 2420 O O . ARG A 1 340 ? 101.189 56.415 26.191 1.00 24.42 338 ARG A O 1
ATOM 2428 N N . GLY A 1 341 ? 100.255 58.018 27.515 1.00 24.17 339 GLY A N 1
ATOM 2429 C CA . GLY A 1 341 ? 99.136 57.177 27.956 1.00 27.01 339 GLY A CA 1
ATOM 2430 C C . GLY A 1 341 ? 97.804 57.850 27.710 1.00 28.56 339 GLY A C 1
ATOM 2431 O O . GLY A 1 341 ? 97.650 59.009 28.110 1.00 28.76 339 GLY A O 1
ATOM 2432 N N . LEU A 1 342 ? 96.868 57.137 27.110 1.00 24.19 340 LEU A N 1
ATOM 2433 C CA . LEU A 1 342 ? 95.469 57.590 26.949 1.00 23.31 340 LEU A CA 1
ATOM 2434 C C . LEU A 1 342 ? 94.623 56.720 27.881 1.00 23.83 340 LEU A C 1
ATOM 2435 O O . LEU A 1 342 ? 94.617 55.455 27.711 1.00 20.48 340 LEU A O 1
ATOM 2440 N N . VAL A 1 343 ? 93.970 57.355 28.852 1.00 24.11 341 VAL A N 1
ATOM 2441 C CA . VAL A 1 343 ? 93.059 56.661 29.810 1.00 23.35 341 VAL A CA 1
ATOM 2442 C C . VAL A 1 343 ? 91.617 57.049 29.481 1.00 26.50 341 VAL A C 1
ATOM 2443 O O . VAL A 1 343 ? 91.287 58.261 29.486 1.00 23.50 341 VAL A O 1
ATOM 2447 N N . VAL A 1 344 ? 90.787 56.064 29.145 1.00 25.11 342 VAL A N 1
ATOM 2448 C CA . VAL A 1 344 ? 89.363 56.344 28.790 1.00 25.21 342 VAL A CA 1
ATOM 2449 C C . VAL A 1 344 ? 88.445 55.542 29.694 1.00 24.35 342 VAL A C 1
ATOM 2450 O O . VAL A 1 344 ? 88.785 54.419 30.084 1.00 24.56 342 VAL A O 1
ATOM 2454 N N . SER A 1 345 ? 87.303 56.153 29.969 1.00 25.07 343 SER A N 1
ATOM 2455 C CA . SER A 1 345 ? 86.221 55.603 30.791 1.00 25.00 343 SER A CA 1
ATOM 2456 C C . SER A 1 345 ? 85.446 54.515 30.064 1.00 23.10 343 SER A C 1
ATOM 2457 O O . SER A 1 345 ? 84.861 54.773 29.010 1.00 24.36 343 SER A O 1
ATOM 2460 N N . ASN A 1 346 ? 85.493 53.304 30.602 1.00 21.86 344 ASN A N 1
ATOM 2461 C CA . ASN A 1 346 ? 84.507 52.214 30.404 1.00 22.24 344 ASN A CA 1
ATOM 2462 C C . ASN A 1 346 ? 84.597 51.572 29.023 1.00 21.84 344 ASN A C 1
ATOM 2463 O O . ASN A 1 346 ? 84.285 50.404 28.937 1.00 24.35 344 ASN A O 1
ATOM 2468 N N . TRP A 1 347 ? 84.897 52.310 27.955 1.00 25.70 345 TRP A N 1
ATOM 2469 C CA . TRP A 1 347 ? 84.823 51.704 26.596 1.00 26.66 345 TRP A CA 1
ATOM 2470 C C . TRP A 1 347 ? 85.894 52.259 25.648 1.00 25.39 345 TRP A C 1
ATOM 2471 O O . TRP A 1 347 ? 86.224 53.457 25.737 1.00 26.26 345 TRP A O 1
ATOM 2482 N N . ALA A 1 348 ? 86.381 51.384 24.764 1.00 28.38 346 ALA A N 1
ATOM 2483 C CA . ALA A 1 348 ? 87.120 51.742 23.537 1.00 24.66 346 ALA A CA 1
ATOM 2484 C C . ALA A 1 348 ? 86.766 50.719 22.460 1.00 26.85 346 ALA A C 1
ATOM 2485 O O . ALA A 1 348 ? 86.249 49.640 22.754 1.00 25.21 346 ALA A O 1
ATOM 2487 N N . PRO A 1 349 ? 86.927 51.082 21.177 1.00 24.33 347 PRO A N 1
ATOM 2488 C CA . PRO A 1 349 ? 86.595 50.172 20.070 1.00 25.81 347 PRO A CA 1
ATOM 2489 C C . PRO A 1 349 ? 87.673 49.092 19.925 1.00 27.04 347 PRO A C 1
ATOM 2490 O O . PRO A 1 349 ? 88.618 49.300 19.191 1.00 27.64 347 PRO A O 1
ATOM 2494 N N . GLN A 1 350 ? 87.501 47.992 20.672 1.00 26.83 348 GLN A N 1
ATOM 2495 C CA . GLN A 1 350 ? 88.492 46.919 20.903 1.00 26.88 348 GLN A CA 1
ATOM 2496 C C . GLN A 1 350 ? 88.968 46.313 19.572 1.00 27.02 348 GLN A C 1
ATOM 2497 O O . GLN A 1 350 ? 90.219 46.163 19.402 1.00 24.45 348 GLN A O 1
ATOM 2503 N N . ALA A 1 351 ? 88.063 45.948 18.661 1.00 30.73 349 ALA A N 1
ATOM 2504 C CA . ALA A 1 351 ? 88.430 45.321 17.362 1.00 30.67 349 ALA A CA 1
ATOM 2505 C C . ALA A 1 351 ? 89.252 46.306 16.525 1.00 32.29 349 ALA A C 1
ATOM 2506 O O . ALA A 1 351 ? 90.327 45.910 16.021 1.00 30.62 349 ALA A O 1
ATOM 2508 N N . GLN A 1 352 ? 88.788 47.550 16.386 1.00 27.73 350 GLN A N 1
ATOM 2509 C CA . GLN A 1 352 ? 89.520 48.605 15.652 1.00 30.02 350 GLN A CA 1
ATOM 2510 C C . GLN A 1 352 ? 90.904 48.858 16.281 1.00 26.67 350 GLN A C 1
ATOM 2511 O O . GLN A 1 352 ? 91.861 48.999 15.533 1.00 27.77 350 GLN A O 1
ATOM 2517 N N . ILE A 1 353 ? 91.046 48.868 17.606 1.00 22.49 351 ILE A N 1
ATOM 2518 C CA . ILE A 1 353 ? 92.360 49.119 18.269 1.00 25.42 351 ILE A CA 1
ATOM 2519 C C . ILE A 1 353 ? 93.289 47.943 17.964 1.00 20.99 351 ILE A C 1
ATOM 2520 O O . ILE A 1 353 ? 94.493 48.137 17.654 1.00 25.70 351 ILE A O 1
ATOM 2525 N N . LEU A 1 354 ? 92.785 46.743 18.133 1.00 21.28 352 LEU A N 1
ATOM 2526 C CA . LEU A 1 354 ? 93.635 45.548 17.908 1.00 22.13 352 LEU A CA 1
ATOM 2527 C C . LEU A 1 354 ? 94.065 45.474 16.443 1.00 22.37 352 LEU A C 1
ATOM 2528 O O . LEU A 1 354 ? 95.136 44.923 16.203 1.00 21.46 352 LEU A O 1
ATOM 2533 N N . SER A 1 355 ? 93.300 46.043 15.514 1.00 24.06 353 SER A N 1
ATOM 2534 C CA . SER A 1 355 ? 93.677 46.083 14.069 1.00 28.83 353 SER A CA 1
ATOM 2535 C C . SER A 1 355 ? 94.709 47.168 13.772 1.00 28.23 353 SER A C 1
ATOM 2536 O O . SER A 1 355 ? 95.214 47.180 12.645 1.00 29.49 353 SER A O 1
ATOM 2539 N N . HIS A 1 356 ? 94.893 48.128 14.667 1.00 25.23 354 HIS A N 1
ATOM 2540 C CA . HIS A 1 356 ? 95.730 49.315 14.398 1.00 26.66 354 HIS A CA 1
ATOM 2541 C C . HIS A 1 356 ? 97.217 48.924 14.488 1.00 26.56 354 HIS A C 1
ATOM 2542 O O . HIS A 1 356 ? 97.609 48.217 15.434 1.00 25.61 354 HIS A O 1
ATOM 2549 N N . GLY A 1 357 ? 98.046 49.397 13.562 1.00 25.31 355 GLY A N 1
ATOM 2550 C CA . GLY A 1 357 ? 99.492 49.048 13.551 1.00 27.24 355 GLY A CA 1
ATOM 2551 C C . GLY A 1 357 ? 100.224 49.583 14.789 1.00 25.34 355 GLY A C 1
ATOM 2552 O O . GLY A 1 357 ? 101.272 49.054 15.130 1.00 23.72 355 GLY A O 1
ATOM 2553 N N . SER A 1 358 ? 99.680 50.590 15.476 1.00 23.88 356 SER A N 1
ATOM 2554 C CA . SER A 1 358 ? 100.345 51.199 16.662 1.00 23.57 356 SER A CA 1
ATOM 2555 C C . SER A 1 358 ? 100.211 50.326 17.922 1.00 22.17 356 SER A C 1
ATOM 2556 O O . SER A 1 358 ? 100.962 50.584 18.905 1.00 24.14 356 SER A O 1
ATOM 2559 N N . THR A 1 359 ? 99.300 49.353 17.898 1.00 21.50 357 THR A N 1
ATOM 2560 C CA . THR A 1 359 ? 99.027 48.432 19.024 1.00 23.46 357 THR A CA 1
ATOM 2561 C C . THR A 1 359 ? 100.082 47.335 19.059 1.00 25.65 357 THR A C 1
ATOM 2562 O O . THR A 1 359 ? 100.153 46.594 18.072 1.00 25.80 357 THR A O 1
ATOM 2566 N N . GLY A 1 360 ? 100.900 47.260 20.115 1.00 23.14 358 GLY A N 1
ATOM 2567 C CA . GLY A 1 360 ? 101.918 46.199 20.220 1.00 24.28 358 GLY A CA 1
ATOM 2568 C C . GLY A 1 360 ? 101.613 45.157 21.288 1.00 23.46 358 GLY A C 1
ATOM 2569 O O . GLY A 1 360 ? 102.281 44.150 21.314 1.00 23.82 358 GLY A O 1
ATOM 2570 N N . GLY A 1 361 ? 100.627 45.389 22.144 1.00 20.93 359 GLY A N 1
ATOM 2571 C CA . GLY A 1 361 ? 100.275 44.473 23.237 1.00 20.33 359 GLY A CA 1
ATOM 2572 C C . GLY A 1 361 ? 98.833 44.595 23.660 1.00 19.99 359 GLY A C 1
ATOM 2573 O O . GLY A 1 361 ? 98.219 45.683 23.465 1.00 20.23 359 GLY A O 1
ATOM 2574 N N . PHE A 1 362 ? 98.301 43.515 24.228 1.00 18.95 360 PHE A N 1
ATOM 2575 C CA . PHE A 1 362 ? 96.910 43.466 24.736 1.00 19.69 360 PHE A CA 1
ATOM 2576 C C . PHE A 1 362 ? 96.853 42.868 26.142 1.00 19.68 360 PHE A C 1
ATOM 2577 O O . PHE A 1 362 ? 97.093 41.663 26.321 1.00 20.74 360 PHE A O 1
ATOM 2585 N N . MET A 1 363 ? 96.545 43.690 27.120 1.00 19.51 361 MET A N 1
ATOM 2586 C CA . MET A 1 363 ? 96.358 43.250 28.523 1.00 20.76 361 MET A CA 1
ATOM 2587 C C . MET A 1 363 ? 94.848 43.118 28.742 1.00 20.71 361 MET A C 1
ATOM 2588 O O . MET A 1 363 ? 94.122 44.111 28.522 1.00 19.65 361 MET A O 1
ATOM 2593 N N . SER A 1 364 ? 94.384 41.913 29.102 1.00 21.26 362 SER A N 1
ATOM 2594 C CA . SER A 1 364 ? 92.949 41.540 29.103 1.00 22.29 362 SER A CA 1
ATOM 2595 C C . SER A 1 364 ? 92.628 40.663 30.308 1.00 20.61 362 SER A C 1
ATOM 2596 O O . SER A 1 364 ? 93.532 39.905 30.713 1.00 20.87 362 SER A O 1
ATOM 2599 N N . HIS A 1 365 ? 91.360 40.630 30.741 1.00 20.64 363 HIS A N 1
ATOM 2600 C CA . HIS A 1 365 ? 90.909 39.687 31.799 1.00 21.14 363 HIS A CA 1
ATOM 2601 C C . HIS A 1 365 ? 90.710 38.286 31.190 1.00 20.50 363 HIS A C 1
ATOM 2602 O O . HIS A 1 365 ? 90.432 37.373 31.946 1.00 20.38 363 HIS A O 1
ATOM 2609 N N . CYS A 1 366 ? 90.930 38.097 29.890 1.00 22.92 364 CYS A N 1
ATOM 2610 C CA . CYS A 1 366 ? 90.998 36.759 29.236 1.00 21.33 364 CYS A CA 1
ATOM 2611 C C . CYS A 1 366 ? 89.637 36.050 29.163 1.00 19.55 364 CYS A C 1
ATOM 2612 O O . CYS A 1 366 ? 89.643 34.757 29.129 1.00 22.63 364 CYS A O 1
ATOM 2615 N N . GLY A 1 367 ? 88.555 36.813 29.065 1.00 20.87 365 GLY A N 1
ATOM 2616 C CA . GLY A 1 367 ? 87.330 36.386 28.365 1.00 22.05 365 GLY A CA 1
ATOM 2617 C C . GLY A 1 367 ? 87.725 35.768 27.023 1.00 23.17 365 GLY A C 1
ATOM 2618 O O . GLY A 1 367 ? 88.618 36.292 26.359 1.00 20.57 365 GLY A O 1
ATOM 2619 N N . TRP A 1 368 ? 87.060 34.702 26.593 1.00 21.73 366 TRP A N 1
ATOM 2620 C CA . TRP A 1 368 ? 87.444 33.977 25.359 1.00 22.18 366 TRP A CA 1
ATOM 2621 C C . TRP A 1 368 ? 87.255 34.876 24.143 1.00 22.76 366 TRP A C 1
ATOM 2622 O O . TRP A 1 368 ? 88.127 34.852 23.255 1.00 20.23 366 TRP A O 1
ATOM 2633 N N . ASN A 1 369 ? 86.183 35.674 24.113 1.00 23.41 367 ASN A N 1
ATOM 2634 C CA . ASN A 1 369 ? 85.940 36.621 22.987 1.00 25.16 367 ASN A CA 1
ATOM 2635 C C . ASN A 1 369 ? 87.153 37.562 22.810 1.00 23.57 367 ASN A C 1
ATOM 2636 O O . ASN A 1 369 ? 87.551 37.817 21.668 1.00 21.92 367 ASN A O 1
ATOM 2641 N N . SER A 1 370 ? 87.611 38.174 23.898 1.00 23.32 368 SER A N 1
ATOM 2642 C CA . SER A 1 370 ? 88.775 39.083 23.942 1.00 23.72 368 SER A CA 1
ATOM 2643 C C . SER A 1 370 ? 90.034 38.371 23.427 1.00 21.67 368 SER A C 1
ATOM 2644 O O . SER A 1 370 ? 90.778 38.980 22.612 1.00 22.59 368 SER A O 1
ATOM 2647 N N . ILE A 1 371 ? 90.330 37.171 23.944 1.00 20.17 369 ILE A N 1
ATOM 2648 C CA . ILE A 1 371 ? 91.509 36.368 23.496 1.00 20.46 369 ILE A CA 1
ATOM 2649 C C . ILE A 1 371 ? 91.408 36.174 21.975 1.00 23.78 369 ILE A C 1
ATOM 2650 O O . ILE A 1 371 ? 92.383 36.426 21.278 1.00 23.25 369 ILE A O 1
ATOM 2655 N N . LEU A 1 372 ? 90.274 35.714 21.478 1.00 23.03 370 LEU A N 1
ATOM 2656 C CA . LEU A 1 372 ? 90.125 35.385 20.034 1.00 22.54 370 LEU A CA 1
ATOM 2657 C C . LEU A 1 372 ? 90.325 36.662 19.189 1.00 21.83 370 LEU A C 1
ATOM 2658 O O . LEU A 1 372 ? 90.977 36.571 18.132 1.00 22.51 370 LEU A O 1
ATOM 2663 N N . GLU A 1 373 ? 89.840 37.811 19.650 1.00 22.21 371 GLU A N 1
ATOM 2664 C CA . GLU A 1 373 ? 90.073 39.081 18.936 1.00 21.46 371 GLU A CA 1
ATOM 2665 C C . GLU A 1 373 ? 91.585 39.317 18.839 1.00 22.33 371 GLU A C 1
ATOM 2666 O O . GLU A 1 373 ? 92.065 39.798 17.807 1.00 21.81 371 GLU A O 1
ATOM 2672 N N . SER A 1 374 ? 92.284 39.132 19.944 1.00 21.41 372 SER A N 1
ATOM 2673 C CA . SER A 1 374 ? 93.721 39.451 20.003 1.00 21.79 372 SER A CA 1
ATOM 2674 C C . SER A 1 374 ? 94.462 38.479 19.072 1.00 23.70 372 SER A C 1
ATOM 2675 O O . SER A 1 374 ? 95.400 38.929 18.344 1.00 20.79 372 SER A O 1
ATOM 2678 N N . VAL A 1 375 ? 94.018 37.222 19.067 1.00 20.50 373 VAL A N 1
ATOM 2679 C CA . VAL A 1 375 ? 94.638 36.162 18.227 1.00 20.47 373 VAL A CA 1
ATOM 2680 C C . VAL A 1 375 ? 94.458 36.507 16.737 1.00 22.21 373 VAL A C 1
ATOM 2681 O O . VAL A 1 375 ? 95.470 36.430 15.967 1.00 22.77 373 VAL A O 1
ATOM 2685 N N . VAL A 1 376 ? 93.239 36.848 16.327 1.00 21.35 374 VAL A N 1
ATOM 2686 C CA . VAL A 1 376 ? 92.926 37.114 14.892 1.00 22.37 374 VAL A CA 1
ATOM 2687 C C . VAL A 1 376 ? 93.770 38.292 14.390 1.00 25.25 374 VAL A C 1
ATOM 2688 O O . VAL A 1 376 ? 94.135 38.276 13.178 1.00 23.35 374 VAL A O 1
ATOM 2692 N N . HIS A 1 377 ? 94.086 39.278 15.257 1.00 22.36 375 HIS A N 1
ATOM 2693 C CA . HIS A 1 377 ? 94.879 40.488 14.907 1.00 23.52 375 HIS A CA 1
ATOM 2694 C C . HIS A 1 377 ? 96.367 40.311 15.211 1.00 23.98 375 HIS A C 1
ATOM 2695 O O . HIS A 1 377 ? 97.146 41.234 14.949 1.00 23.43 375 HIS A O 1
ATOM 2702 N N . GLY A 1 378 ? 96.761 39.184 15.787 1.00 21.31 376 GLY A N 1
ATOM 2703 C CA . GLY A 1 378 ? 98.168 38.855 16.019 1.00 22.30 376 GLY A CA 1
ATOM 2704 C C . GLY A 1 378 ? 98.792 39.737 17.090 1.00 23.37 376 GLY A C 1
ATOM 2705 O O . GLY A 1 378 ? 99.993 39.922 17.044 1.00 21.65 376 GLY A O 1
ATOM 2706 N N . VAL A 1 379 ? 98.027 40.144 18.099 1.00 21.18 377 VAL A N 1
ATOM 2707 C CA . VAL A 1 379 ? 98.557 41.003 19.196 1.00 21.02 377 VAL A CA 1
ATOM 2708 C C . VAL A 1 379 ? 98.882 40.134 20.396 1.00 22.39 377 VAL A C 1
ATOM 2709 O O . VAL A 1 379 ? 98.000 39.438 20.915 1.00 21.06 377 VAL A O 1
ATOM 2713 N N . PRO A 1 380 ? 100.167 40.123 20.836 1.00 22.12 378 PRO A N 1
ATOM 2714 C CA . PRO A 1 380 ? 100.546 39.348 22.011 1.00 23.32 378 PRO A CA 1
ATOM 2715 C C . PRO A 1 380 ? 99.832 39.853 23.274 1.00 20.40 378 PRO A C 1
ATOM 2716 O O . PRO A 1 380 ? 99.544 41.042 23.397 1.00 20.35 378 PRO A O 1
ATOM 2720 N N . ILE A 1 381 ? 99.591 38.921 24.204 1.00 20.94 379 ILE A N 1
ATOM 2721 C CA . ILE A 1 381 ? 98.678 39.140 25.359 1.00 21.27 379 ILE A CA 1
ATOM 2722 C C . ILE A 1 381 ? 99.513 39.246 26.641 1.00 20.30 379 ILE A C 1
ATOM 2723 O O . ILE A 1 381 ? 100.467 38.492 26.788 1.00 19.88 379 ILE A O 1
ATOM 2728 N N . ILE A 1 382 ? 99.097 40.101 27.554 1.00 19.14 380 ILE A N 1
ATOM 2729 C CA . ILE A 1 382 ? 99.355 39.936 29.005 1.00 20.38 380 ILE A CA 1
ATOM 2730 C C . ILE A 1 382 ? 98.048 39.485 29.655 1.00 19.33 380 ILE A C 1
ATOM 2731 O O . ILE A 1 382 ? 97.057 40.274 29.641 1.00 20.27 380 ILE A O 1
ATOM 2736 N N . ALA A 1 383 ? 98.047 38.289 30.235 1.00 19.66 381 ALA A N 1
ATOM 2737 C CA . ALA A 1 383 ? 96.872 37.626 30.832 1.00 20.94 381 ALA A CA 1
ATOM 2738 C C . ALA A 1 383 ? 96.646 38.189 32.244 1.00 22.99 381 ALA A C 1
ATOM 2739 O O . ALA A 1 383 ? 97.569 38.086 33.093 1.00 22.52 381 ALA A O 1
ATOM 2741 N N . TRP A 1 384 ? 95.472 38.757 32.484 1.00 22.22 382 TRP A N 1
ATOM 2742 C CA . TRP A 1 384 ? 95.041 39.252 33.815 1.00 21.19 382 TRP A CA 1
ATOM 2743 C C . TRP A 1 384 ? 93.717 38.597 34.222 1.00 22.38 382 TRP A C 1
ATOM 2744 O O . TRP A 1 384 ? 92.701 39.268 34.427 1.00 19.66 382 TRP A O 1
ATOM 2755 N N . PRO A 1 385 ? 93.667 37.260 34.403 1.00 22.06 383 PRO A N 1
ATOM 2756 C CA . PRO A 1 385 ? 92.420 36.604 34.795 1.00 22.10 383 PRO A CA 1
ATOM 2757 C C . PRO A 1 385 ? 91.973 36.963 36.230 1.00 22.54 383 PRO A C 1
ATOM 2758 O O . PRO A 1 385 ? 92.830 37.101 37.097 1.00 23.50 383 PRO A O 1
ATOM 2762 N N . LEU A 1 386 ? 90.675 37.194 36.419 1.00 23.01 384 LEU A N 1
ATOM 2763 C CA . LEU A 1 386 ? 90.036 37.463 37.742 1.00 23.96 384 LEU A CA 1
ATOM 2764 C C . LEU A 1 386 ? 89.127 36.292 38.145 1.00 29.34 384 LEU A C 1
ATOM 2765 O O . LEU A 1 386 ? 89.166 35.888 39.309 1.00 29.73 384 LEU A O 1
ATOM 2770 N N . TYR A 1 387 ? 88.376 35.715 37.219 1.00 27.92 385 TYR A N 1
ATOM 2771 C CA . TYR A 1 387 ? 87.406 34.610 37.474 1.00 29.70 385 TYR A CA 1
ATOM 2772 C C . TYR A 1 387 ? 88.018 33.274 37.055 1.00 28.10 385 TYR A C 1
ATOM 2773 O O . TYR A 1 387 ? 88.987 33.233 36.266 1.00 29.44 385 TYR A O 1
ATOM 2782 N N . ALA A 1 388 ? 87.502 32.172 37.607 1.00 30.90 386 ALA A N 1
ATOM 2783 C CA . ALA A 1 388 ? 88.061 30.824 37.400 1.00 30.06 386 ALA A CA 1
ATOM 2784 C C . ALA A 1 388 ? 88.060 30.523 35.893 1.00 29.58 386 ALA A C 1
ATOM 2785 O O . ALA A 1 388 ? 89.041 29.982 35.420 1.00 26.52 386 ALA A O 1
ATOM 2787 N N . GLU A 1 389 ? 87.005 30.850 35.149 1.00 27.71 387 GLU A N 1
ATOM 2788 C CA . GLU A 1 389 ? 87.000 30.459 33.718 1.00 28.70 387 GLU A CA 1
ATOM 2789 C C . GLU A 1 389 ? 88.074 31.263 32.981 1.00 24.77 387 GLU A C 1
ATOM 2790 O O . GLU A 1 389 ? 88.668 30.741 32.033 1.00 22.88 387 GLU A O 1
ATOM 2796 N N . GLN A 1 390 ? 88.291 32.521 33.376 1.00 24.92 388 GLN A N 1
ATOM 2797 C CA . GLN A 1 390 ? 89.375 33.357 32.773 1.00 23.56 388 GLN A CA 1
ATOM 2798 C C . GLN A 1 390 ? 90.742 32.734 33.066 1.00 22.36 388 GLN A C 1
ATOM 2799 O O . GLN A 1 390 ? 91.632 32.793 32.194 1.00 22.25 388 GLN A O 1
ATOM 2805 N N . LYS A 1 391 ? 90.925 32.163 34.272 1.00 23.12 389 LYS A N 1
ATOM 2806 C CA . LYS A 1 391 ? 92.174 31.480 34.678 1.00 24.41 389 LYS A CA 1
ATOM 2807 C C . LYS A 1 391 ? 92.387 30.264 33.788 1.00 24.02 389 LYS A C 1
ATOM 2808 O O . LYS A 1 391 ? 93.499 30.098 33.354 1.00 23.80 389 LYS A O 1
ATOM 2814 N N . MET A 1 392 ? 91.347 29.478 33.489 1.00 25.90 390 MET A N 1
ATOM 2815 C CA . MET A 1 392 ? 91.515 28.337 32.553 1.00 24.82 390 MET A CA 1
ATOM 2816 C C . MET A 1 392 ? 91.893 28.882 31.172 1.00 22.88 390 MET A C 1
ATOM 2817 O O . MET A 1 392 ? 92.809 28.309 30.483 1.00 24.44 390 MET A O 1
ATOM 2822 N N . ASN A 1 393 ? 91.215 29.934 30.737 1.00 22.48 391 ASN A N 1
ATOM 2823 C CA . ASN A 1 393 ? 91.546 30.548 29.417 1.00 22.14 391 ASN A CA 1
ATOM 2824 C C . ASN A 1 393 ? 93.009 31.005 29.413 1.00 25.05 391 ASN A C 1
ATOM 2825 O O . ASN A 1 393 ? 93.709 30.876 28.352 1.00 21.20 391 ASN A O 1
ATOM 2830 N N . SER A 1 394 ? 93.478 31.586 30.517 1.00 23.67 392 SER A N 1
ATOM 2831 C CA . SER A 1 394 ? 94.845 32.141 30.612 1.00 24.76 392 SER A CA 1
ATOM 2832 C C . SER A 1 394 ? 95.870 30.990 30.575 1.00 26.98 392 SER A C 1
ATOM 2833 O O . SER A 1 394 ? 96.945 31.169 30.018 1.00 27.11 392 SER A O 1
ATOM 2836 N N . ILE A 1 395 ? 95.513 29.789 31.022 1.00 26.37 393 ILE A N 1
ATOM 2837 C CA . ILE A 1 395 ? 96.412 28.600 30.926 1.00 26.88 393 ILE A CA 1
ATOM 2838 C C . ILE A 1 395 ? 96.616 28.240 29.453 1.00 26.97 393 ILE A C 1
ATOM 2839 O O . ILE A 1 395 ? 97.760 27.894 29.092 1.00 25.76 393 ILE A O 1
ATOM 2844 N N . ILE A 1 396 ? 95.576 28.340 28.623 1.00 25.92 394 ILE A N 1
ATOM 2845 C CA . ILE A 1 396 ? 95.688 28.077 27.161 1.00 25.29 394 ILE A CA 1
ATOM 2846 C C . ILE A 1 396 ? 96.720 29.037 26.566 1.00 25.93 394 ILE A C 1
ATOM 2847 O O . ILE A 1 396 ? 97.661 28.570 25.910 1.00 23.93 394 ILE A O 1
ATOM 2852 N N . VAL A 1 397 ? 96.583 30.340 26.806 1.00 22.75 395 VAL A N 1
ATOM 2853 C CA . VAL A 1 397 ? 97.452 31.309 26.080 1.00 23.45 395 VAL A CA 1
ATOM 2854 C C . VAL A 1 397 ? 98.834 31.432 26.732 1.00 21.66 395 VAL A C 1
ATOM 2855 O O . VAL A 1 397 ? 99.800 31.653 25.992 1.00 20.97 395 VAL A O 1
ATOM 2859 N N . VAL A 1 398 ? 98.947 31.361 28.062 1.00 22.67 396 VAL A N 1
ATOM 2860 C CA . VAL A 1 398 ? 100.268 31.477 28.736 1.00 24.72 396 VAL A CA 1
ATOM 2861 C C . VAL A 1 398 ? 101.060 30.162 28.618 1.00 27.30 396 VAL A C 1
ATOM 2862 O O . VAL A 1 398 ? 102.251 30.220 28.290 1.00 25.66 396 VAL A O 1
ATOM 2866 N N . GLU A 1 399 ? 100.463 29.039 28.995 1.00 27.92 397 GLU A N 1
ATOM 2867 C CA . GLU A 1 399 ? 101.201 27.781 29.264 1.00 28.62 397 GLU A CA 1
ATOM 2868 C C . GLU A 1 399 ? 101.167 26.849 28.058 1.00 28.19 397 GLU A C 1
ATOM 2869 O O . GLU A 1 399 ? 102.158 26.179 27.862 1.00 29.82 397 GLU A O 1
ATOM 2875 N N . ASP A 1 400 ? 100.092 26.822 27.267 1.00 30.12 398 ASP A N 1
ATOM 2876 C CA . ASP A 1 400 ? 99.931 25.828 26.167 1.00 33.33 398 ASP A CA 1
ATOM 2877 C C . ASP A 1 400 ? 100.482 26.397 24.858 1.00 31.99 398 ASP A C 1
ATOM 2878 O O . ASP A 1 400 ? 101.485 25.855 24.390 1.00 32.58 398 ASP A O 1
ATOM 2883 N N . VAL A 1 401 ? 99.835 27.384 24.232 1.00 29.78 399 VAL A N 1
ATOM 2884 C CA . VAL A 1 401 ? 100.322 27.948 22.940 1.00 25.12 399 VAL A CA 1
ATOM 2885 C C . VAL A 1 401 ? 101.342 29.077 23.167 1.00 26.49 399 VAL A C 1
ATOM 2886 O O . VAL A 1 401 ? 101.993 29.470 22.175 1.00 23.29 399 VAL A O 1
ATOM 2890 N N . LYS A 1 402 ? 101.445 29.610 24.390 1.00 24.33 400 LYS A N 1
ATOM 2891 C CA . LYS A 1 402 ? 102.513 30.568 24.791 1.00 25.38 400 LYS A CA 1
ATOM 2892 C C . LYS A 1 402 ? 102.483 31.804 23.887 1.00 24.61 400 LYS A C 1
ATOM 2893 O O . LYS A 1 402 ? 103.568 32.210 23.386 1.00 23.40 400 LYS A O 1
ATOM 2899 N N . VAL A 1 403 ? 101.310 32.445 23.753 1.00 22.11 401 VAL A N 1
ATOM 2900 C CA . VAL A 1 403 ? 101.143 33.724 23.000 1.00 22.83 401 VAL A CA 1
ATOM 2901 C C . VAL A 1 403 ? 100.860 34.843 24.001 1.00 21.79 401 VAL A C 1
ATOM 2902 O O . VAL A 1 403 ? 100.463 35.932 23.586 1.00 21.87 401 VAL A O 1
ATOM 2906 N N . ALA A 1 404 ? 101.041 34.540 25.274 1.00 22.77 402 ALA A N 1
ATOM 2907 C CA . ALA A 1 404 ? 100.678 35.435 26.385 1.00 22.21 402 ALA A CA 1
ATOM 2908 C C . ALA A 1 404 ? 101.736 35.332 27.484 1.00 23.44 402 ALA A C 1
ATOM 2909 O O . ALA A 1 404 ? 102.248 34.223 27.712 1.00 22.76 402 ALA A O 1
ATOM 2911 N N . LEU A 1 405 ? 102.071 36.456 28.112 1.00 22.72 403 LEU A N 1
ATOM 2912 C CA . LEU A 1 405 ? 102.791 36.465 29.419 1.00 23.99 403 LEU A CA 1
ATOM 2913 C C . LEU A 1 405 ? 101.793 36.741 30.544 1.00 23.93 403 LEU A C 1
ATOM 2914 O O . LEU A 1 405 ? 100.637 37.178 30.289 1.00 24.74 403 LEU A O 1
ATOM 2919 N N . ARG A 1 406 ? 102.161 36.437 31.774 1.00 26.93 404 ARG A N 1
ATOM 2920 C CA . ARG A 1 406 ? 101.245 36.698 32.908 1.00 30.86 404 ARG A CA 1
ATOM 2921 C C . ARG A 1 406 ? 102.099 37.348 33.984 1.00 34.37 404 ARG A C 1
ATOM 2922 O O . ARG A 1 406 ? 103.264 36.979 34.113 1.00 29.01 404 ARG A O 1
ATOM 2930 N N . PRO A 1 407 ? 101.582 38.376 34.693 1.00 32.02 405 PRO A N 1
ATOM 2931 C CA . PRO A 1 407 ? 102.269 38.931 35.854 1.00 32.19 405 PRO A CA 1
ATOM 2932 C C . PRO A 1 407 ? 102.254 37.895 36.980 1.00 31.12 405 PRO A C 1
ATOM 2933 O O . PRO A 1 407 ? 101.307 37.140 37.084 1.00 25.45 405 PRO A O 1
ATOM 2937 N N . ALA A 1 408 ? 103.296 37.894 37.810 1.00 32.72 406 ALA A N 1
ATOM 2938 C CA . ALA A 1 408 ? 103.384 37.029 39.004 1.00 33.20 406 ALA A CA 1
ATOM 2939 C C . ALA A 1 408 ? 102.189 37.311 39.924 1.00 32.16 406 ALA A C 1
ATOM 2940 O O . ALA A 1 408 ? 101.866 38.503 40.190 1.00 33.94 406 ALA A O 1
ATOM 2942 N N . GLY A 1 409 ? 101.494 36.242 40.280 1.00 29.11 407 GLY A N 1
ATOM 2943 C CA . GLY A 1 409 ? 100.422 36.197 41.272 1.00 28.52 407 GLY A CA 1
ATOM 2944 C C . GLY A 1 409 ? 99.033 36.469 40.743 1.00 27.12 407 GLY A C 1
ATOM 2945 O O . GLY A 1 409 ? 98.075 36.375 41.512 1.00 25.97 407 GLY A O 1
ATOM 2946 N N . VAL A 1 410 ? 98.888 36.802 39.471 1.00 26.49 408 VAL A N 1
ATOM 2947 C CA . VAL A 1 410 ? 97.585 37.313 38.979 1.00 25.81 408 VAL A CA 1
ATOM 2948 C C . VAL A 1 410 ? 96.499 36.245 39.168 1.00 26.91 408 VAL A C 1
ATOM 2949 O O . VAL A 1 410 ? 96.758 35.082 38.906 1.00 32.50 408 VAL A O 1
ATOM 2953 N N . GLY A 1 411 ? 95.311 36.657 39.555 1.00 25.02 409 GLY A N 1
ATOM 2954 C CA . GLY A 1 411 ? 94.168 35.778 39.854 1.00 30.61 409 GLY A CA 1
ATOM 2955 C C . GLY A 1 411 ? 94.180 35.236 41.280 1.00 30.97 409 GLY A C 1
ATOM 2956 O O . GLY A 1 411 ? 93.119 34.819 41.709 1.00 35.95 409 GLY A O 1
ATOM 2957 N N . GLU A 1 412 ? 95.329 35.220 41.971 1.00 33.39 410 GLU A N 1
ATOM 2958 C CA . GLU A 1 412 ? 95.461 34.695 43.374 1.00 33.53 410 GLU A CA 1
ATOM 2959 C C . GLU A 1 412 ? 95.619 35.854 44.396 1.00 34.51 410 GLU A C 1
ATOM 2960 O O . GLU A 1 412 ? 95.227 35.690 45.568 1.00 32.52 410 GLU A O 1
ATOM 2966 N N . ARG A 1 413 ? 96.199 36.992 44.005 1.00 29.67 411 ARG A N 1
ATOM 2967 C CA . ARG A 1 413 ? 96.643 38.036 44.975 1.00 28.84 411 ARG A CA 1
ATOM 2968 C C . ARG A 1 413 ? 96.742 39.365 44.242 1.00 28.90 411 ARG A C 1
ATOM 2969 O O . ARG A 1 413 ? 96.686 39.367 42.982 1.00 28.18 411 ARG A O 1
ATOM 2977 N N . VAL A 1 414 ? 96.846 40.451 44.992 1.00 22.12 412 VAL A N 1
ATOM 2978 C CA . VAL A 1 414 ? 97.239 41.767 44.404 1.00 22.01 412 VAL A CA 1
ATOM 2979 C C . VAL A 1 414 ? 98.593 41.619 43.734 1.00 22.66 412 VAL A C 1
ATOM 2980 O O . VAL A 1 414 ? 99.478 40.991 44.300 1.00 24.25 412 VAL A O 1
ATOM 2984 N N . VAL A 1 415 ? 98.705 42.119 42.502 1.00 20.35 413 VAL A N 1
ATOM 2985 C CA . VAL A 1 415 ? 99.957 42.215 41.717 1.00 24.24 413 VAL A CA 1
ATOM 2986 C C . VAL A 1 415 ? 100.597 43.570 42.029 1.00 22.92 413 VAL A C 1
ATOM 2987 O O . VAL A 1 415 ? 99.900 44.590 41.901 1.00 23.05 413 VAL A O 1
ATOM 2991 N N . GLU A 1 416 ? 101.845 43.520 42.483 1.00 23.17 414 GLU A N 1
ATOM 2992 C CA . GLU A 1 416 ? 102.681 44.655 42.915 1.00 27.72 414 GLU A CA 1
ATOM 2993 C C . GLU A 1 416 ? 103.074 45.468 41.679 1.00 28.33 414 GLU A C 1
ATOM 2994 O O . GLU A 1 416 ? 103.280 44.885 40.570 1.00 23.61 414 GLU A O 1
ATOM 3000 N N . ARG A 1 417 ? 103.210 46.779 41.857 1.00 27.89 415 ARG A N 1
ATOM 3001 C CA . ARG A 1 417 ? 103.581 47.683 40.743 1.00 26.59 415 ARG A CA 1
ATOM 3002 C C . ARG A 1 417 ? 104.864 47.155 40.076 1.00 29.05 415 ARG A C 1
ATOM 3003 O O . ARG A 1 417 ? 104.924 47.161 38.841 1.00 27.28 415 ARG A O 1
ATOM 3011 N N . SER A 1 418 ? 105.855 46.647 40.827 1.00 27.16 416 SER A N 1
ATOM 3012 C CA . SER A 1 418 ? 107.140 46.214 40.213 1.00 29.17 416 SER A CA 1
ATOM 3013 C C . SER A 1 418 ? 106.882 45.013 39.306 1.00 24.90 416 SER A C 1
ATOM 3014 O O . SER A 1 418 ? 107.525 44.911 38.262 1.00 27.35 416 SER A O 1
ATOM 3017 N N . GLU A 1 419 ? 105.966 44.128 39.691 1.00 26.80 417 GLU A N 1
ATOM 3018 C CA . GLU A 1 419 ? 105.619 42.936 38.872 1.00 24.61 417 GLU A CA 1
ATOM 3019 C C . GLU A 1 419 ? 104.933 43.403 37.583 1.00 24.00 417 GLU A C 1
ATOM 3020 O O . GLU A 1 419 ? 105.111 42.783 36.521 1.00 24.86 417 GLU A O 1
ATOM 3026 N N . ILE A 1 420 ? 104.105 44.429 37.698 1.00 23.18 418 ILE A N 1
ATOM 3027 C CA . ILE A 1 420 ? 103.412 45.007 36.511 1.00 24.07 418 ILE A CA 1
ATOM 3028 C C . ILE A 1 420 ? 104.452 45.635 35.598 1.00 24.82 418 ILE A C 1
ATOM 3029 O O . ILE A 1 420 ? 104.426 45.301 34.387 1.00 24.89 418 ILE A O 1
ATOM 3034 N N . THR A 1 421 ? 105.346 46.484 36.124 1.00 23.29 419 THR A N 1
ATOM 3035 C CA . THR A 1 421 ? 106.437 47.068 35.315 1.00 24.53 419 THR A CA 1
ATOM 3036 C C . THR A 1 421 ? 107.202 45.952 34.608 1.00 25.44 419 THR A C 1
ATOM 3037 O O . THR A 1 421 ? 107.444 46.060 33.419 1.00 24.31 419 THR A O 1
ATOM 3041 N N . ALA A 1 422 ? 107.570 44.906 35.327 1.00 24.56 420 ALA A N 1
ATOM 3042 C CA . ALA A 1 422 ? 108.381 43.804 34.769 1.00 28.00 420 ALA A CA 1
ATOM 3043 C C . ALA A 1 422 ? 107.660 43.145 33.582 1.00 23.59 420 ALA A C 1
ATOM 3044 O O . ALA A 1 422 ? 108.330 42.853 32.579 1.00 25.53 420 ALA A O 1
ATOM 3046 N N . VAL A 1 423 ? 106.366 42.817 33.692 1.00 25.15 421 VAL A N 1
ATOM 3047 C CA . VAL A 1 423 ? 105.705 42.032 32.607 1.00 25.33 421 VAL A CA 1
ATOM 3048 C C . VAL A 1 423 ? 105.479 42.958 31.396 1.00 23.82 421 VAL A C 1
ATOM 3049 O O . VAL A 1 423 ? 105.584 42.507 30.272 1.00 24.81 421 VAL A O 1
ATOM 3053 N N . VAL A 1 424 ? 105.144 44.219 31.617 1.00 22.98 422 VAL A N 1
ATOM 3054 C CA . VAL A 1 424 ? 104.960 45.202 30.508 1.00 25.40 422 VAL A CA 1
ATOM 3055 C C . VAL A 1 424 ? 106.278 45.356 29.726 1.00 28.37 422 VAL A C 1
ATOM 3056 O O . VAL A 1 424 ? 106.288 45.308 28.436 1.00 24.85 422 VAL A O 1
ATOM 3060 N N . LYS A 1 425 ? 107.391 45.484 30.446 1.00 28.40 423 LYS A N 1
ATOM 3061 C CA . LYS A 1 425 ? 108.722 45.592 29.789 1.00 32.20 423 LYS A CA 1
ATOM 3062 C C . LYS A 1 425 ? 109.016 44.277 29.063 1.00 28.98 423 LYS A C 1
ATOM 3063 O O . LYS A 1 425 ? 109.495 44.335 27.925 1.00 29.62 423 LYS A O 1
ATOM 3069 N N . ALA A 1 426 ? 108.733 43.134 29.682 1.00 25.71 424 ALA A N 1
ATOM 3070 C CA . ALA A 1 426 ? 109.044 41.829 29.066 1.00 28.68 424 ALA A CA 1
ATOM 3071 C C . ALA A 1 426 ? 108.324 41.741 27.708 1.00 26.52 424 ALA A C 1
ATOM 3072 O O . ALA A 1 426 ? 108.962 41.328 26.738 1.00 27.54 424 ALA A O 1
ATOM 3074 N N . LEU A 1 427 ? 107.041 42.110 27.657 1.00 26.09 425 LEU A N 1
ATOM 3075 C CA . LEU A 1 427 ? 106.230 41.970 26.422 1.00 25.20 425 LEU A CA 1
ATOM 3076 C C . LEU A 1 427 ? 106.711 42.998 25.405 1.00 27.89 425 LEU A C 1
ATOM 3077 O O . LEU A 1 427 ? 106.888 42.617 24.219 1.00 27.74 425 LEU A O 1
ATOM 3082 N N . MET A 1 428 ? 106.816 44.254 25.830 1.00 28.95 426 MET A N 1
ATOM 3083 C CA . MET A 1 428 ? 106.992 45.378 24.878 1.00 30.99 426 MET A CA 1
ATOM 3084 C C . MET A 1 428 ? 108.472 45.541 24.458 1.00 32.46 426 MET A C 1
ATOM 3085 O O . MET A 1 428 ? 108.678 45.987 23.329 1.00 32.13 426 MET A O 1
ATOM 3090 N N . GLU A 1 429 ? 109.468 45.160 25.257 1.00 33.03 427 GLU A N 1
ATOM 3091 C CA . GLU A 1 429 ? 110.902 45.393 24.907 1.00 35.55 427 GLU A CA 1
ATOM 3092 C C . GLU A 1 429 ? 111.751 44.128 25.092 1.00 38.89 427 GLU A C 1
ATOM 3093 O O . GLU A 1 429 ? 112.810 44.070 24.512 1.00 44.56 427 GLU A O 1
ATOM 3099 N N . GLY A 1 430 ? 111.300 43.135 25.842 1.00 35.01 428 GLY A N 1
ATOM 3100 C CA . GLY A 1 430 ? 112.147 42.012 26.285 1.00 34.82 428 GLY A CA 1
ATOM 3101 C C . GLY A 1 430 ? 112.240 40.877 25.282 1.00 35.77 428 GLY A C 1
ATOM 3102 O O . GLY A 1 430 ? 111.405 40.811 24.334 1.00 33.04 428 GLY A O 1
ATOM 3103 N N . GLU A 1 431 ? 113.174 39.956 25.545 1.00 35.50 429 GLU A N 1
ATOM 3104 C CA . GLU A 1 431 ? 113.395 38.720 24.756 1.00 38.49 429 GLU A CA 1
ATOM 3105 C C . GLU A 1 431 ? 112.146 37.857 24.847 1.00 35.11 429 GLU A C 1
ATOM 3106 O O . GLU A 1 431 ? 111.805 37.284 23.834 1.00 33.66 429 GLU A O 1
ATOM 3108 N N . GLU A 1 432 ? 111.572 37.698 26.044 1.00 34.42 430 GLU A N 1
ATOM 3109 C CA . GLU A 1 432 ? 110.279 36.967 26.258 1.00 42.16 430 GLU A CA 1
ATOM 3110 C C . GLU A 1 432 ? 109.170 37.512 25.352 1.00 32.52 430 GLU A C 1
ATOM 3111 O O . GLU A 1 432 ? 108.411 36.703 24.791 1.00 29.75 430 GLU A O 1
ATOM 3117 N N . GLY A 1 433 ? 109.038 38.843 25.271 1.00 29.16 431 GLY A N 1
ATOM 3118 C CA . GLY A 1 433 ? 108.045 39.498 24.394 1.00 29.30 431 GLY A CA 1
ATOM 3119 C C . GLY A 1 433 ? 108.222 39.074 22.943 1.00 33.12 431 GLY A C 1
ATOM 3120 O O . GLY A 1 433 ? 107.222 38.790 22.255 1.00 27.92 431 GLY A O 1
ATOM 3121 N N . LYS A 1 434 ? 109.472 39.049 22.481 1.00 31.81 432 LYS A N 1
ATOM 3122 C CA . LYS A 1 434 ? 109.814 38.775 21.069 1.00 35.33 432 LYS A CA 1
ATOM 3123 C C . LYS A 1 434 ? 109.329 37.371 20.706 1.00 29.13 432 LYS A C 1
ATOM 3124 O O . LYS A 1 434 ? 108.773 37.229 19.625 1.00 30.50 432 LYS A O 1
ATOM 3130 N N . LYS A 1 435 ? 109.551 36.405 21.590 1.00 30.14 433 LYS A N 1
ATOM 3131 C CA . LYS A 1 435 ? 109.186 34.981 21.382 1.00 34.82 433 LYS A CA 1
ATOM 3132 C C . LYS A 1 435 ? 107.661 34.879 21.326 1.00 30.38 433 LYS A C 1
ATOM 3133 O O . LYS A 1 435 ? 107.138 34.208 20.445 1.00 29.05 433 LYS A O 1
ATOM 3139 N N . VAL A 1 436 ? 106.977 35.552 22.245 1.00 27.16 434 VAL A N 1
ATOM 3140 C CA . VAL A 1 436 ? 105.499 35.465 22.366 1.00 30.26 434 VAL A CA 1
ATOM 3141 C C . VAL A 1 436 ? 104.898 36.116 21.118 1.00 26.30 434 VAL A C 1
ATOM 3142 O O . VAL A 1 436 ? 103.948 35.570 20.522 1.00 26.80 434 VAL A O 1
ATOM 3146 N N . ARG A 1 437 ? 105.487 37.225 20.682 1.00 26.65 435 ARG A N 1
ATOM 3147 C CA . ARG A 1 437 ? 105.026 37.992 19.500 1.00 28.01 435 ARG A CA 1
ATOM 3148 C C . ARG A 1 437 ? 105.189 37.133 18.234 1.00 29.95 435 ARG A C 1
ATOM 3149 O O . ARG A 1 437 ? 104.275 37.125 17.403 1.00 27.04 435 ARG A O 1
ATOM 3157 N N . ASN A 1 438 ? 106.302 36.416 18.086 1.00 30.66 436 ASN A N 1
ATOM 3158 C CA . ASN A 1 438 ? 106.524 35.494 16.938 1.00 32.45 436 ASN A CA 1
ATOM 3159 C C . ASN A 1 438 ? 105.511 34.342 16.966 1.00 26.47 436 ASN A C 1
ATOM 3160 O O . ASN A 1 438 ? 105.000 34.012 15.918 1.00 26.27 436 ASN A O 1
ATOM 3165 N N . ARG A 1 439 ? 105.243 33.764 18.131 1.00 26.57 437 ARG A N 1
ATOM 3166 C CA . ARG A 1 439 ? 104.288 32.637 18.247 1.00 26.93 437 ARG A CA 1
ATOM 3167 C C . ARG A 1 439 ? 102.889 33.169 17.937 1.00 27.65 437 ARG A C 1
ATOM 3168 O O . ARG A 1 439 ? 102.130 32.464 17.260 1.00 23.06 437 ARG A O 1
ATOM 3176 N N . MET A 1 440 ? 102.562 34.391 18.393 1.00 25.16 438 MET A N 1
ATOM 3177 C CA . MET A 1 440 ? 101.223 34.978 18.160 1.00 24.01 438 MET A CA 1
ATOM 3178 C C . MET A 1 440 ? 101.050 35.289 16.673 1.00 23.93 438 MET A C 1
ATOM 3179 O O . MET A 1 440 ? 99.926 35.099 16.167 1.00 22.61 438 MET A O 1
ATOM 3184 N N . LYS A 1 441 ? 102.111 35.696 15.965 1.00 23.13 439 LYS A N 1
ATOM 3185 C CA . LYS A 1 441 ? 102.027 35.948 14.516 1.00 25.58 439 LYS A CA 1
ATOM 3186 C C . LYS A 1 441 ? 101.671 34.649 13.803 1.00 23.65 439 LYS A C 1
ATOM 3187 O O . LYS A 1 441 ? 100.859 34.686 12.891 1.00 26.62 439 LYS A O 1
ATOM 3193 N N . GLU A 1 442 ? 102.308 33.553 14.179 1.00 25.09 440 GLU A N 1
ATOM 3194 C CA . GLU A 1 442 ? 102.069 32.229 13.552 1.00 24.17 440 GLU A CA 1
ATOM 3195 C C . GLU A 1 442 ? 100.634 31.778 13.853 1.00 24.44 440 GLU A C 1
ATOM 3196 O O . GLU A 1 442 ? 99.976 31.248 12.948 1.00 22.25 440 GLU A O 1
ATOM 3202 N N . LEU A 1 443 ? 100.144 31.951 15.080 1.00 24.16 441 LEU A N 1
ATOM 3203 C CA . LEU A 1 443 ? 98.738 31.627 15.433 1.00 25.04 441 LEU A CA 1
ATOM 3204 C C . LEU A 1 443 ? 97.751 32.522 14.636 1.00 23.91 441 LEU A C 1
ATOM 3205 O O . LEU A 1 443 ? 96.709 32.009 14.149 1.00 24.56 441 LEU A O 1
ATOM 3210 N N . LYS A 1 444 ? 98.043 33.809 14.451 1.00 22.24 442 LYS A N 1
ATOM 3211 C CA . LYS A 1 444 ? 97.185 34.711 13.644 1.00 24.68 442 LYS A CA 1
ATOM 3212 C C . LYS A 1 444 ? 97.077 34.143 12.225 1.00 22.50 442 LYS A C 1
ATOM 3213 O O . LYS A 1 444 ? 95.991 34.171 11.660 1.00 22.48 442 LYS A O 1
ATOM 3219 N N . GLU A 1 445 ? 98.177 33.656 11.670 1.00 24.95 443 GLU A N 1
ATOM 3220 C CA . GLU A 1 445 ? 98.198 33.107 10.292 1.00 23.48 443 GLU A CA 1
ATOM 3221 C C . GLU A 1 445 ? 97.354 31.829 10.252 1.00 22.63 443 GLU A C 1
ATOM 3222 O O . GLU A 1 445 ? 96.618 31.633 9.272 1.00 22.30 443 GLU A O 1
ATOM 3228 N N . ALA A 1 446 ? 97.481 30.951 11.252 1.00 22.81 444 ALA A N 1
ATOM 3229 C CA . ALA A 1 446 ? 96.613 29.746 11.377 1.00 24.51 444 ALA A CA 1
ATOM 3230 C C . ALA A 1 446 ? 95.125 30.143 11.463 1.00 24.42 444 ALA A C 1
ATOM 3231 O O . ALA A 1 446 ? 94.295 29.422 10.887 1.00 23.03 444 ALA A O 1
ATOM 3233 N N . ALA A 1 447 ? 94.777 31.215 12.202 1.00 22.32 445 ALA A N 1
ATOM 3234 C CA . ALA A 1 447 ? 93.394 31.702 12.332 1.00 21.51 445 ALA A CA 1
ATOM 3235 C C . ALA A 1 447 ? 92.893 32.183 10.965 1.00 22.82 445 ALA A C 1
ATOM 3236 O O . ALA A 1 447 ? 91.749 31.871 10.604 1.00 23.92 445 ALA A O 1
ATOM 3238 N N . ALA A 1 448 ? 93.701 32.925 10.224 1.00 21.79 446 ALA A N 1
ATOM 3239 C CA . ALA A 1 448 ? 93.324 33.405 8.882 1.00 21.95 446 ALA A CA 1
ATOM 3240 C C . ALA A 1 448 ? 93.091 32.202 7.950 1.00 24.51 446 ALA A C 1
ATOM 3241 O O . ALA A 1 448 ? 92.085 32.205 7.180 1.00 26.01 446 ALA A O 1
ATOM 3243 N N . ARG A 1 449 ? 93.999 31.231 7.968 1.00 26.92 447 ARG A N 1
ATOM 3244 C CA . ARG A 1 449 ? 93.790 29.969 7.201 1.00 28.10 447 ARG A CA 1
ATOM 3245 C C . ARG A 1 449 ? 92.462 29.329 7.625 1.00 26.27 447 ARG A C 1
ATOM 3246 O O . ARG A 1 449 ? 91.723 28.928 6.748 1.00 22.69 447 ARG A O 1
ATOM 3254 N N . ALA A 1 450 ? 92.168 29.201 8.930 1.00 24.54 448 ALA A N 1
ATOM 3255 C CA . ALA A 1 450 ? 90.947 28.519 9.397 1.00 23.62 448 ALA A CA 1
ATOM 3256 C C . ALA A 1 450 ? 89.679 29.151 8.783 1.00 24.76 448 ALA A C 1
ATOM 3257 O O . ALA A 1 450 ? 88.704 28.415 8.576 1.00 25.81 448 ALA A O 1
ATOM 3259 N N . VAL A 1 451 ? 89.647 30.456 8.533 1.00 22.75 449 VAL A N 1
ATOM 3260 C CA . VAL A 1 451 ? 88.404 31.159 8.107 1.00 25.37 449 VAL A CA 1
ATOM 3261 C C . VAL A 1 451 ? 88.457 31.428 6.599 1.00 27.05 449 VAL A C 1
ATOM 3262 O O . VAL A 1 451 ? 87.519 32.018 6.108 1.00 27.88 449 VAL A O 1
ATOM 3266 N N . SER A 1 452 ? 89.470 30.914 5.906 1.00 28.37 450 SER A N 1
ATOM 3267 C CA . SER A 1 452 ? 89.640 31.060 4.438 1.00 29.93 450 SER A CA 1
ATOM 3268 C C . SER A 1 452 ? 88.587 30.166 3.775 1.00 32.95 450 SER A C 1
ATOM 3269 O O . SER A 1 452 ? 87.983 29.361 4.484 1.00 27.55 450 SER A O 1
ATOM 3272 N N . ASP A 1 453 ? 88.386 30.294 2.466 1.00 31.52 451 ASP A N 1
ATOM 3273 C CA . ASP A 1 453 ? 87.428 29.460 1.693 1.00 33.94 451 ASP A CA 1
ATOM 3274 C C . ASP A 1 453 ? 87.670 27.971 1.930 1.00 29.18 451 ASP A C 1
ATOM 3275 O O . ASP A 1 453 ? 86.690 27.203 1.908 1.00 29.98 451 ASP A O 1
ATOM 3280 N N . ASP A 1 454 ? 88.929 27.564 2.055 1.00 24.81 452 ASP A N 1
ATOM 3281 C CA . ASP A 1 454 ? 89.288 26.133 2.188 1.00 25.64 452 ASP A CA 1
ATOM 3282 C C . ASP A 1 454 ? 89.683 25.812 3.633 1.00 26.41 452 ASP A C 1
ATOM 3283 O O . ASP A 1 454 ? 90.305 24.771 3.833 1.00 26.30 452 ASP A O 1
ATOM 3288 N N . GLY A 1 455 ? 89.345 26.671 4.601 1.00 27.37 453 GLY A N 1
ATOM 3289 C CA . GLY A 1 455 ? 89.756 26.482 6.007 1.00 26.40 453 GLY A CA 1
ATOM 3290 C C . GLY A 1 455 ? 88.796 25.621 6.825 1.00 24.60 453 GLY A C 1
ATOM 3291 O O . GLY A 1 455 ? 87.610 25.560 6.507 1.00 25.54 453 GLY A O 1
ATOM 3292 N N . ALA A 1 456 ? 89.288 25.040 7.921 1.00 25.19 454 ALA A N 1
ATOM 3293 C CA . ALA A 1 456 ? 88.555 24.125 8.810 1.00 25.15 454 ALA A CA 1
ATOM 3294 C C . ALA A 1 456 ? 87.285 24.795 9.347 1.00 25.68 454 ALA A C 1
ATOM 3295 O O . ALA A 1 456 ? 86.293 24.136 9.446 1.00 24.21 454 ALA A O 1
ATOM 3297 N N . SER A 1 457 ? 87.278 26.087 9.673 1.00 26.00 455 SER A N 1
ATOM 3298 C CA . SER A 1 457 ? 86.077 26.710 10.268 1.00 25.70 455 SER A CA 1
ATOM 3299 C C . SER A 1 457 ? 85.008 26.898 9.183 1.00 26.67 455 SER A C 1
ATOM 3300 O O . SER A 1 457 ? 83.863 26.564 9.416 1.00 22.68 455 SER A O 1
ATOM 3303 N N . THR A 1 458 ? 85.407 27.402 8.016 1.00 24.36 456 THR A N 1
ATOM 3304 C CA . THR A 1 458 ? 84.509 27.540 6.861 1.00 25.85 456 THR A CA 1
ATOM 3305 C C . THR A 1 458 ? 83.901 26.162 6.516 1.00 22.07 456 THR A C 1
ATOM 3306 O O . THR A 1 458 ? 82.708 26.122 6.210 1.00 23.73 456 THR A O 1
ATOM 3310 N N . ILE A 1 459 ? 84.689 25.107 6.537 1.00 23.28 457 ILE A N 1
ATOM 3311 C CA . ILE A 1 459 ? 84.232 23.736 6.174 1.00 22.72 457 ILE A CA 1
ATOM 3312 C C . ILE A 1 459 ? 83.203 23.282 7.219 1.00 24.49 457 ILE A C 1
ATOM 3313 O O . ILE A 1 459 ? 82.134 22.718 6.832 1.00 23.77 457 ILE A O 1
ATOM 3318 N N . ALA A 1 460 ? 83.472 23.561 8.508 1.00 23.86 458 ALA A N 1
ATOM 3319 C CA . ALA A 1 460 ? 82.582 23.176 9.622 1.00 22.98 458 ALA A CA 1
ATOM 3320 C C . ALA A 1 460 ? 81.244 23.890 9.447 1.00 21.39 458 ALA A C 1
ATOM 3321 O O . ALA A 1 460 ? 80.213 23.229 9.551 1.00 25.01 458 ALA A O 1
ATOM 3323 N N . ILE A 1 461 ? 81.232 25.191 9.127 1.00 23.52 459 ILE A N 1
ATOM 3324 C CA . ILE A 1 461 ? 79.985 25.959 8.876 1.00 24.65 459 ILE A CA 1
ATOM 3325 C C . ILE A 1 461 ? 79.221 25.354 7.687 1.00 24.19 459 ILE A C 1
ATOM 3326 O O . ILE A 1 461 ? 77.971 25.229 7.785 1.00 20.91 459 ILE A O 1
ATOM 3331 N N . ALA A 1 462 ? 79.910 25.038 6.595 1.00 24.82 460 ALA A N 1
ATOM 3332 C CA . ALA A 1 462 ? 79.320 24.371 5.407 1.00 24.81 460 ALA A CA 1
ATOM 3333 C C . ALA A 1 462 ? 78.721 23.013 5.787 1.00 22.96 460 ALA A C 1
ATOM 3334 O O . ALA A 1 462 ? 77.610 22.693 5.339 1.00 23.89 460 ALA A O 1
ATOM 3336 N N . ASP A 1 463 ? 79.431 22.231 6.583 1.00 24.85 461 ASP A N 1
ATOM 3337 C CA . ASP A 1 463 ? 78.956 20.932 7.118 1.00 24.24 461 ASP A CA 1
ATOM 3338 C C . ASP A 1 463 ? 77.639 21.124 7.863 1.00 23.35 461 ASP A C 1
ATOM 3339 O O . ASP A 1 463 ? 76.675 20.396 7.563 1.00 22.20 461 ASP A O 1
ATOM 3344 N N . LEU A 1 464 ? 77.591 22.045 8.828 1.00 22.97 462 LEU A N 1
ATOM 3345 C CA . LEU A 1 464 ? 76.332 22.374 9.539 1.00 24.16 462 LEU A CA 1
ATOM 3346 C C . LEU A 1 464 ? 75.248 22.802 8.552 1.00 23.22 462 LEU A C 1
ATOM 3347 O O . LEU A 1 464 ? 74.085 22.323 8.691 1.00 23.71 462 LEU A O 1
ATOM 3352 N N . ALA A 1 465 ? 75.567 23.708 7.610 1.00 24.22 463 ALA A N 1
ATOM 3353 C CA . ALA A 1 465 ? 74.589 24.145 6.589 1.00 22.29 463 ALA A CA 1
ATOM 3354 C C . ALA A 1 465 ? 74.004 22.913 5.875 1.00 25.21 463 ALA A C 1
ATOM 3355 O O . ALA A 1 465 ? 72.786 22.884 5.638 1.00 25.16 463 ALA A O 1
ATOM 3357 N N . GLN A 1 466 ? 74.826 21.933 5.517 1.00 25.53 464 GLN A N 1
ATOM 3358 C CA . GLN A 1 466 ? 74.339 20.745 4.765 1.00 26.20 464 GLN A CA 1
ATOM 3359 C C . GLN A 1 466 ? 73.441 19.893 5.671 1.00 25.59 464 GLN A C 1
ATOM 3360 O O . GLN A 1 466 ? 72.426 19.397 5.218 1.00 25.52 464 GLN A O 1
ATOM 3366 N N . LYS A 1 467 ? 73.785 19.763 6.935 1.00 25.18 465 LYS A N 1
ATOM 3367 C CA . LYS A 1 467 ? 72.930 19.062 7.933 1.00 28.33 465 LYS A CA 1
ATOM 3368 C C . LYS A 1 467 ? 71.554 19.738 8.027 1.00 25.82 465 LYS A C 1
ATOM 3369 O O . LYS A 1 467 ? 70.519 19.049 7.941 1.00 23.31 465 LYS A O 1
ATOM 3375 N N . TRP A 1 468 ? 71.524 21.051 8.192 1.00 21.61 466 TRP A N 1
ATOM 3376 C CA . TRP A 1 468 ? 70.248 21.772 8.309 1.00 23.00 466 TRP A CA 1
ATOM 3377 C C . TRP A 1 468 ? 69.435 21.690 7.009 1.00 23.45 466 TRP A C 1
ATOM 3378 O O . TRP A 1 468 ? 68.205 21.492 7.058 1.00 25.95 466 TRP A O 1
ATOM 3389 N N . ARG A 1 469 ? 70.063 21.882 5.866 1.00 23.36 467 ARG A N 1
ATOM 3390 C CA . ARG A 1 469 ? 69.332 21.731 4.589 1.00 23.65 467 ARG A CA 1
ATOM 3391 C C . ARG A 1 469 ? 68.721 20.323 4.434 1.00 23.83 467 ARG A C 1
ATOM 3392 O O . ARG A 1 469 ? 67.603 20.232 3.854 1.00 23.78 467 ARG A O 1
ATOM 3400 N N . SER A 1 470 ? 69.409 19.260 4.863 1.00 27.92 468 SER A N 1
ATOM 3401 C CA . SER A 1 470 ? 68.918 17.862 4.700 1.00 31.74 468 SER A CA 1
ATOM 3402 C C . SER A 1 470 ? 67.631 17.643 5.515 1.00 32.39 468 SER A C 1
ATOM 3403 O O . SER A 1 470 ? 66.852 16.767 5.141 1.00 29.77 468 SER A O 1
ATOM 3406 N N . SER A 1 471 ? 67.393 18.446 6.556 1.00 32.24 469 SER A N 1
ATOM 3407 C CA . SER A 1 471 ? 66.161 18.408 7.382 1.00 32.70 469 SER A CA 1
ATOM 3408 C C . SER A 1 471 ? 64.964 19.029 6.675 1.00 34.47 469 SER A C 1
ATOM 3409 O O . SER A 1 471 ? 63.879 18.947 7.266 1.00 36.59 469 SER A O 1
ATOM 3412 N N . MET A 1 472 ? 65.119 19.639 5.492 1.00 33.49 470 MET A N 1
ATOM 3413 C CA . MET A 1 472 ? 63.983 20.293 4.771 1.00 34.68 470 MET A CA 1
ATOM 3414 C C . MET A 1 472 ? 62.983 19.245 4.265 1.00 38.25 470 MET A C 1
ATOM 3415 O O . MET A 1 472 ? 63.523 18.182 3.987 1.00 41.92 470 MET A O 1
#